Protein AF-A0AA35T089-F1 (afdb_monomer_lite)

Radius of gyration: 71.59 Å; chains: 1; bounding box: 149×141×215 Å

Secondary structure (DSSP, 8-state):
--HHHHHHHHHHHS--PPPHHHHHHHHHHHHHHHHHHHHHHHHHHHHHHHHHHHHHHHHHHHHHHHHHHHHHHHHHHHHHHHHHHHHHHHHHTTTHHHHHHHHHHHHHHHHHHHHTTS--------------HHHHHHHHHHHHHHHHHHHHHHHHHHHHHHHHHHHHHHHHHHHHHHHHHHHHHHHHHHHHHGGGS-------------SSSTTTTTTTTTS----------S-HHHHHHHHHHHHHHHHHHHHHHHHHHHHHHHHHHHHHHHHHHHHHHHHHHHHHHHHHHHHHTSTT-PPPSTHHHHHHHHHHHHHHHH-HHHHHHHHHHHHHHHHS-HHHHHHHHHHHHHHH-HHHHHHHHHHHHHHHHHHHHHHHHHHHHHHHHHHHHHHHHHHHHHHHHHH-GGGHHHHHHHHHHHHHH-

InterPro domains:
  IPR012955 CASP, C-terminal [PF08172] (164-383)

Structure (mmCIF, N/CA/C/O backbone):
data_AF-A0AA35T089-F1
#
_entry.id   AF-A0AA35T089-F1
#
loop_
_atom_site.group_PDB
_atom_site.id
_atom_site.type_symbol
_atom_site.label_atom_id
_atom_site.label_alt_id
_atom_site.label_comp_id
_atom_site.label_asym_id
_atom_site.label_entity_id
_atom_site.label_seq_id
_atom_site.pdbx_PDB_ins_code
_atom_site.Cartn_x
_atom_site.Cartn_y
_atom_site.Cartn_z
_atom_site.occupancy
_atom_site.B_iso_or_equiv
_atom_site.auth_seq_id
_atom_site.auth_comp_id
_atom_site.auth_asym_id
_atom_site.auth_atom_id
_atom_site.pdbx_PDB_model_num
ATOM 1 N N . MET A 1 1 ? 84.053 -20.543 -136.559 1.00 56.81 1 MET A N 1
ATOM 2 C CA . MET A 1 1 ? 82.830 -19.784 -136.902 1.00 56.81 1 MET A CA 1
ATOM 3 C C . MET A 1 1 ? 81.623 -20.040 -135.985 1.00 56.81 1 MET A C 1
ATOM 5 O O . MET A 1 1 ? 80.761 -19.175 -135.949 1.00 56.81 1 MET A O 1
ATOM 9 N N . ALA A 1 2 ? 81.528 -21.154 -135.235 1.00 55.28 2 ALA A N 1
ATOM 10 C CA . ALA A 1 2 ? 80.517 -21.312 -134.167 1.00 55.28 2 ALA A CA 1
ATOM 11 C C . ALA A 1 2 ? 81.053 -20.902 -132.776 1.00 55.28 2 ALA A C 1
ATOM 13 O O . ALA A 1 2 ? 80.361 -20.226 -132.026 1.00 55.28 2 ALA A O 1
ATOM 14 N N . ALA A 1 3 ? 82.325 -21.201 -132.484 1.00 56.97 3 ALA A N 1
ATOM 15 C CA . ALA A 1 3 ? 82.957 -20.870 -131.203 1.00 56.97 3 ALA A CA 1
ATOM 16 C C . ALA A 1 3 ? 83.169 -19.358 -130.962 1.00 56.97 3 ALA A C 1
ATOM 18 O O . ALA A 1 3 ? 83.114 -18.916 -129.823 1.00 56.97 3 ALA A O 1
ATOM 19 N N . GLU A 1 4 ? 83.355 -18.544 -132.009 1.00 58.47 4 GLU A N 1
ATOM 20 C CA . GLU A 1 4 ? 83.490 -17.081 -131.859 1.00 58.47 4 GLU A CA 1
ATOM 21 C C . GLU A 1 4 ? 82.156 -16.392 -131.552 1.00 58.47 4 GLU A C 1
ATOM 23 O O . GLU A 1 4 ? 82.132 -15.432 -130.789 1.00 58.47 4 GLU A O 1
ATOM 28 N N . ARG A 1 5 ? 81.033 -16.920 -132.060 1.00 63.47 5 ARG A N 1
ATOM 29 C CA . ARG A 1 5 ? 79.702 -16.373 -131.758 1.00 63.47 5 ARG A CA 1
ATOM 30 C C . ARG A 1 5 ? 79.254 -16.694 -130.334 1.00 63.47 5 ARG A C 1
ATOM 32 O O . ARG A 1 5 ? 78.591 -15.866 -129.720 1.00 63.47 5 ARG A O 1
ATOM 39 N N . GLU A 1 6 ? 79.654 -17.839 -129.780 1.00 60.78 6 GLU A N 1
ATOM 40 C CA . GLU A 1 6 ? 79.392 -18.135 -128.366 1.00 60.78 6 GLU A CA 1
ATOM 41 C C . GLU A 1 6 ? 80.294 -17.337 -127.419 1.00 60.78 6 GLU A C 1
ATOM 43 O O . GLU A 1 6 ? 79.825 -16.885 -126.380 1.00 60.78 6 GLU A O 1
ATOM 48 N N . LEU A 1 7 ? 81.550 -17.064 -127.787 1.00 56.94 7 LEU A N 1
ATOM 49 C CA . LEU A 1 7 ? 82.441 -16.215 -126.984 1.00 56.94 7 LEU A CA 1
ATOM 50 C C . LEU A 1 7 ? 81.982 -14.747 -126.958 1.00 56.94 7 LEU A C 1
ATOM 52 O O . LEU A 1 7 ? 82.115 -14.074 -125.935 1.00 56.94 7 LEU A O 1
ATOM 56 N N . GLU A 1 8 ? 81.391 -14.258 -128.049 1.00 62.38 8 GLU A N 1
ATOM 57 C CA . GLU A 1 8 ? 80.826 -12.907 -128.128 1.00 62.38 8 GLU A CA 1
ATOM 58 C C . GLU A 1 8 ? 79.472 -12.799 -127.402 1.00 62.38 8 GLU A C 1
ATOM 60 O O . GLU A 1 8 ? 79.227 -11.812 -126.704 1.00 62.38 8 GLU A O 1
ATOM 65 N N . HIS A 1 9 ? 78.647 -13.853 -127.444 1.00 62.22 9 HIS A N 1
ATOM 66 C CA . HIS A 1 9 ? 77.416 -13.940 -126.653 1.00 62.22 9 HIS A CA 1
ATOM 67 C C . HIS A 1 9 ? 77.716 -14.032 -125.149 1.00 62.22 9 HIS A C 1
ATOM 69 O O . HIS A 1 9 ? 77.117 -13.304 -124.362 1.00 62.22 9 HIS A O 1
ATOM 75 N N . VAL A 1 10 ? 78.714 -14.830 -124.743 1.00 60.62 10 VAL A N 1
ATOM 76 C CA . VAL A 1 10 ? 79.170 -14.915 -123.343 1.00 60.62 10 VAL A CA 1
ATOM 77 C C . VAL A 1 10 ? 79.760 -13.583 -122.869 1.00 60.62 10 VAL A C 1
ATOM 79 O O . VAL A 1 10 ? 79.526 -13.189 -121.728 1.00 60.62 10 VAL A O 1
ATOM 82 N N . ARG A 1 11 ? 80.451 -12.829 -123.734 1.00 58.12 11 ARG A N 1
ATOM 83 C CA . ARG A 1 11 ? 80.975 -11.493 -123.403 1.00 58.12 11 ARG A CA 1
ATOM 84 C C . ARG A 1 11 ? 79.876 -10.428 -123.281 1.00 58.12 11 ARG A C 1
ATOM 86 O O . ARG A 1 11 ? 80.009 -9.539 -122.444 1.00 58.12 11 ARG A O 1
ATOM 93 N N . GLN A 1 12 ? 78.788 -10.525 -124.049 1.00 58.09 12 GLN A N 1
ATOM 94 C CA . GLN A 1 12 ? 77.616 -9.652 -123.889 1.00 58.09 12 GLN A CA 1
ATOM 95 C C . GLN A 1 12 ? 76.789 -10.008 -122.647 1.00 58.09 12 GLN A C 1
ATOM 97 O O . GLN A 1 12 ? 76.328 -9.104 -121.955 1.00 58.09 12 GLN A O 1
ATOM 102 N N . THR A 1 13 ? 76.669 -11.292 -122.293 1.00 57.38 13 THR A N 1
ATOM 103 C CA . THR A 1 13 ? 75.947 -11.717 -121.080 1.00 57.38 13 THR A CA 1
ATOM 104 C C . THR A 1 13 ? 76.762 -11.562 -119.792 1.00 57.38 13 THR A C 1
ATOM 106 O O . THR A 1 13 ? 76.180 -11.413 -118.724 1.00 57.38 13 THR A O 1
ATOM 109 N N . ALA A 1 14 ? 78.099 -11.555 -119.864 1.00 51.66 14 ALA A N 1
ATOM 110 C CA . ALA A 1 14 ? 78.984 -11.326 -118.713 1.00 51.66 14 ALA A CA 1
ATOM 111 C C . ALA A 1 14 ? 79.354 -9.841 -118.496 1.00 51.66 14 ALA A C 1
ATOM 113 O O . ALA A 1 14 ? 80.003 -9.509 -117.506 1.00 51.66 14 ALA A O 1
ATOM 114 N N . GLY A 1 15 ? 78.949 -8.944 -119.405 1.00 48.38 15 GLY A N 1
ATOM 115 C CA . GLY A 1 15 ? 79.235 -7.505 -119.353 1.00 48.38 15 GLY A CA 1
ATOM 116 C C . GLY A 1 15 ? 78.260 -6.666 -118.519 1.00 48.38 15 GLY A C 1
ATOM 117 O O . GLY A 1 15 ? 78.546 -5.500 -118.258 1.00 48.38 15 GLY A O 1
ATOM 118 N N . SER A 1 16 ? 77.138 -7.225 -118.055 1.00 51.88 16 SER A N 1
ATOM 119 C CA . SER A 1 16 ? 76.242 -6.544 -117.114 1.00 51.88 16 SER A CA 1
ATOM 120 C C . SER A 1 16 ? 76.646 -6.855 -115.671 1.00 51.88 16 SER A C 1
ATOM 122 O O . SER A 1 16 ? 75.922 -7.525 -114.931 1.00 51.88 16 SER A O 1
ATOM 124 N N . LEU A 1 17 ? 77.824 -6.374 -115.261 1.00 53.91 17 LEU A N 1
ATOM 125 C CA . LEU A 1 17 ? 78.058 -6.145 -113.838 1.00 53.91 17 LEU A CA 1
ATOM 126 C C . LEU A 1 17 ? 77.002 -5.133 -113.364 1.00 53.91 17 LEU A C 1
ATOM 128 O O . LEU A 1 17 ? 76.791 -4.132 -114.057 1.00 53.91 17 LEU A O 1
ATOM 132 N N . PRO A 1 18 ? 76.333 -5.352 -112.218 1.00 54.50 18 PRO A N 1
ATOM 133 C CA . PRO A 1 18 ? 75.466 -4.331 -111.656 1.00 54.50 18 PRO A CA 1
ATOM 134 C C . PRO A 1 18 ? 76.318 -3.080 -111.440 1.00 54.50 18 PRO A C 1
ATOM 136 O O . PRO A 1 18 ? 77.343 -3.129 -110.757 1.00 54.50 18 PRO A O 1
ATOM 139 N N . THR A 1 19 ? 75.915 -1.988 -112.083 1.00 59.62 19 THR A N 1
ATOM 140 C CA . THR A 1 19 ? 76.523 -0.666 -111.938 1.00 59.62 19 THR A CA 1
ATOM 141 C C . THR A 1 19 ? 76.569 -0.291 -110.454 1.00 59.62 19 THR A C 1
ATOM 143 O O . THR A 1 19 ? 75.675 -0.681 -109.695 1.00 59.62 19 THR A O 1
ATOM 146 N N . ASP A 1 20 ? 77.591 0.455 -110.016 1.00 61.19 20 ASP A N 1
ATOM 147 C CA . ASP A 1 20 ? 77.739 0.878 -108.608 1.00 61.19 20 ASP A CA 1
ATOM 148 C C . ASP A 1 20 ? 76.445 1.492 -108.047 1.00 61.19 20 ASP A C 1
ATOM 150 O O . ASP A 1 20 ? 76.063 1.213 -106.917 1.00 61.19 20 ASP A O 1
ATOM 154 N N . THR A 1 21 ? 75.667 2.183 -108.884 1.00 65.25 21 THR A N 1
ATOM 155 C CA . THR A 1 21 ? 74.366 2.766 -108.528 1.00 65.25 21 THR A CA 1
ATOM 156 C C . THR A 1 21 ? 73.296 1.733 -108.135 1.00 65.25 21 THR A C 1
ATOM 158 O O . THR A 1 21 ? 72.453 2.009 -107.285 1.00 65.25 21 THR A O 1
ATOM 161 N N . SER A 1 22 ? 73.287 0.534 -108.730 1.00 72.62 22 SER A N 1
ATOM 162 C CA . SER A 1 22 ? 72.369 -0.552 -108.341 1.00 72.62 22 SER A CA 1
ATOM 163 C C . SER A 1 22 ? 72.814 -1.241 -107.051 1.00 72.62 22 SER A C 1
ATOM 165 O O . SER A 1 22 ? 71.967 -1.675 -106.270 1.00 72.62 22 SER A O 1
ATOM 167 N N . ARG A 1 23 ? 74.129 -1.321 -106.802 1.00 74.94 23 ARG A N 1
ATOM 168 C CA . ARG A 1 23 ? 74.679 -1.850 -105.544 1.00 74.94 23 ARG A CA 1
ATOM 169 C C . ARG A 1 23 ? 74.438 -0.879 -104.391 1.00 74.94 23 ARG A C 1
ATOM 171 O O . ARG A 1 23 ? 74.028 -1.331 -103.330 1.00 74.94 23 ARG A O 1
ATOM 178 N N . GLU A 1 24 ? 74.599 0.423 -104.615 1.00 77.75 24 GLU A N 1
ATOM 179 C CA . GLU A 1 24 ? 74.296 1.478 -103.640 1.00 77.75 24 GLU A CA 1
ATOM 180 C C . GLU A 1 24 ? 72.804 1.532 -103.289 1.00 77.75 24 GLU A C 1
ATOM 182 O O . GLU A 1 24 ? 72.460 1.592 -102.111 1.00 77.75 24 GLU A O 1
ATOM 187 N N . LYS A 1 25 ? 71.896 1.427 -104.273 1.00 82.00 25 LYS A N 1
ATOM 188 C CA . LYS A 1 25 ? 70.446 1.345 -104.004 1.00 82.00 25 LYS A CA 1
ATOM 189 C C . LYS A 1 25 ? 70.080 0.114 -103.174 1.00 82.00 25 LYS A C 1
ATOM 191 O O . LYS A 1 25 ? 69.406 0.246 -102.159 1.00 82.00 25 LYS A O 1
ATOM 196 N N . ALA A 1 26 ? 70.594 -1.061 -103.545 1.00 82.31 26 ALA A N 1
ATOM 197 C CA . ALA A 1 26 ? 70.375 -2.288 -102.782 1.00 82.31 26 ALA A CA 1
ATOM 198 C C . ALA A 1 26 ? 71.000 -2.233 -101.373 1.00 82.31 26 ALA A C 1
ATOM 200 O O . ALA A 1 26 ? 70.490 -2.860 -100.448 1.00 82.31 26 ALA A O 1
ATOM 201 N N . GLN A 1 27 ? 72.102 -1.499 -101.189 1.00 85.19 27 GLN A N 1
ATOM 202 C CA . GLN A 1 27 ? 72.693 -1.243 -99.873 1.00 85.19 27 GLN A CA 1
ATOM 203 C C . GLN A 1 27 ? 71.838 -0.277 -99.042 1.00 85.19 27 GLN A C 1
ATOM 205 O O . GLN A 1 27 ? 71.623 -0.545 -97.865 1.00 85.19 27 GLN A O 1
ATOM 210 N N . SER A 1 28 ? 71.297 0.789 -99.637 1.00 85.19 28 SER A N 1
ATOM 211 C CA . SER A 1 28 ? 70.398 1.731 -98.956 1.00 85.19 28 SER A CA 1
ATOM 212 C C . SER A 1 28 ? 69.104 1.057 -98.492 1.00 85.19 28 SER A C 1
ATOM 214 O O . SER A 1 28 ? 68.712 1.226 -97.342 1.00 85.19 28 SER A O 1
ATOM 216 N N . GLU A 1 29 ? 68.474 0.248 -99.348 1.00 88.81 29 GLU A N 1
ATOM 217 C CA . GLU A 1 29 ? 67.269 -0.525 -99.002 1.00 88.81 29 GLU A CA 1
ATOM 218 C C . GLU A 1 29 ? 67.550 -1.556 -97.899 1.00 88.81 29 GLU A C 1
ATOM 220 O O . GLU A 1 29 ? 66.729 -1.761 -97.009 1.00 88.81 29 GLU A O 1
ATOM 225 N N . ARG A 1 30 ? 68.736 -2.182 -97.908 1.00 89.75 30 ARG A N 1
ATOM 226 C CA . ARG A 1 30 ? 69.170 -3.077 -96.824 1.00 89.75 30 ARG A CA 1
ATOM 227 C C . ARG A 1 30 ? 69.319 -2.342 -95.498 1.00 89.75 30 ARG A C 1
ATOM 229 O O . ARG A 1 30 ? 68.851 -2.857 -94.491 1.00 89.75 30 ARG A O 1
ATOM 236 N N . VAL A 1 31 ? 69.926 -1.156 -95.496 1.00 91.31 31 VAL A N 1
ATOM 237 C CA . VAL A 1 31 ? 70.070 -0.338 -94.281 1.00 91.31 31 VAL A CA 1
ATOM 238 C C . VAL A 1 31 ? 68.702 0.111 -93.757 1.00 91.31 31 VAL A C 1
ATOM 240 O O . VAL A 1 31 ? 68.473 0.074 -92.552 1.00 91.31 31 VAL A O 1
ATOM 243 N N . GLU A 1 32 ? 67.769 0.488 -94.635 1.00 91.88 32 GLU A N 1
ATOM 244 C CA . GLU A 1 32 ? 66.403 0.861 -94.244 1.00 91.88 32 GLU A CA 1
ATOM 245 C C . GLU A 1 32 ? 65.630 -0.326 -93.646 1.00 91.88 32 GLU A C 1
ATOM 247 O O . GLU A 1 32 ? 65.048 -0.198 -92.568 1.00 91.88 32 GLU A O 1
ATOM 252 N N . LEU A 1 33 ? 65.710 -1.505 -94.273 1.00 92.81 33 LEU A N 1
ATOM 253 C CA . LEU A 1 33 ? 65.130 -2.744 -93.745 1.00 92.81 33 LEU A CA 1
ATOM 254 C C . LEU A 1 33 ? 65.768 -3.172 -92.416 1.00 92.81 33 LEU A C 1
ATOM 256 O O . LEU A 1 33 ? 65.062 -3.649 -91.532 1.00 92.81 33 LEU A O 1
ATOM 260 N N . GLU A 1 34 ? 67.081 -3.003 -92.246 1.00 93.00 34 GLU A N 1
ATOM 261 C CA . GLU A 1 34 ? 67.775 -3.280 -90.982 1.00 93.00 34 GLU A CA 1
ATOM 262 C C . GLU A 1 34 ? 67.331 -2.321 -89.872 1.00 93.00 34 GLU A C 1
ATOM 264 O O . GLU A 1 34 ? 67.098 -2.754 -88.743 1.00 93.00 34 GLU A O 1
ATOM 269 N N . LEU A 1 35 ? 67.165 -1.032 -90.180 1.00 94.12 35 LEU A N 1
ATOM 270 C CA . LEU A 1 35 ? 66.642 -0.049 -89.231 1.00 94.12 35 LEU A CA 1
ATOM 271 C C . LEU A 1 35 ? 65.187 -0.343 -88.856 1.00 94.12 35 LEU A C 1
ATOM 273 O O . LEU A 1 35 ? 64.838 -0.252 -87.676 1.00 94.12 35 LEU A O 1
ATOM 277 N N . GLU A 1 36 ? 64.344 -0.724 -89.819 1.00 94.06 36 GLU A N 1
ATOM 278 C CA . GLU A 1 36 ? 62.964 -1.119 -89.539 1.00 94.06 36 GLU A CA 1
ATOM 279 C C . GLU A 1 36 ? 62.913 -2.410 -88.716 1.00 94.06 36 GLU A C 1
ATOM 281 O O . GLU A 1 36 ? 62.188 -2.468 -87.725 1.00 94.06 36 GLU A O 1
ATOM 286 N N . LEU A 1 37 ? 63.733 -3.414 -89.038 1.00 94.75 37 LEU A N 1
ATOM 287 C CA . LEU A 1 37 ? 63.843 -4.641 -88.253 1.00 94.75 37 LEU A CA 1
ATOM 288 C C . LEU A 1 37 ? 64.284 -4.339 -86.816 1.00 94.75 37 LEU A C 1
ATOM 290 O O . LEU A 1 37 ? 63.636 -4.796 -85.881 1.00 94.75 37 LEU A O 1
ATOM 294 N N . GLN A 1 38 ? 65.285 -3.478 -86.618 1.00 95.31 38 GLN A N 1
ATOM 295 C CA . GLN A 1 38 ? 65.688 -3.023 -85.283 1.00 95.31 38 GLN A CA 1
ATOM 296 C C . GLN A 1 38 ? 64.574 -2.252 -84.558 1.00 95.31 38 GLN A C 1
ATOM 298 O O . GLN A 1 38 ? 64.435 -2.364 -83.338 1.00 95.31 38 GLN A O 1
ATOM 303 N N . ALA A 1 39 ? 63.780 -1.448 -85.271 1.00 94.81 39 ALA A N 1
ATOM 304 C CA . ALA A 1 39 ? 62.636 -0.751 -84.690 1.00 94.81 39 ALA A CA 1
ATOM 305 C C . ALA A 1 39 ? 61.551 -1.744 -84.242 1.00 94.81 39 ALA A C 1
ATOM 307 O O . ALA A 1 39 ? 61.052 -1.634 -83.120 1.00 94.81 39 ALA A O 1
ATOM 308 N N . ARG A 1 40 ? 61.250 -2.754 -85.068 1.00 94.56 40 ARG A N 1
ATOM 309 C CA . ARG A 1 40 ? 60.306 -3.836 -84.753 1.00 94.56 40 ARG A CA 1
ATOM 310 C C . ARG A 1 40 ? 60.803 -4.743 -83.634 1.00 94.56 40 ARG A C 1
ATOM 312 O O . ARG A 1 40 ? 60.015 -5.145 -82.789 1.00 94.56 40 ARG A O 1
ATOM 319 N N . GLU A 1 41 ? 62.097 -5.033 -83.570 1.00 95.81 41 GLU A N 1
ATOM 320 C CA . GLU A 1 41 ? 62.704 -5.785 -82.468 1.00 95.81 41 GLU A CA 1
ATOM 321 C C . GLU A 1 41 ? 62.611 -5.017 -81.147 1.00 95.81 41 GLU A C 1
ATOM 323 O O . GLU A 1 41 ? 62.249 -5.597 -80.124 1.00 95.81 41 GLU A O 1
ATOM 328 N N . LYS A 1 42 ? 62.853 -3.699 -81.163 1.00 96.12 42 LYS A N 1
ATOM 329 C CA . LYS A 1 42 ? 62.649 -2.832 -79.990 1.00 96.12 42 LYS A CA 1
ATOM 330 C C . LYS A 1 42 ? 61.181 -2.770 -79.571 1.00 96.12 42 LYS A C 1
ATOM 332 O O . LYS A 1 42 ? 60.896 -2.780 -78.376 1.00 96.12 42 LYS A O 1
ATOM 337 N N . GLU A 1 43 ? 60.257 -2.700 -80.527 1.00 96.12 43 GLU A N 1
ATOM 338 C CA . GLU A 1 43 ? 58.814 -2.737 -80.265 1.00 96.12 43 GLU A CA 1
ATOM 339 C C . GLU A 1 43 ? 58.399 -4.080 -79.645 1.00 96.12 43 GLU A C 1
ATOM 341 O O . GLU A 1 43 ? 57.769 -4.094 -78.591 1.00 96.12 43 GLU A O 1
ATOM 346 N N . ASN A 1 44 ? 58.834 -5.204 -80.219 1.00 94.56 44 ASN A N 1
ATOM 347 C CA . ASN A 1 44 ? 58.592 -6.537 -79.667 1.00 94.56 44 ASN A CA 1
ATOM 348 C C . ASN A 1 44 ? 59.182 -6.692 -78.262 1.00 94.56 44 ASN A C 1
ATOM 350 O O . ASN A 1 44 ? 58.509 -7.217 -77.380 1.00 94.56 44 ASN A O 1
ATOM 354 N N . ALA A 1 45 ? 60.400 -6.199 -78.015 1.00 95.75 45 ALA A N 1
ATOM 355 C CA . ALA A 1 45 ? 61.002 -6.227 -76.684 1.00 95.75 45 ALA A CA 1
ATOM 356 C C . ALA A 1 45 ? 60.166 -5.440 -75.660 1.00 95.75 45 ALA A C 1
ATOM 358 O O . ALA A 1 45 ? 59.940 -5.929 -74.554 1.00 95.75 45 ALA A O 1
ATOM 359 N N . ARG A 1 46 ? 59.646 -4.263 -76.043 1.00 96.00 46 ARG A N 1
ATOM 360 C CA . ARG A 1 46 ? 58.731 -3.473 -75.201 1.00 96.00 46 ARG A CA 1
ATOM 361 C C . ARG A 1 46 ? 57.416 -4.202 -74.938 1.00 96.00 46 ARG A C 1
ATOM 363 O O . ARG A 1 46 ? 56.998 -4.277 -73.791 1.00 96.00 46 ARG A O 1
ATOM 370 N N . LEU A 1 47 ? 56.795 -4.785 -75.964 1.00 96.62 47 LEU A N 1
ATOM 371 C CA . LEU A 1 47 ? 55.550 -5.548 -75.811 1.00 96.62 47 LEU A CA 1
ATOM 372 C C . LEU A 1 47 ? 55.734 -6.785 -74.921 1.00 96.62 47 LEU A C 1
ATOM 374 O O . LEU A 1 47 ? 54.848 -7.107 -74.132 1.00 96.62 47 LEU A O 1
ATOM 378 N N . VAL A 1 48 ? 56.882 -7.461 -75.008 1.00 97.00 48 VAL A N 1
ATOM 379 C CA . VAL A 1 48 ? 57.223 -8.585 -74.124 1.00 97.00 48 VAL A CA 1
ATOM 380 C C . VAL A 1 48 ? 57.419 -8.107 -72.684 1.00 97.00 48 VAL A C 1
ATOM 382 O O . VAL A 1 48 ? 56.912 -8.743 -71.759 1.00 97.00 48 VAL A O 1
ATOM 385 N N . GLU A 1 49 ? 58.105 -6.981 -72.477 1.00 96.62 49 GLU A N 1
ATOM 386 C CA . GLU A 1 49 ? 58.281 -6.384 -71.149 1.00 96.62 49 GLU A CA 1
ATOM 387 C C . GLU A 1 49 ? 56.934 -5.975 -70.531 1.00 96.62 49 GLU A C 1
ATOM 389 O O . GLU A 1 49 ? 56.657 -6.290 -69.371 1.00 96.62 49 GLU A O 1
ATOM 394 N N . ASP A 1 50 ? 56.064 -5.332 -71.309 1.00 96.75 50 ASP A N 1
ATOM 395 C CA . ASP A 1 50 ? 54.725 -4.935 -70.874 1.00 96.75 50 ASP A CA 1
ATOM 396 C C . ASP A 1 50 ? 53.831 -6.155 -70.621 1.00 96.75 50 ASP A C 1
ATOM 398 O O . ASP A 1 50 ? 53.106 -6.190 -69.625 1.00 96.75 50 ASP A O 1
ATOM 402 N N . GLY A 1 51 ? 53.940 -7.201 -71.445 1.00 96.88 51 GLY A N 1
ATOM 403 C CA . GLY A 1 51 ? 53.287 -8.490 -71.223 1.00 96.88 51 GLY A CA 1
ATOM 404 C C . GLY A 1 51 ? 53.716 -9.141 -69.905 1.00 96.88 51 GLY A C 1
ATOM 405 O O . GLY A 1 51 ? 52.867 -9.592 -69.135 1.00 96.88 51 GLY A O 1
ATOM 406 N N . ALA A 1 52 ? 55.013 -9.115 -69.586 1.00 96.38 52 ALA A N 1
ATOM 407 C CA . ALA A 1 52 ? 55.536 -9.618 -68.316 1.00 96.38 52 ALA A CA 1
ATOM 408 C C . ALA A 1 52 ? 55.066 -8.771 -67.114 1.00 96.38 52 ALA A C 1
ATOM 410 O O . ALA A 1 52 ? 54.675 -9.315 -66.075 1.00 96.38 52 ALA A O 1
ATOM 411 N N . LYS A 1 53 ? 55.027 -7.437 -67.241 1.00 96.69 53 LYS A N 1
ATOM 412 C CA . LYS A 1 53 ? 54.466 -6.533 -66.214 1.00 96.69 53 LYS A CA 1
ATOM 413 C C . LYS A 1 53 ? 52.968 -6.774 -65.997 1.00 96.69 53 LYS A C 1
ATOM 415 O O . LYS A 1 53 ? 52.499 -6.837 -64.861 1.00 96.69 53 LYS A O 1
ATOM 420 N N . LEU A 1 54 ? 52.199 -6.963 -67.065 1.00 96.88 54 LEU A N 1
ATOM 421 C CA . LEU A 1 54 ? 50.775 -7.299 -66.981 1.00 96.88 54 LEU A CA 1
ATOM 422 C C . LEU A 1 54 ? 50.562 -8.673 -66.337 1.00 96.88 54 LEU A C 1
ATOM 424 O O . LEU A 1 54 ? 49.707 -8.823 -65.468 1.00 96.88 54 LEU A O 1
ATOM 428 N N . GLN A 1 55 ? 51.377 -9.668 -66.686 1.00 97.44 55 GLN A N 1
ATOM 429 C CA . GLN A 1 55 ? 51.302 -10.996 -66.082 1.00 97.44 55 GLN A CA 1
ATOM 430 C C . GLN A 1 55 ? 51.597 -10.966 -64.575 1.00 97.44 55 GLN A C 1
ATOM 432 O O . GLN A 1 55 ? 50.873 -11.595 -63.804 1.00 97.44 55 GLN A O 1
ATOM 437 N N . THR A 1 56 ? 52.611 -10.210 -64.145 1.00 96.88 56 THR A N 1
ATOM 438 C CA . THR A 1 56 ? 52.971 -10.071 -62.720 1.00 96.88 56 THR A CA 1
ATOM 439 C C . THR A 1 56 ? 51.942 -9.267 -61.925 1.00 96.88 56 THR A C 1
ATOM 441 O O . THR A 1 56 ? 51.633 -9.601 -60.782 1.00 96.88 56 THR A O 1
ATOM 444 N N . THR A 1 57 ? 51.358 -8.222 -62.512 1.00 96.62 57 THR A N 1
ATOM 445 C CA . THR A 1 57 ? 50.266 -7.474 -61.867 1.00 96.62 57 THR A CA 1
ATOM 446 C C . THR A 1 57 ? 48.991 -8.308 -61.760 1.00 96.62 57 THR A C 1
ATOM 448 O O . THR A 1 57 ? 48.347 -8.287 -60.712 1.00 96.62 57 THR A O 1
ATOM 451 N N . LEU A 1 58 ? 48.660 -9.106 -62.781 1.00 97.25 58 LEU A N 1
ATOM 452 C CA . LEU A 1 58 ? 47.545 -10.054 -62.732 1.00 97.25 58 LEU A CA 1
ATOM 453 C C . LEU A 1 58 ? 47.768 -11.164 -61.704 1.00 97.25 58 LEU A C 1
ATOM 455 O O . LEU A 1 58 ? 46.829 -11.496 -60.982 1.00 97.25 58 LEU A O 1
ATOM 459 N N . SER A 1 59 ? 48.974 -11.736 -61.604 1.00 96.50 59 SER A N 1
ATOM 460 C CA . SER A 1 59 ? 49.269 -12.745 -60.579 1.00 96.50 59 SER A CA 1
ATOM 461 C C . SER A 1 59 ? 49.168 -12.146 -59.179 1.00 96.50 59 SER A C 1
ATOM 463 O O . SER A 1 59 ? 48.484 -12.711 -58.332 1.00 96.50 59 SER A O 1
ATOM 465 N N . ARG A 1 60 ? 49.717 -10.944 -58.965 1.00 96.94 60 ARG A N 1
ATOM 466 C CA . ARG A 1 60 ? 49.608 -10.221 -57.692 1.00 96.94 60 ARG A CA 1
ATOM 467 C C . ARG A 1 60 ? 48.161 -9.892 -57.327 1.00 96.94 60 ARG A C 1
ATOM 469 O O . ARG A 1 60 ? 47.785 -10.029 -56.167 1.00 96.94 60 ARG A O 1
ATOM 476 N N . LEU A 1 61 ? 47.344 -9.462 -58.290 1.00 96.94 61 LEU A N 1
ATOM 477 C CA . LEU A 1 61 ? 45.927 -9.181 -58.052 1.00 96.94 61 LEU A CA 1
ATOM 478 C C . LEU A 1 61 ? 45.148 -10.466 -57.741 1.00 96.94 61 LEU A C 1
ATOM 480 O O . LEU A 1 61 ? 44.304 -10.459 -56.848 1.00 96.94 61 LEU A O 1
ATOM 484 N N . ARG A 1 62 ? 45.453 -11.575 -58.429 1.00 97.31 62 ARG A N 1
ATOM 485 C CA . ARG A 1 62 ? 44.884 -12.895 -58.120 1.00 97.31 62 ARG A CA 1
ATOM 486 C C . ARG A 1 62 ? 45.257 -13.336 -56.709 1.00 97.31 62 ARG A C 1
ATOM 488 O O . ARG A 1 62 ? 44.364 -13.676 -55.946 1.00 97.31 62 ARG A O 1
ATOM 495 N N . GLU A 1 63 ? 46.530 -13.261 -56.334 1.00 97.31 63 GLU A N 1
ATOM 496 C CA . GLU A 1 63 ? 46.999 -13.593 -54.984 1.00 97.31 63 GLU A CA 1
ATOM 497 C C . GLU A 1 63 ? 46.323 -12.711 -53.919 1.00 97.31 63 GLU A C 1
ATOM 499 O O . GLU A 1 63 ? 45.771 -13.223 -52.942 1.00 97.31 63 GLU A O 1
ATOM 504 N N . ALA A 1 64 ? 46.251 -11.394 -54.139 1.00 96.94 64 ALA A N 1
ATOM 505 C CA . ALA A 1 64 ? 45.552 -10.470 -53.244 1.00 96.94 64 ALA A CA 1
ATOM 506 C C . ALA A 1 64 ? 44.054 -10.807 -53.113 1.00 96.94 64 ALA A C 1
ATOM 508 O O . ALA A 1 64 ? 43.516 -10.837 -52.010 1.00 96.94 64 ALA A O 1
ATOM 509 N N . SER A 1 65 ? 43.385 -11.135 -54.220 1.00 96.75 65 SER A N 1
ATOM 510 C CA . SER A 1 65 ? 41.983 -11.555 -54.195 1.00 96.75 65 SER A CA 1
ATOM 511 C C . SER A 1 65 ? 41.797 -12.884 -53.464 1.00 96.75 65 SER A C 1
ATOM 513 O O . SER A 1 65 ? 40.857 -13.009 -52.690 1.00 96.75 65 SER A O 1
ATOM 515 N N . THR A 1 66 ? 42.669 -13.874 -53.678 1.00 97.56 66 THR A N 1
ATOM 516 C CA . THR A 1 66 ? 42.572 -15.180 -52.999 1.00 97.56 66 THR A CA 1
ATOM 517 C C . THR A 1 66 ? 42.809 -15.062 -51.497 1.00 97.56 66 THR A C 1
ATOM 519 O O . THR A 1 66 ? 42.065 -15.641 -50.714 1.00 97.56 66 THR A O 1
ATOM 522 N N . THR A 1 67 ? 43.777 -14.247 -51.074 1.00 97.12 67 THR A N 1
ATOM 523 C CA . THR A 1 67 ? 44.025 -13.985 -49.648 1.00 97.12 67 THR A CA 1
ATOM 524 C C . THR A 1 67 ? 42.866 -13.227 -49.001 1.00 97.12 67 THR A C 1
ATOM 526 O O . THR A 1 67 ? 42.480 -13.546 -47.877 1.00 97.12 67 THR A O 1
ATOM 529 N N . GLN A 1 68 ? 42.250 -12.279 -49.717 1.00 97.88 68 GLN A N 1
ATOM 530 C CA . GLN A 1 68 ? 41.044 -11.599 -49.247 1.00 97.88 68 GLN A CA 1
ATOM 531 C C . GLN A 1 68 ? 39.847 -12.552 -49.141 1.00 97.88 68 GLN A C 1
ATOM 533 O O . GLN A 1 68 ? 39.137 -12.508 -48.139 1.00 97.88 68 GLN A O 1
ATOM 538 N N . ILE A 1 69 ? 39.635 -13.424 -50.133 1.00 97.44 69 ILE A N 1
ATOM 539 C CA . ILE A 1 69 ? 38.574 -14.440 -50.103 1.00 97.44 69 ILE A CA 1
ATOM 540 C C . ILE A 1 69 ? 38.770 -15.360 -48.896 1.00 97.44 69 ILE A C 1
ATOM 542 O O . ILE A 1 69 ? 37.846 -15.493 -48.103 1.00 97.44 69 ILE A O 1
ATOM 546 N N . HIS A 1 70 ? 39.977 -15.884 -48.677 1.00 97.62 70 HIS A N 1
ATOM 547 C CA . HIS A 1 70 ? 40.258 -16.734 -47.518 1.00 97.62 70 HIS A CA 1
ATOM 548 C C . HIS A 1 70 ? 40.058 -16.019 -46.177 1.00 97.62 70 HIS A C 1
ATOM 550 O O . HIS A 1 70 ? 39.521 -16.607 -45.242 1.00 97.62 70 HIS A O 1
ATOM 556 N N . SER A 1 71 ? 40.432 -14.740 -46.073 1.00 97.38 71 SER A N 1
ATOM 557 C CA . SER A 1 71 ? 40.178 -13.940 -44.867 1.00 97.38 71 SER A CA 1
ATOM 558 C C . SER A 1 71 ? 38.678 -13.767 -44.597 1.00 97.38 71 SER A C 1
ATOM 560 O O . SER A 1 71 ? 38.225 -13.916 -43.462 1.00 97.38 71 SER A O 1
ATOM 562 N N . LEU A 1 72 ? 37.884 -13.505 -45.641 1.00 97.19 72 LEU A N 1
ATOM 563 C CA . LEU A 1 72 ? 36.429 -13.396 -45.526 1.00 97.19 72 LEU A CA 1
ATOM 564 C C . LEU A 1 72 ? 35.773 -14.744 -45.204 1.00 97.19 72 LEU A C 1
ATOM 566 O O . LEU A 1 72 ? 34.873 -14.788 -44.370 1.00 97.19 72 LEU A O 1
ATOM 570 N N . GLU A 1 73 ? 36.235 -15.839 -45.809 1.00 97.44 73 GLU A N 1
ATOM 571 C CA . GLU A 1 73 ? 35.783 -17.203 -45.505 1.00 97.44 73 GLU A CA 1
ATOM 572 C C . GLU A 1 73 ? 36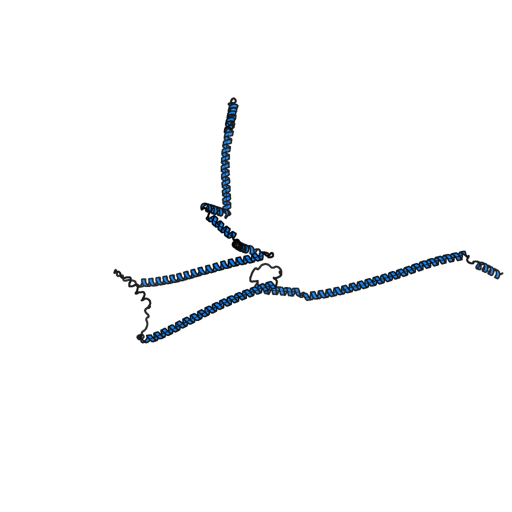.063 -17.571 -44.044 1.00 97.44 73 GLU A C 1
ATOM 574 O O . GLU A 1 73 ? 35.177 -18.091 -43.363 1.00 97.44 73 GLU A O 1
ATOM 579 N N . GLN A 1 74 ? 37.254 -17.242 -43.532 1.00 97.44 74 GLN A N 1
ATOM 580 C CA . GLN A 1 74 ? 37.606 -17.459 -42.130 1.00 97.44 74 GLN A CA 1
ATOM 581 C C . GLN A 1 74 ? 36.691 -16.656 -41.196 1.00 97.44 74 GLN A C 1
ATOM 583 O O . GLN A 1 74 ? 36.132 -17.220 -40.257 1.00 97.44 74 GLN A O 1
ATOM 588 N N . GLN A 1 75 ? 36.481 -15.363 -41.467 1.00 97.62 75 GLN A N 1
ATOM 589 C CA . GLN A 1 75 ? 35.578 -14.536 -40.659 1.00 97.62 75 GLN A CA 1
ATOM 590 C C . GLN A 1 75 ? 34.138 -15.055 -40.697 1.00 97.62 75 GLN A C 1
ATOM 592 O O . GLN A 1 75 ? 33.448 -15.040 -39.678 1.00 97.62 75 GLN A O 1
ATOM 597 N N . LEU A 1 76 ? 33.676 -15.530 -41.854 1.00 96.94 76 LEU A N 1
ATOM 598 C CA . LEU A 1 76 ? 32.344 -16.106 -41.998 1.00 96.94 76 LEU A CA 1
ATOM 599 C C . LEU A 1 76 ? 32.217 -17.395 -41.176 1.00 96.94 76 LEU A C 1
ATOM 601 O O . LEU A 1 76 ? 31.222 -17.559 -40.469 1.00 96.94 76 LEU A O 1
ATOM 605 N N . ALA A 1 77 ? 33.230 -18.263 -41.190 1.00 97.38 77 ALA A N 1
ATOM 606 C CA . ALA A 1 77 ? 33.264 -19.471 -40.367 1.00 97.38 77 ALA A CA 1
ATOM 607 C C . ALA A 1 77 ? 33.265 -19.147 -38.861 1.00 97.38 77 ALA A C 1
ATOM 609 O O . ALA A 1 77 ? 32.461 -19.704 -38.114 1.00 97.38 77 ALA A O 1
ATOM 610 N N . GLU A 1 78 ? 34.092 -18.193 -38.420 1.00 97.62 78 GLU A N 1
ATOM 611 C CA . GLU A 1 78 ? 34.144 -17.739 -37.022 1.00 97.62 78 GLU A CA 1
ATOM 612 C C . GLU A 1 78 ? 32.800 -17.156 -36.556 1.00 97.62 78 GLU A C 1
ATOM 614 O O . GLU A 1 78 ? 32.307 -17.489 -35.476 1.00 97.62 78 GLU A O 1
ATOM 619 N N . LYS A 1 79 ? 32.163 -16.312 -37.380 1.00 96.56 79 LYS A N 1
ATOM 620 C CA . LYS A 1 79 ? 30.842 -15.741 -37.074 1.00 96.56 79 LYS A CA 1
ATOM 621 C C . LYS A 1 79 ? 29.745 -16.800 -37.048 1.00 96.56 79 LYS A C 1
ATOM 623 O O . LYS A 1 79 ? 28.865 -16.717 -36.196 1.00 96.56 79 LYS A O 1
ATOM 628 N N . THR A 1 80 ? 29.806 -17.785 -37.940 1.00 97.62 80 THR A N 1
ATOM 629 C CA . THR A 1 80 ? 28.843 -18.895 -37.981 1.00 97.62 80 THR A CA 1
ATOM 630 C C . THR A 1 80 ? 28.947 -19.756 -36.724 1.00 97.62 80 THR A C 1
ATOM 632 O O . THR A 1 80 ? 27.927 -20.101 -36.134 1.00 97.62 80 THR A O 1
ATOM 635 N N . GLU A 1 81 ? 30.162 -20.040 -36.252 1.00 97.44 81 GLU A N 1
ATOM 636 C CA . GLU A 1 81 ? 30.358 -20.796 -35.013 1.00 97.44 81 GLU A CA 1
ATOM 637 C C . GLU A 1 81 ? 29.901 -20.006 -33.776 1.00 97.44 81 GLU A C 1
ATOM 639 O O . GLU A 1 81 ? 29.248 -20.568 -32.899 1.00 97.44 81 GLU A O 1
ATOM 644 N N . LEU A 1 82 ? 30.154 -18.692 -33.721 1.00 97.19 82 LEU A N 1
ATOM 645 C CA . LEU A 1 82 ? 29.635 -17.845 -32.642 1.00 97.19 82 LEU A CA 1
ATOM 646 C C . LEU A 1 82 ? 28.099 -17.802 -32.638 1.00 97.19 82 LEU A C 1
ATOM 648 O O . LEU A 1 82 ? 27.492 -17.904 -31.573 1.00 97.19 82 LEU A O 1
ATOM 652 N N . LEU A 1 83 ? 27.468 -17.673 -33.810 1.00 96.75 83 LEU A N 1
ATOM 653 C CA . LEU A 1 83 ? 26.010 -17.733 -33.932 1.00 96.75 83 LEU A CA 1
ATOM 654 C C . LEU A 1 83 ? 25.477 -19.065 -33.410 1.00 96.75 83 LEU A C 1
ATOM 656 O O . LEU A 1 83 ? 24.588 -19.062 -32.567 1.00 96.75 83 LEU A O 1
ATOM 660 N N . ARG A 1 84 ? 26.089 -20.186 -33.805 1.00 96.81 84 ARG A N 1
ATOM 661 C CA . ARG A 1 84 ? 25.723 -21.519 -33.314 1.00 96.81 84 ARG A CA 1
ATOM 662 C C . ARG A 1 84 ? 25.845 -21.633 -31.789 1.00 96.81 84 ARG A C 1
ATOM 664 O O . ARG A 1 84 ? 25.002 -22.256 -31.147 1.00 96.81 84 ARG A O 1
ATOM 671 N N . GLN A 1 85 ? 26.879 -21.038 -31.191 1.00 97.00 85 GLN A N 1
ATOM 672 C CA . GLN A 1 85 ? 27.058 -21.017 -29.734 1.00 97.00 85 GLN A CA 1
ATOM 673 C C . GLN A 1 85 ? 25.977 -20.192 -29.030 1.00 97.00 85 GLN A C 1
ATOM 675 O O . GLN A 1 85 ? 25.424 -20.646 -28.030 1.00 97.00 85 GLN A O 1
ATOM 680 N N . VAL A 1 86 ? 25.650 -19.010 -29.556 1.00 95.19 86 VAL A N 1
ATOM 681 C CA . VAL A 1 86 ? 24.586 -18.154 -29.008 1.00 95.19 86 VAL A CA 1
ATOM 682 C C . VAL A 1 86 ? 23.217 -18.811 -29.173 1.00 95.19 86 VAL A C 1
ATOM 684 O O . VAL A 1 86 ? 22.425 -18.804 -28.237 1.00 95.19 86 VAL A O 1
ATOM 687 N N . GLU A 1 87 ? 22.945 -19.439 -30.316 1.00 95.06 87 GLU A N 1
ATOM 688 C CA . GLU A 1 87 ? 21.720 -20.210 -30.547 1.00 95.06 87 GLU A CA 1
ATOM 689 C C . GLU A 1 87 ? 21.599 -21.385 -29.570 1.00 95.06 87 GLU A C 1
ATOM 691 O O . GLU A 1 87 ? 20.528 -21.605 -29.010 1.00 95.06 87 GLU A O 1
ATOM 696 N N . ALA A 1 88 ? 22.694 -22.102 -29.293 1.00 94.12 88 ALA A N 1
ATOM 697 C CA . ALA A 1 88 ? 22.708 -23.168 -28.294 1.00 94.12 88 ALA A CA 1
ATOM 698 C C . ALA A 1 88 ? 22.465 -22.638 -26.869 1.00 94.12 88 ALA A C 1
ATOM 700 O O . ALA A 1 88 ? 21.713 -23.251 -26.110 1.00 94.12 88 ALA A O 1
ATOM 701 N N . GLN A 1 89 ? 23.053 -21.491 -26.507 1.00 93.88 89 GLN A N 1
ATOM 702 C CA . GLN A 1 89 ? 22.787 -20.831 -25.224 1.00 93.88 89 GLN A CA 1
ATOM 703 C C . GLN A 1 89 ? 21.325 -20.388 -25.113 1.00 93.88 89 GLN A C 1
ATOM 705 O O . GLN A 1 89 ? 20.688 -20.641 -24.093 1.00 93.88 89 GLN A O 1
ATOM 710 N N . LEU A 1 90 ? 20.764 -19.798 -26.167 1.00 92.81 90 LEU A N 1
ATOM 711 C CA . LEU A 1 90 ? 19.365 -19.380 -26.194 1.00 92.81 90 LEU A CA 1
ATOM 712 C C . LEU A 1 90 ? 18.418 -20.583 -26.093 1.00 92.81 90 LEU A C 1
ATOM 714 O O . LEU A 1 90 ? 17.453 -20.543 -25.336 1.00 92.81 90 LEU A O 1
ATOM 718 N N . ALA A 1 91 ? 18.722 -21.680 -26.792 1.00 92.00 91 ALA A N 1
ATOM 719 C CA . ALA A 1 91 ? 17.968 -22.926 -26.688 1.00 92.00 91 ALA A CA 1
ATOM 720 C C . ALA A 1 91 ? 18.037 -23.518 -25.271 1.00 92.00 91 ALA A C 1
ATOM 722 O O . ALA A 1 91 ? 17.020 -23.976 -24.752 1.00 92.00 91 ALA A O 1
ATOM 723 N N . SER A 1 92 ? 19.201 -23.453 -24.613 1.00 89.00 92 SER A N 1
ATOM 724 C CA . SER A 1 92 ? 19.351 -23.887 -23.216 1.00 89.00 92 SER A CA 1
ATOM 725 C C . SER A 1 92 ? 18.577 -23.028 -22.210 1.00 89.00 92 SER A C 1
ATOM 727 O O . SER A 1 92 ? 18.346 -23.483 -21.101 1.00 89.00 92 SER A O 1
ATOM 729 N N . GLN A 1 93 ? 18.175 -21.813 -22.597 1.00 89.00 93 GLN A N 1
ATOM 730 C CA . GLN A 1 93 ? 17.380 -20.880 -21.789 1.00 89.00 93 GLN A CA 1
ATOM 731 C C . GLN A 1 93 ? 15.903 -20.839 -22.213 1.00 89.00 93 GLN A C 1
ATOM 733 O O . GLN A 1 93 ? 15.161 -19.944 -21.808 1.00 89.00 93 GLN A O 1
ATOM 738 N N . SER A 1 94 ? 15.465 -21.769 -23.065 1.00 88.44 94 SER A N 1
ATOM 739 C CA . SER A 1 94 ? 14.095 -21.782 -23.597 1.00 88.44 94 SER A CA 1
ATOM 740 C C . SER A 1 94 ? 13.022 -22.014 -22.525 1.00 88.44 94 SER A C 1
ATOM 742 O O . SER A 1 94 ? 11.880 -21.589 -22.698 1.00 88.44 94 SER A O 1
ATOM 744 N N . ASP A 1 95 ? 13.398 -22.620 -21.400 1.00 89.88 95 ASP A N 1
ATOM 745 C CA . ASP A 1 95 ? 12.572 -22.889 -20.222 1.00 89.88 95 ASP A CA 1
ATOM 746 C C . ASP A 1 95 ? 12.432 -21.684 -19.272 1.00 89.88 95 ASP A C 1
ATOM 748 O O . ASP A 1 95 ? 11.600 -21.706 -18.366 1.00 89.88 95 ASP A O 1
ATOM 752 N N . TYR A 1 96 ? 13.181 -20.597 -19.487 1.00 89.25 96 TYR A N 1
ATOM 753 C CA . TYR A 1 96 ? 13.159 -19.419 -18.614 1.00 89.25 96 TYR A CA 1
ATOM 754 C C . TYR A 1 96 ? 11.750 -18.835 -18.428 1.00 89.25 96 TYR A C 1
ATOM 756 O O . TYR A 1 96 ? 11.367 -18.472 -17.316 1.00 89.25 96 TYR A O 1
ATOM 764 N N . GLU A 1 97 ? 10.953 -18.762 -19.498 1.00 84.75 97 GLU A N 1
ATOM 765 C CA . GLU A 1 97 ? 9.578 -18.252 -19.426 1.00 84.75 97 GLU A CA 1
ATOM 766 C C . GLU A 1 97 ? 8.626 -19.218 -18.709 1.00 84.75 97 GLU A C 1
ATOM 768 O O . GLU A 1 97 ? 7.664 -18.772 -18.087 1.00 84.75 97 GLU A O 1
ATOM 773 N N . GLU A 1 98 ? 8.880 -20.527 -18.757 1.00 88.06 98 GLU A N 1
ATOM 774 C CA . GLU A 1 98 ? 8.104 -21.515 -18.005 1.00 88.06 98 GLU A CA 1
ATOM 775 C C . GLU A 1 98 ? 8.436 -21.433 -16.514 1.00 88.06 98 GLU A C 1
ATOM 777 O O . GLU A 1 98 ? 7.531 -21.222 -15.710 1.00 88.06 98 GLU A O 1
ATOM 782 N N . ILE A 1 99 ? 9.725 -21.427 -16.156 1.00 89.44 99 ILE A N 1
ATOM 783 C CA . ILE A 1 99 ? 10.194 -21.237 -14.774 1.00 89.44 99 ILE A CA 1
ATOM 784 C C . ILE A 1 99 ? 9.677 -19.913 -14.200 1.00 89.44 99 ILE A C 1
ATOM 786 O O . ILE A 1 99 ? 9.247 -19.852 -13.050 1.00 89.44 99 ILE A O 1
ATOM 790 N N . LYS A 1 100 ? 9.678 -18.838 -14.993 1.00 88.19 100 LYS A N 1
ATOM 791 C CA . LYS A 1 100 ? 9.141 -17.537 -14.583 1.00 88.19 100 LYS A CA 1
ATOM 792 C C . LYS A 1 100 ? 7.636 -17.594 -14.327 1.00 88.19 100 LYS A C 1
ATOM 794 O O . LYS A 1 100 ? 7.187 -17.063 -13.315 1.00 88.19 100 LYS A O 1
ATOM 799 N N . ARG A 1 101 ? 6.861 -18.262 -15.190 1.00 86.62 101 ARG A N 1
ATOM 800 C CA . ARG A 1 101 ? 5.421 -18.473 -14.964 1.00 86.62 101 ARG A CA 1
ATOM 801 C C . ARG A 1 101 ? 5.165 -19.322 -13.728 1.00 86.62 101 ARG A C 1
ATOM 803 O O . ARG A 1 101 ? 4.306 -18.956 -12.936 1.00 86.62 101 ARG A O 1
ATOM 810 N N . GLU A 1 102 ? 5.889 -20.423 -13.546 1.00 87.38 102 GLU A N 1
ATOM 811 C CA . GLU A 1 102 ? 5.769 -21.272 -12.358 1.00 87.38 102 GLU A CA 1
ATOM 812 C C . GLU A 1 102 ? 6.098 -20.488 -11.085 1.00 87.38 102 GLU A C 1
ATOM 814 O O . GLU A 1 102 ? 5.338 -20.531 -10.118 1.00 87.38 102 GLU A O 1
ATOM 819 N N . LEU A 1 103 ? 7.175 -19.701 -11.103 1.00 85.38 103 LEU A N 1
ATOM 820 C CA . LEU A 1 103 ? 7.557 -18.833 -9.995 1.00 85.38 103 LEU A CA 1
ATOM 821 C C . LEU A 1 103 ? 6.490 -17.769 -9.717 1.00 85.38 103 LEU A C 1
ATOM 823 O O . LEU A 1 103 ? 6.162 -17.530 -8.556 1.00 85.38 103 LEU A O 1
ATOM 827 N N . ASP A 1 104 ? 5.921 -17.155 -10.754 1.00 80.25 104 ASP A N 1
ATOM 828 C CA . ASP A 1 104 ? 4.833 -16.186 -10.619 1.00 80.25 104 ASP A CA 1
ATOM 829 C C . ASP A 1 104 ? 3.560 -16.842 -10.065 1.00 80.25 104 ASP A C 1
ATOM 831 O O . ASP A 1 104 ? 2.907 -16.258 -9.202 1.00 80.25 104 ASP A O 1
ATOM 835 N N . VAL A 1 105 ? 3.232 -18.071 -10.478 1.00 81.94 105 VAL A N 1
ATOM 836 C CA . VAL A 1 105 ? 2.108 -18.850 -9.934 1.00 81.94 105 VAL A CA 1
ATOM 837 C C . VAL A 1 105 ? 2.346 -19.201 -8.468 1.00 81.94 105 VAL A C 1
ATOM 839 O O . VAL A 1 105 ? 1.454 -18.991 -7.650 1.00 81.94 105 VAL A O 1
ATOM 842 N N . ILE A 1 106 ? 3.539 -19.675 -8.099 1.00 81.44 106 ILE A N 1
ATOM 843 C CA . ILE A 1 106 ? 3.901 -19.962 -6.701 1.00 81.44 106 ILE A CA 1
ATOM 844 C C . ILE A 1 106 ? 3.822 -18.681 -5.870 1.00 81.44 106 ILE A C 1
ATOM 846 O O . ILE A 1 106 ? 3.216 -18.675 -4.800 1.00 81.44 106 ILE A O 1
ATOM 850 N N . LYS A 1 107 ? 4.344 -17.568 -6.390 1.00 78.19 107 LYS A N 1
ATOM 851 C CA . LYS A 1 107 ? 4.257 -16.252 -5.754 1.00 78.19 107 LYS A CA 1
ATOM 852 C C . LYS A 1 107 ? 2.800 -15.810 -5.593 1.00 78.19 107 LYS A C 1
ATOM 854 O O . LYS A 1 107 ? 2.423 -15.311 -4.535 1.00 78.19 107 LYS A O 1
ATOM 859 N N . MET A 1 108 ? 1.951 -16.020 -6.596 1.00 73.00 108 MET A N 1
ATOM 860 C CA . MET A 1 108 ? 0.521 -15.753 -6.476 1.00 73.00 108 MET A CA 1
ATOM 861 C C . MET A 1 108 ? -0.104 -16.645 -5.411 1.00 73.00 108 MET A C 1
ATOM 863 O O . MET A 1 108 ? -0.730 -16.116 -4.510 1.00 73.00 108 MET A O 1
ATOM 867 N N . ILE A 1 109 ? 0.080 -17.961 -5.428 1.00 75.56 109 ILE A N 1
ATOM 868 C CA . ILE A 1 109 ? -0.549 -18.867 -4.454 1.00 75.56 109 ILE A CA 1
ATOM 869 C C . ILE A 1 109 ? -0.075 -18.559 -3.028 1.00 75.56 109 ILE A C 1
ATOM 871 O O . ILE A 1 109 ? -0.891 -18.403 -2.121 1.00 75.56 109 ILE A O 1
ATOM 875 N N . GLU A 1 110 ? 1.230 -18.418 -2.814 1.00 70.94 110 GLU A N 1
ATOM 876 C CA . GLU A 1 110 ? 1.801 -18.255 -1.479 1.00 70.94 110 GLU A CA 1
ATOM 877 C C . GLU A 1 110 ? 1.458 -16.897 -0.852 1.00 70.94 110 GLU A C 1
ATOM 879 O O . GLU A 1 110 ? 1.232 -16.816 0.364 1.00 70.94 110 GLU A O 1
ATOM 884 N N . PHE A 1 111 ? 1.380 -15.834 -1.659 1.00 63.91 111 PHE A N 1
ATOM 885 C CA . PHE A 1 111 ? 1.134 -14.480 -1.164 1.00 63.91 111 PHE A CA 1
ATOM 886 C C . PHE A 1 111 ? -0.312 -13.993 -1.348 1.00 63.91 111 PHE A C 1
ATOM 888 O O . PHE A 1 111 ? -0.770 -13.212 -0.516 1.00 63.91 111 PHE A O 1
ATOM 895 N N . SER A 1 112 ? -1.074 -14.497 -2.327 1.00 61.88 112 SER A N 1
ATOM 896 C CA . SER A 1 112 ? -2.511 -14.190 -2.461 1.00 61.88 112 SER A CA 1
ATOM 897 C C . SER A 1 112 ? -3.376 -14.940 -1.449 1.00 61.88 112 SER A C 1
ATOM 899 O O . SER A 1 112 ? -4.324 -14.361 -0.925 1.00 61.88 112 SER A O 1
ATOM 901 N N . ALA A 1 113 ? -3.009 -16.173 -1.069 1.00 56.44 113 ALA A N 1
ATOM 902 C CA . ALA A 1 113 ? -3.779 -16.971 -0.108 1.00 56.44 113 ALA A CA 1
ATOM 903 C C . ALA A 1 113 ? -3.851 -16.355 1.306 1.00 56.44 113 ALA A C 1
ATOM 905 O O . ALA A 1 113 ? -4.654 -16.794 2.125 1.00 56.44 113 ALA A O 1
ATOM 906 N N . LYS A 1 114 ? -3.023 -15.342 1.610 1.00 52.12 114 LYS A N 1
ATOM 907 C CA . LYS A 1 114 ? -3.120 -14.544 2.848 1.00 52.12 114 LYS A CA 1
ATOM 908 C C . LYS A 1 114 ? -3.483 -13.072 2.621 1.00 52.12 114 LYS A C 1
ATOM 910 O O . LYS A 1 114 ? -3.805 -12.408 3.598 1.00 52.12 114 LYS A O 1
ATOM 915 N N . SER A 1 115 ? -3.455 -12.558 1.386 1.00 46.78 115 SER A N 1
ATOM 916 C CA . SER A 1 115 ? -3.947 -11.204 1.083 1.00 46.78 115 SER A CA 1
ATOM 917 C C . SER A 1 115 ? -5.443 -11.175 0.756 1.00 46.78 115 SER A C 1
ATOM 919 O O . SER A 1 115 ? -6.044 -10.109 0.776 1.00 46.78 115 SER A O 1
ATOM 921 N N . SER A 1 116 ? -6.075 -12.326 0.503 1.00 44.22 116 SER A N 1
ATOM 922 C CA . SER A 1 116 ? -7.510 -12.427 0.206 1.00 44.22 116 SER A CA 1
ATOM 923 C C . SER A 1 116 ? -8.439 -12.206 1.412 1.00 44.22 116 SER A C 1
ATOM 925 O O . SER A 1 116 ? -9.637 -12.457 1.304 1.00 44.22 116 SER A O 1
ATOM 927 N N . SER A 1 117 ? -7.924 -11.748 2.557 1.00 48.81 117 SER A N 1
ATOM 928 C CA . SER A 1 117 ? -8.743 -11.280 3.684 1.00 48.81 117 SER A CA 1
ATOM 929 C C . SER A 1 117 ? -8.923 -9.759 3.728 1.00 48.81 117 SER A C 1
ATOM 931 O O . SER A 1 117 ? -9.628 -9.278 4.611 1.00 48.81 117 SER A O 1
ATOM 933 N N . SER A 1 118 ? -8.352 -8.998 2.785 1.00 48.12 118 SER A N 1
ATOM 934 C CA . SER A 1 118 ? -8.632 -7.564 2.666 1.00 48.12 118 SER A CA 1
ATOM 935 C C . SER A 1 118 ? -8.668 -7.118 1.204 1.00 48.12 118 SER A C 1
ATOM 937 O O . SER A 1 118 ? -7.659 -7.126 0.507 1.00 48.12 118 SER A O 1
ATOM 939 N N . ASP A 1 119 ? -9.862 -6.687 0.810 1.00 36.56 119 ASP A N 1
ATOM 940 C CA . ASP A 1 119 ? -10.204 -5.802 -0.302 1.00 36.56 119 ASP A CA 1
ATOM 941 C C . ASP A 1 119 ? -10.247 -6.295 -1.759 1.00 36.56 119 ASP A C 1
ATOM 943 O O . ASP A 1 119 ? -9.258 -6.531 -2.446 1.00 36.56 119 ASP A O 1
ATOM 947 N N . SER A 1 120 ? -11.483 -6.183 -2.260 1.00 39.09 120 SER A N 1
ATOM 948 C CA . SER A 1 120 ? -11.905 -5.785 -3.608 1.00 39.09 120 SER A CA 1
ATOM 949 C C . SER A 1 120 ? -11.768 -6.790 -4.754 1.00 39.09 120 SER A C 1
ATOM 951 O O . SER A 1 120 ? -10.757 -6.924 -5.435 1.00 39.09 120 SER A O 1
ATOM 953 N N . ALA A 1 121 ? -12.913 -7.406 -5.044 1.00 42.56 121 ALA A N 1
ATOM 954 C CA . ALA A 1 121 ? -13.264 -7.917 -6.354 1.00 42.56 121 ALA A CA 1
ATOM 955 C C . ALA A 1 121 ? -13.572 -6.751 -7.310 1.00 42.56 121 ALA A C 1
ATOM 957 O O . ALA A 1 121 ? -14.681 -6.230 -7.281 1.00 42.56 121 ALA A O 1
ATOM 958 N N . THR A 1 122 ? -12.635 -6.385 -8.185 1.00 37.62 122 THR A N 1
ATOM 959 C CA . THR A 1 122 ? -12.924 -5.771 -9.492 1.00 37.62 122 THR A CA 1
ATOM 960 C C . THR A 1 122 ? -11.738 -5.944 -10.441 1.00 37.62 122 THR A C 1
ATOM 962 O O . THR A 1 122 ? -10.601 -5.649 -10.099 1.00 37.62 122 THR A O 1
ATOM 965 N N . GLY A 1 123 ? -12.037 -6.349 -11.678 1.00 33.25 123 GLY A N 1
ATOM 966 C CA . GLY A 1 123 ? -11.235 -5.981 -12.846 1.00 33.25 123 GLY A CA 1
ATOM 967 C C . GLY A 1 123 ? -10.103 -6.929 -13.225 1.00 33.25 123 GLY A C 1
ATOM 968 O O . GLY A 1 123 ? -8.995 -6.852 -12.711 1.00 33.25 123 GLY A O 1
ATOM 969 N N . ALA A 1 124 ? -10.382 -7.767 -14.219 1.00 44.47 124 ALA A N 1
ATOM 970 C CA . ALA A 1 124 ? -9.382 -8.447 -15.019 1.00 44.47 124 ALA A CA 1
ATOM 971 C C . ALA A 1 124 ? -8.550 -7.431 -15.823 1.00 44.47 124 ALA A C 1
ATOM 973 O O . ALA A 1 124 ? -9.090 -6.849 -16.753 1.00 44.47 124 ALA A O 1
ATOM 974 N N . GLU A 1 125 ? -7.262 -7.270 -15.511 1.00 33.59 125 GLU A N 1
ATOM 975 C CA . GLU A 1 125 ? -6.210 -6.889 -16.466 1.00 33.59 125 GLU A CA 1
ATOM 976 C C . GLU A 1 125 ? -4.839 -7.431 -16.005 1.00 33.59 125 GLU A C 1
ATOM 978 O O . GLU A 1 125 ? -4.564 -7.545 -14.816 1.00 33.59 125 GLU A O 1
ATOM 983 N N . ALA A 1 126 ? -4.049 -7.820 -17.009 1.00 39.00 126 ALA A N 1
ATOM 984 C CA . ALA A 1 126 ? -2.633 -8.203 -17.116 1.00 39.00 126 ALA A CA 1
ATOM 985 C C . ALA A 1 126 ? -1.676 -8.201 -15.884 1.00 39.00 126 ALA A C 1
ATOM 987 O O . ALA A 1 126 ? -1.778 -7.384 -14.973 1.00 39.00 126 ALA A O 1
ATOM 988 N N . PRO A 1 127 ? -0.639 -9.073 -15.903 1.00 45.09 127 PRO A N 1
ATOM 989 C CA . PRO A 1 127 ? 0.249 -9.341 -14.772 1.00 45.09 127 PRO A CA 1
ATOM 990 C C . PRO A 1 127 ? 1.151 -8.140 -14.467 1.00 45.09 127 PRO A C 1
ATOM 992 O O . PRO A 1 127 ? 2.202 -7.938 -15.076 1.00 45.09 127 PRO A O 1
ATOM 995 N N . HIS A 1 128 ? 0.746 -7.328 -13.496 1.00 43.75 128 HIS A N 1
ATOM 996 C CA . HIS A 1 128 ? 1.626 -6.338 -12.893 1.00 43.75 128 HIS A CA 1
ATOM 997 C C . HIS A 1 128 ? 2.812 -7.039 -12.212 1.00 43.75 128 HIS A C 1
ATOM 999 O O . HIS A 1 128 ? 2.625 -8.129 -11.662 1.00 43.75 1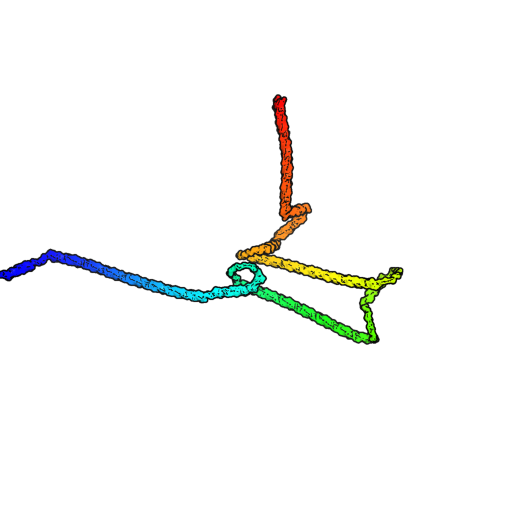28 HIS A O 1
ATOM 1005 N N . PRO A 1 129 ? 4.019 -6.435 -12.206 1.00 49.41 129 PRO A N 1
ATOM 1006 C CA . PRO A 1 129 ? 5.157 -6.983 -11.485 1.00 49.41 129 PRO A CA 1
ATOM 1007 C C . PRO A 1 129 ? 4.772 -7.010 -10.010 1.00 49.41 129 PRO A C 1
ATOM 1009 O O . PRO A 1 129 ? 4.735 -5.984 -9.329 1.00 49.41 129 PRO A O 1
ATOM 1012 N N . SER A 1 130 ? 4.389 -8.195 -9.544 1.00 60.31 130 SER A N 1
ATOM 1013 C CA . SER A 1 130 ? 4.016 -8.437 -8.161 1.00 60.31 130 SER A CA 1
ATOM 1014 C C . SER A 1 130 ? 5.133 -7.891 -7.282 1.00 60.31 130 SER A C 1
ATOM 1016 O O . SER A 1 130 ? 6.314 -8.045 -7.616 1.00 60.31 130 SER A O 1
ATOM 1018 N N . LYS A 1 131 ? 4.748 -7.229 -6.183 1.00 67.50 131 LYS A N 1
ATOM 1019 C CA . LYS A 1 131 ? 5.647 -6.650 -5.173 1.00 67.50 131 LYS A CA 1
ATOM 1020 C C . LYS A 1 131 ? 6.932 -7.492 -5.029 1.00 67.50 131 LYS A C 1
ATOM 1022 O O . LYS A 1 131 ? 6.842 -8.729 -5.060 1.00 67.50 131 LYS A O 1
ATOM 1027 N N . PRO A 1 132 ? 8.119 -6.868 -4.916 1.00 74.19 132 PRO A N 1
ATOM 1028 C CA . PRO A 1 132 ? 9.374 -7.608 -4.825 1.00 74.19 132 PRO A CA 1
ATOM 1029 C C . PRO A 1 132 ? 9.283 -8.645 -3.702 1.00 74.19 132 PRO A C 1
ATOM 1031 O O . PRO A 1 132 ? 8.675 -8.382 -2.663 1.00 74.19 132 PRO A O 1
ATOM 1034 N N . LEU A 1 133 ? 9.841 -9.836 -3.939 1.00 68.06 133 LEU A N 1
ATOM 1035 C CA . LEU A 1 133 ? 9.720 -10.995 -3.044 1.00 68.06 133 LEU A CA 1
ATOM 1036 C C . LEU A 1 133 ? 10.097 -10.642 -1.600 1.00 68.06 133 LEU A C 1
ATOM 1038 O O . LEU A 1 133 ? 9.440 -11.078 -0.665 1.00 68.06 133 LEU A O 1
ATOM 1042 N N . GLU A 1 134 ? 11.099 -9.784 -1.435 1.00 74.31 134 GLU A N 1
ATOM 1043 C CA . GLU A 1 134 ? 11.529 -9.255 -0.145 1.00 74.31 134 GLU A CA 1
ATOM 1044 C C . GLU A 1 134 ? 10.400 -8.538 0.612 1.00 74.31 134 GLU A C 1
ATOM 1046 O O . GLU A 1 134 ? 10.189 -8.804 1.790 1.00 74.31 134 GLU A O 1
ATOM 1051 N N . VAL A 1 135 ? 9.603 -7.702 -0.058 1.00 77.44 135 VAL A N 1
ATOM 1052 C CA . VAL A 1 135 ? 8.470 -6.996 0.566 1.00 77.44 135 VAL A CA 1
ATOM 1053 C C . VAL A 1 135 ? 7.366 -7.973 0.956 1.00 77.44 135 VAL A C 1
ATOM 1055 O O . VAL A 1 135 ? 6.820 -7.872 2.050 1.00 77.44 135 VAL A O 1
ATOM 1058 N N . LEU A 1 136 ? 7.064 -8.949 0.101 1.00 75.56 136 LEU A N 1
ATOM 1059 C CA . LEU A 1 136 ? 6.054 -9.968 0.390 1.00 75.56 136 LEU A CA 1
ATOM 1060 C C . LEU A 1 136 ? 6.476 -10.895 1.543 1.00 75.56 136 LEU A C 1
ATOM 1062 O O . LEU A 1 136 ? 5.662 -11.235 2.404 1.00 75.56 136 LEU A O 1
ATOM 1066 N N . LEU A 1 137 ? 7.759 -11.257 1.607 1.00 78.44 137 LEU A N 1
ATOM 1067 C CA . LEU A 1 137 ? 8.342 -12.008 2.717 1.00 78.44 137 LEU A CA 1
ATOM 1068 C C . LEU A 1 137 ? 8.333 -11.196 4.012 1.00 78.44 137 LEU A C 1
ATOM 1070 O O . LEU A 1 137 ? 8.009 -11.746 5.062 1.00 78.44 137 LEU A O 1
ATOM 1074 N N . LEU A 1 138 ? 8.635 -9.897 3.956 1.00 81.25 138 LEU A N 1
ATOM 1075 C CA . LEU A 1 138 ? 8.549 -9.006 5.113 1.00 81.25 138 LEU A CA 1
ATOM 1076 C C . LEU A 1 138 ? 7.103 -8.856 5.606 1.00 81.25 138 LEU A C 1
ATOM 1078 O O . LEU A 1 138 ? 6.865 -8.933 6.811 1.00 81.25 138 LEU A O 1
ATOM 1082 N N . GLU A 1 139 ? 6.130 -8.709 4.700 1.00 82.81 139 GLU A N 1
ATOM 1083 C CA . GLU A 1 139 ? 4.698 -8.686 5.030 1.00 82.81 139 GLU A CA 1
ATOM 1084 C C . GLU A 1 139 ? 4.267 -10.005 5.702 1.00 82.81 139 GLU A C 1
ATOM 1086 O O . GLU A 1 139 ? 3.648 -9.974 6.768 1.00 82.81 139 GLU A O 1
ATOM 1091 N N . LYS A 1 140 ? 4.666 -11.166 5.159 1.00 83.31 140 LYS A N 1
ATOM 1092 C CA . LYS A 1 140 ? 4.433 -12.489 5.774 1.00 83.31 140 LYS A CA 1
ATOM 1093 C C . LYS A 1 140 ? 5.105 -12.633 7.133 1.00 83.31 140 LYS A C 1
ATOM 1095 O O . LYS A 1 140 ? 4.473 -13.128 8.062 1.00 83.31 140 LYS A O 1
ATOM 1100 N N . ASN A 1 141 ? 6.362 -12.218 7.265 1.00 86.81 141 ASN A N 1
ATOM 1101 C CA . ASN A 1 141 ? 7.102 -12.309 8.518 1.00 86.81 141 ASN A CA 1
ATOM 1102 C C . ASN A 1 141 ? 6.420 -11.464 9.597 1.00 86.81 141 ASN A C 1
ATOM 1104 O O . ASN A 1 141 ? 6.166 -11.954 10.692 1.00 86.81 141 ASN A O 1
ATOM 1108 N N . ARG A 1 142 ? 6.008 -10.242 9.248 1.00 90.31 142 ARG A N 1
ATOM 1109 C CA . ARG A 1 142 ? 5.255 -9.359 10.137 1.00 90.31 142 ARG A CA 1
ATOM 1110 C C . ARG A 1 142 ? 3.882 -9.932 10.499 1.00 90.31 142 ARG A C 1
ATOM 1112 O O . ARG A 1 142 ? 3.495 -9.878 11.661 1.00 90.31 142 ARG A O 1
ATOM 1119 N N . ALA A 1 143 ? 3.164 -10.521 9.543 1.00 87.81 143 ALA A N 1
ATOM 1120 C CA . ALA A 1 143 ? 1.883 -11.179 9.803 1.00 87.81 143 ALA A CA 1
ATOM 1121 C C . ALA A 1 143 ? 2.037 -12.385 10.746 1.00 87.81 143 ALA A C 1
ATOM 1123 O O . ALA A 1 143 ? 1.296 -12.498 11.716 1.00 87.81 143 ALA A O 1
ATOM 1124 N N . LEU A 1 144 ? 3.038 -13.241 10.518 1.00 90.69 144 LEU A N 1
ATOM 1125 C CA . LEU A 1 144 ? 3.350 -14.380 11.389 1.00 90.69 144 LEU A CA 1
ATOM 1126 C C . LEU A 1 144 ? 3.823 -13.942 12.780 1.00 90.69 144 LEU A C 1
ATOM 1128 O O . LEU A 1 144 ? 3.534 -14.620 13.765 1.00 90.69 144 LEU A O 1
ATOM 1132 N N . GLN A 1 145 ? 4.545 -12.824 12.882 1.00 93.56 145 GLN A N 1
ATOM 1133 C CA . GLN A 1 145 ? 4.914 -12.224 14.165 1.00 93.56 145 GLN A CA 1
ATOM 1134 C C . GLN A 1 145 ? 3.681 -11.723 14.924 1.00 93.56 145 GLN A C 1
ATOM 1136 O O . GLN A 1 145 ? 3.575 -11.975 16.123 1.00 93.56 145 GLN A O 1
ATOM 1141 N N . ASN A 1 146 ? 2.738 -11.071 14.237 1.00 93.00 146 ASN A N 1
ATOM 1142 C CA . ASN A 1 146 ? 1.478 -10.621 14.830 1.00 93.00 146 ASN A CA 1
ATOM 1143 C C . ASN A 1 146 ? 0.613 -11.806 15.286 1.00 93.00 146 ASN A C 1
ATOM 1145 O O . ASN A 1 146 ? 0.119 -11.795 16.407 1.00 93.00 146 ASN A O 1
ATOM 1149 N N . GLU A 1 147 ? 0.484 -12.847 14.460 1.00 94.75 147 GLU A N 1
ATOM 1150 C CA . GLU A 1 147 ? -0.232 -14.085 14.799 1.00 94.75 147 GLU A CA 1
ATOM 1151 C C . GLU A 1 147 ? 0.406 -14.772 16.017 1.00 94.75 147 GLU A C 1
ATOM 1153 O O . GLU A 1 147 ? -0.284 -15.114 16.974 1.00 94.75 147 GLU A O 1
ATOM 1158 N N . ASN A 1 148 ? 1.740 -14.866 16.058 1.00 94.06 148 ASN A N 1
ATOM 1159 C CA . ASN A 1 148 ? 2.459 -15.356 17.236 1.00 94.06 148 ASN A CA 1
ATOM 1160 C C . ASN A 1 148 ? 2.219 -14.497 18.481 1.00 94.06 148 ASN A C 1
ATOM 1162 O O . ASN A 1 148 ? 2.161 -15.029 19.586 1.00 94.06 148 ASN A O 1
ATOM 1166 N N . MET A 1 149 ? 2.138 -13.174 18.335 1.00 95.44 149 MET A N 1
ATOM 1167 C CA . MET A 1 149 ? 1.866 -12.280 19.458 1.00 95.44 149 MET A CA 1
ATOM 1168 C C . MET A 1 149 ? 0.434 -12.464 19.971 1.00 95.44 149 MET A C 1
ATOM 1170 O O . MET A 1 149 ? 0.253 -12.563 21.180 1.00 95.44 149 MET A O 1
ATOM 1174 N N . SER A 1 150 ? -0.547 -12.596 19.071 1.00 96.12 150 SER A N 1
ATOM 1175 C CA . SER A 1 150 ? -1.945 -12.895 19.412 1.00 96.12 150 SER A CA 1
ATOM 1176 C C . SER A 1 150 ? -2.061 -14.220 20.158 1.00 96.12 150 SER A C 1
ATOM 1178 O O . SER A 1 150 ? -2.561 -14.252 21.276 1.00 96.12 150 SER A O 1
ATOM 1180 N N . LEU A 1 151 ? -1.485 -15.297 19.612 1.00 95.75 151 LEU A N 1
ATOM 1181 C CA . LEU A 1 151 ? -1.498 -16.615 20.253 1.00 95.75 151 LEU A CA 1
ATOM 1182 C C . LEU A 1 151 ? -0.794 -16.605 21.618 1.00 95.75 151 LEU A C 1
ATOM 1184 O O . LEU A 1 151 ? -1.218 -17.294 22.542 1.00 95.75 151 LEU A O 1
ATOM 1188 N N . LYS A 1 152 ? 0.274 -15.812 21.782 1.00 97.38 152 LYS A N 1
ATOM 1189 C CA . LYS A 1 152 ? 0.934 -15.632 23.086 1.00 97.38 152 LYS A CA 1
ATOM 1190 C C . LYS A 1 152 ? 0.049 -14.901 24.093 1.00 97.38 152 LYS A C 1
ATOM 1192 O O . LYS A 1 152 ? 0.089 -15.254 25.271 1.00 97.38 152 LYS A O 1
ATOM 1197 N N . LEU A 1 153 ? -0.716 -13.901 23.654 1.00 97.19 153 LEU A N 1
ATOM 1198 C CA . LEU A 1 153 ? -1.683 -13.203 24.500 1.00 97.19 153 LEU A CA 1
ATOM 1199 C C . LEU A 1 153 ? -2.817 -14.145 24.906 1.00 97.19 153 LEU A C 1
ATOM 1201 O O . LEU A 1 153 ? -3.039 -14.308 26.100 1.00 97.19 153 LEU A O 1
ATOM 1205 N N . GLU A 1 154 ? -3.423 -14.860 23.956 1.00 97.44 154 GLU A N 1
ATOM 1206 C CA . GLU A 1 154 ? -4.467 -15.862 24.223 1.00 97.44 154 GLU A CA 1
ATOM 1207 C C . GLU A 1 154 ? -3.980 -16.951 25.191 1.00 97.44 154 GLU A C 1
ATOM 1209 O O . GLU A 1 154 ? -4.676 -17.314 26.138 1.00 97.44 154 GLU A O 1
ATOM 1214 N N . LEU A 1 155 ? -2.747 -17.440 25.020 1.00 97.00 155 LEU A N 1
ATOM 1215 C CA . LEU A 1 155 ? -2.150 -18.414 25.936 1.00 97.00 155 LEU A CA 1
ATOM 1216 C C . LEU A 1 155 ? -1.940 -17.822 27.336 1.00 97.00 155 LEU A C 1
ATOM 1218 O O . LEU A 1 155 ? -2.162 -18.509 28.335 1.00 97.00 155 LEU A O 1
ATOM 1222 N N . SER A 1 156 ? -1.527 -16.556 27.431 1.00 96.94 156 SER A N 1
ATOM 1223 C CA . SER A 1 156 ? -1.378 -15.851 28.708 1.00 96.94 156 SER A CA 1
ATOM 1224 C C . SER A 1 156 ? -2.726 -15.630 29.400 1.00 96.94 156 SER A C 1
ATOM 1226 O O . SER A 1 156 ? -2.826 -15.831 30.611 1.00 96.94 156 SER A O 1
ATOM 1228 N N . GLU A 1 157 ? -3.762 -15.255 28.653 1.00 97.25 157 GLU A N 1
ATOM 1229 C CA . GLU A 1 157 ? -5.129 -15.085 29.152 1.00 97.25 157 GLU A CA 1
ATOM 1230 C C . GLU A 1 157 ? -5.700 -16.413 29.643 1.00 97.25 157 GLU A C 1
ATOM 1232 O O . GLU A 1 157 ? -6.156 -16.507 30.783 1.00 97.25 157 GLU A O 1
ATOM 1237 N N . LEU A 1 158 ? -5.588 -17.473 28.839 1.00 97.06 158 LEU A N 1
ATOM 1238 C CA . LEU A 1 158 ? -6.054 -18.806 29.207 1.00 97.06 158 LEU A CA 1
ATOM 1239 C C . LEU A 1 158 ? -5.308 -19.346 30.434 1.00 97.06 158 LEU A C 1
ATOM 1241 O O . LEU A 1 158 ? -5.917 -19.946 31.320 1.00 97.06 158 LEU A O 1
ATOM 1245 N N . ARG A 1 159 ? -4.001 -19.077 30.542 1.00 97.88 159 ARG A N 1
ATOM 1246 C CA . ARG A 1 159 ? -3.214 -19.387 31.742 1.00 97.88 159 ARG A CA 1
ATOM 1247 C C . ARG A 1 159 ? -3.693 -18.591 32.960 1.00 97.88 159 ARG A C 1
ATOM 1249 O O . ARG A 1 159 ? -3.744 -19.148 34.056 1.00 97.88 159 ARG A O 1
ATOM 1256 N N . GLY A 1 160 ? -4.063 -17.324 32.780 1.00 96.69 160 GLY A N 1
ATOM 1257 C CA . GLY A 1 160 ? -4.675 -16.495 33.820 1.00 96.69 160 GLY A CA 1
ATOM 1258 C C . GLY A 1 160 ? -6.014 -17.061 34.296 1.00 96.69 160 GLY A C 1
ATOM 1259 O O . GLY A 1 160 ? -6.216 -17.231 35.499 1.00 96.69 160 GLY A O 1
ATOM 1260 N N . HIS A 1 161 ? -6.891 -17.445 33.365 1.00 97.38 161 HIS A N 1
ATOM 1261 C CA . HIS A 1 161 ? -8.158 -18.112 33.669 1.00 97.38 161 HIS A CA 1
ATOM 1262 C C . HIS A 1 161 ? -7.951 -19.434 34.407 1.00 97.38 161 HIS A C 1
ATOM 1264 O O . HIS A 1 161 ? -8.613 -19.673 35.413 1.00 97.38 161 HIS A O 1
ATOM 1270 N N . PHE A 1 162 ? -7.005 -20.263 33.960 1.00 97.31 162 PHE A N 1
ATOM 1271 C CA . PHE A 1 162 ? -6.673 -21.515 34.635 1.00 97.31 162 PHE A CA 1
ATOM 1272 C C . PHE A 1 162 ? -6.187 -21.269 36.066 1.00 97.31 162 PHE A C 1
ATOM 1274 O O . PHE A 1 162 ? -6.654 -21.927 36.991 1.00 97.31 162 PHE A O 1
ATOM 1281 N N . SER A 1 163 ? -5.311 -20.281 36.270 1.00 97.44 163 SER A N 1
ATOM 1282 C CA . SER A 1 163 ? -4.839 -19.910 37.606 1.00 97.44 163 SER A CA 1
ATOM 1283 C C . SER A 1 163 ? -5.978 -19.420 38.500 1.00 97.44 163 SER A C 1
ATOM 1285 O O . SER A 1 163 ? -6.043 -19.814 39.658 1.00 97.44 163 SER A O 1
ATOM 1287 N N . SER A 1 164 ? -6.887 -18.588 37.984 1.00 96.19 164 SER A N 1
ATOM 1288 C CA . SER A 1 164 ? -8.041 -18.106 38.752 1.00 96.19 164 SER A CA 1
ATOM 1289 C C . SER A 1 164 ? -9.004 -19.238 39.105 1.00 96.19 164 SER A C 1
ATOM 1291 O O . SER A 1 164 ? -9.461 -19.312 40.245 1.00 96.19 164 SER A O 1
ATOM 1293 N N . LEU A 1 165 ? -9.278 -20.137 38.157 1.00 97.00 165 LEU A N 1
ATOM 1294 C CA . LEU A 1 165 ? -10.126 -21.303 38.378 1.00 97.00 165 LEU A CA 1
ATOM 1295 C C . LEU A 1 165 ? -9.493 -22.262 39.395 1.00 97.00 165 LEU A C 1
ATOM 1297 O O . LEU A 1 165 ? -10.193 -22.809 40.243 1.00 97.00 165 LEU A O 1
ATOM 1301 N N . GLN A 1 166 ? -8.168 -22.418 39.361 1.00 97.94 166 GLN A N 1
ATOM 1302 C CA . GLN A 1 166 ? -7.416 -23.188 40.348 1.00 97.94 166 GLN A CA 1
ATOM 1303 C C . GLN A 1 166 ? -7.518 -22.575 41.753 1.00 97.94 166 GLN A C 1
ATOM 1305 O O . GLN A 1 166 ? -7.731 -23.314 42.714 1.00 97.94 166 GLN A O 1
ATOM 1310 N N . THR A 1 167 ? -7.429 -21.246 41.886 1.00 96.69 167 THR A N 1
ATOM 1311 C CA . THR A 1 167 ? -7.643 -20.560 43.172 1.00 96.69 167 THR A CA 1
ATOM 1312 C C . THR A 1 167 ? -9.073 -20.749 43.672 1.00 96.69 167 THR A C 1
ATOM 1314 O O . THR A 1 167 ? -9.261 -21.176 44.804 1.00 96.69 167 THR A O 1
ATOM 1317 N N . GLN A 1 168 ? -10.084 -20.549 42.819 1.00 97.12 168 GLN A N 1
ATOM 1318 C CA . GLN A 1 168 ? -11.485 -20.784 43.194 1.00 97.12 168 GLN A CA 1
ATOM 1319 C C . GLN A 1 168 ? -11.726 -22.233 43.629 1.00 97.12 168 GLN A C 1
ATOM 1321 O O . GLN A 1 168 ? -12.439 -22.481 44.597 1.00 97.12 168 GLN A O 1
ATOM 1326 N N . HIS A 1 169 ? -11.115 -23.200 42.941 1.00 97.00 169 HIS A N 1
ATOM 1327 C CA . HIS A 1 169 ? -11.198 -24.603 43.328 1.00 97.00 169 HIS A CA 1
ATOM 1328 C C . HIS A 1 169 ? -10.572 -24.850 44.708 1.00 97.00 169 HIS A C 1
ATOM 1330 O O . HIS A 1 169 ? -11.170 -25.539 45.531 1.00 97.00 169 HIS A O 1
ATOM 1336 N N . SER A 1 170 ? -9.410 -24.251 44.985 1.00 97.44 170 SER A N 1
ATOM 1337 C CA . SER A 1 170 ? -8.768 -24.290 46.305 1.00 97.44 170 SER A CA 1
ATOM 1338 C C . SER A 1 170 ? -9.653 -23.679 47.397 1.00 97.44 170 SER A C 1
ATOM 1340 O O . SER A 1 170 ? -9.814 -24.282 48.455 1.00 97.44 170 SER A O 1
ATOM 1342 N N . ASP A 1 171 ? -10.268 -22.524 47.142 1.00 96.94 171 ASP A N 1
ATOM 1343 C CA . ASP A 1 171 ? -11.140 -21.839 48.106 1.00 96.94 171 ASP A CA 1
ATOM 1344 C C . ASP A 1 171 ? -12.407 -22.658 48.402 1.00 96.94 171 ASP A C 1
ATOM 1346 O O . ASP A 1 171 ? -12.822 -22.808 49.554 1.00 96.94 171 ASP A O 1
ATOM 1350 N N . VAL A 1 172 ? -13.006 -23.263 47.371 1.00 97.12 172 VAL A N 1
ATOM 1351 C CA . VAL A 1 172 ? -14.147 -24.177 47.534 1.00 97.12 172 VAL A CA 1
ATOM 1352 C C . VAL A 1 172 ? -13.744 -25.424 48.323 1.00 97.12 172 VAL A C 1
ATOM 1354 O O . VAL A 1 172 ? -14.495 -25.867 49.187 1.00 97.12 172 VAL A O 1
ATOM 1357 N N . LEU A 1 173 ? -12.554 -25.984 48.087 1.00 97.62 173 LEU A N 1
ATOM 1358 C CA . LEU A 1 173 ? -12.052 -27.102 48.889 1.00 97.62 173 LEU A CA 1
ATOM 1359 C C . LEU A 1 173 ? -11.816 -26.704 50.353 1.00 97.62 173 LEU A C 1
ATOM 1361 O O . LEU A 1 173 ? -12.142 -27.489 51.241 1.00 97.62 173 LEU A O 1
ATOM 1365 N N . HIS A 1 174 ? -11.302 -25.498 50.613 1.00 97.56 174 HIS A N 1
ATOM 1366 C CA . HIS A 1 174 ? -11.107 -24.991 51.972 1.00 97.56 174 HIS A CA 1
ATOM 1367 C C . HIS A 1 174 ? -12.440 -24.813 52.702 1.00 97.56 174 HIS A C 1
ATOM 1369 O O . HIS A 1 174 ? -12.616 -25.342 53.793 1.00 97.56 174 HIS A O 1
ATOM 1375 N N . THR A 1 175 ? -13.416 -24.152 52.075 1.00 96.50 175 THR A N 1
ATOM 1376 C CA . THR A 1 175 ? -14.756 -23.967 52.664 1.00 96.50 175 THR A CA 1
ATOM 1377 C C . THR A 1 175 ? -15.492 -25.291 52.869 1.00 96.50 175 THR A C 1
ATOM 1379 O O . THR A 1 175 ? -16.175 -25.466 53.876 1.00 96.50 175 THR A O 1
ATOM 1382 N N . LEU A 1 176 ? -15.321 -26.266 51.969 1.00 96.81 176 LEU A N 1
ATOM 1383 C CA . LEU A 1 176 ? -15.830 -27.625 52.163 1.00 96.81 176 LEU A CA 1
ATOM 1384 C C . LEU A 1 176 ? -15.185 -28.291 53.386 1.00 96.81 176 LEU A C 1
ATOM 1386 O O . LEU A 1 176 ? -15.872 -28.972 54.146 1.00 96.81 176 LEU A O 1
ATOM 1390 N N . GLN A 1 177 ? -13.874 -28.121 53.569 1.00 96.94 177 GLN A N 1
ATOM 1391 C CA . GLN A 1 177 ? -13.157 -28.670 54.715 1.00 96.94 177 GLN 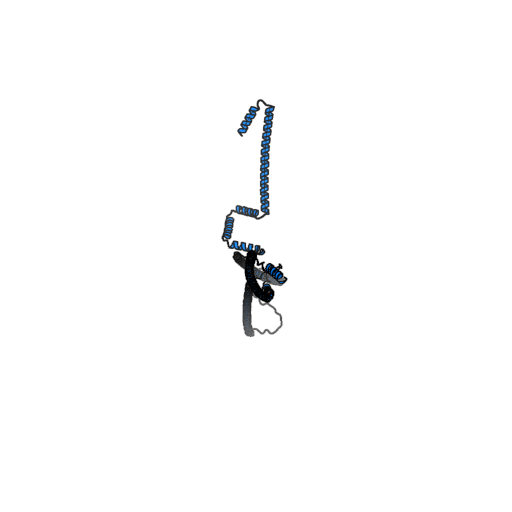A CA 1
ATOM 1392 C C . GLN A 1 177 ? -13.617 -28.015 56.022 1.00 96.94 177 GLN A C 1
ATOM 1394 O O . GLN A 1 177 ? -13.968 -28.730 56.954 1.00 96.94 177 GLN A O 1
ATOM 1399 N N . GLU A 1 178 ? -13.729 -26.686 56.060 1.00 97.00 178 GLU A N 1
ATOM 1400 C CA . GLU A 1 178 ? -14.279 -25.948 57.204 1.00 97.00 178 GLU A CA 1
ATOM 1401 C C . GLU A 1 178 ? -15.700 -26.407 57.549 1.00 97.00 178 GLU A C 1
ATOM 1403 O O . GLU A 1 178 ? -16.020 -26.619 58.718 1.00 97.00 178 GLU A O 1
ATOM 1408 N N . GLN A 1 179 ? -16.558 -26.607 56.541 1.00 95.88 179 GLN A N 1
ATOM 1409 C CA . GLN A 1 179 ? -17.907 -27.134 56.746 1.00 95.88 179 GLN A CA 1
ATOM 1410 C C . GLN A 1 179 ? -17.886 -28.553 57.314 1.00 95.88 179 GLN A C 1
ATOM 1412 O O . GLN A 1 179 ? -18.648 -28.839 58.233 1.00 95.88 179 GLN A O 1
ATOM 1417 N N . LYS A 1 180 ? -17.023 -29.441 56.805 1.00 97.06 180 LYS A N 1
ATOM 1418 C CA . LYS A 1 180 ? -16.868 -30.801 57.346 1.00 97.06 180 LYS A CA 1
ATOM 1419 C C . LYS A 1 180 ? -16.392 -30.785 58.794 1.00 97.06 180 LYS A C 1
ATOM 1421 O O . LYS A 1 180 ? -16.936 -31.526 59.608 1.00 97.06 180 LYS A O 1
ATOM 1426 N N . ASP A 1 181 ? -15.427 -29.931 59.117 1.00 96.06 181 ASP A N 1
ATOM 1427 C CA . ASP A 1 181 ? -14.896 -29.803 60.472 1.00 96.06 181 ASP A CA 1
ATOM 1428 C C . ASP A 1 181 ? -15.962 -29.245 61.428 1.00 96.06 181 ASP A C 1
ATOM 1430 O O . ASP A 1 181 ? -16.133 -29.765 62.531 1.00 96.06 181 ASP A O 1
ATOM 1434 N N . LEU A 1 182 ? -16.741 -28.246 60.993 1.00 96.38 182 LEU A N 1
ATOM 1435 C CA . LEU A 1 182 ? -17.858 -27.695 61.764 1.00 96.38 182 LEU A CA 1
ATOM 1436 C C . LEU A 1 182 ? -18.977 -28.724 61.967 1.00 96.38 182 LEU A C 1
ATOM 1438 O O . LEU A 1 182 ? -19.501 -28.839 63.072 1.00 96.38 182 LEU A O 1
ATOM 1442 N N . ILE A 1 183 ? -19.334 -29.491 60.932 1.00 94.38 183 ILE A N 1
ATOM 1443 C CA . ILE A 1 183 ? -20.310 -30.584 61.046 1.00 94.38 183 ILE A CA 1
ATOM 1444 C C . ILE A 1 183 ? -19.809 -31.626 62.048 1.00 94.38 183 ILE A C 1
ATOM 1446 O O . ILE A 1 183 ? -20.564 -32.002 62.936 1.00 94.38 183 ILE A O 1
ATOM 1450 N N . GLY A 1 184 ? -18.537 -32.029 61.984 1.00 94.31 184 GLY A N 1
ATOM 1451 C CA . GLY A 1 184 ? -17.957 -32.968 62.949 1.00 94.31 184 GLY A CA 1
ATOM 1452 C C . GLY A 1 184 ? -17.972 -32.441 64.389 1.00 94.31 184 GLY A C 1
ATOM 1453 O O . GLY A 1 184 ? -18.253 -33.193 65.324 1.00 94.31 184 GLY A O 1
ATOM 1454 N N . GLN A 1 185 ? -17.732 -31.140 64.586 1.00 95.19 185 GLN A N 1
ATOM 1455 C CA . GLN A 1 185 ? -17.876 -30.495 65.896 1.00 95.19 185 GLN A CA 1
ATOM 1456 C C . GLN A 1 185 ? -19.330 -30.517 66.377 1.00 95.19 185 GLN A C 1
ATOM 1458 O O . GLN A 1 185 ? -19.584 -30.923 67.508 1.00 95.19 185 GLN A O 1
ATOM 1463 N N . LEU A 1 186 ? -20.286 -30.161 65.513 1.00 92.62 186 LEU A N 1
ATOM 1464 C CA . LEU A 1 186 ? -21.716 -30.202 65.827 1.00 92.62 186 LEU A CA 1
ATOM 1465 C C . LEU A 1 186 ? -22.195 -31.622 66.144 1.00 92.62 186 LEU A C 1
ATOM 1467 O O . LEU A 1 186 ? -22.969 -31.805 67.078 1.00 92.62 186 LEU A O 1
ATOM 1471 N N . GLU A 1 187 ? -21.732 -32.630 65.409 1.00 94.12 187 GLU A N 1
ATOM 1472 C CA . GLU A 1 187 ? -22.026 -34.039 65.679 1.00 94.12 187 GLU A CA 1
ATOM 1473 C C . GLU A 1 187 ? -21.464 -34.474 67.039 1.00 94.12 187 GLU A C 1
ATOM 1475 O O . GLU A 1 187 ? -22.174 -35.096 67.830 1.00 94.12 187 GLU A O 1
ATOM 1480 N N . SER A 1 188 ? -20.221 -34.096 67.357 1.00 92.81 188 SER A N 1
ATOM 1481 C CA . SER A 1 188 ? -19.610 -34.348 68.668 1.00 92.81 188 SER A CA 1
ATOM 1482 C C . SER A 1 188 ? -20.374 -33.653 69.802 1.00 92.81 188 SER A C 1
ATOM 1484 O O . SER A 1 188 ? -20.631 -34.260 70.844 1.00 92.81 188 SER A O 1
ATOM 1486 N N . ASP A 1 189 ? -20.769 -32.396 69.610 1.00 91.75 189 ASP A N 1
ATOM 1487 C CA . ASP A 1 189 ? -21.524 -31.623 70.596 1.00 91.75 189 ASP A CA 1
ATOM 1488 C C . ASP A 1 189 ? -22.945 -32.169 70.780 1.00 91.75 189 ASP A C 1
ATOM 1490 O O . ASP A 1 189 ? -23.420 -32.268 71.913 1.00 91.75 189 ASP A O 1
ATOM 1494 N N . LEU A 1 190 ? -23.602 -32.613 69.704 1.00 87.12 190 LEU A N 1
ATOM 1495 C CA . LEU A 1 190 ? -24.890 -33.307 69.764 1.00 87.12 190 LEU A CA 1
ATOM 1496 C C . LEU A 1 190 ? -24.781 -34.631 70.519 1.00 87.12 190 LEU A C 1
ATOM 1498 O O . LEU A 1 190 ? -25.603 -34.881 71.399 1.00 87.12 190 LEU A O 1
ATOM 1502 N N . LEU A 1 191 ? -23.753 -35.444 70.254 1.00 85.44 191 LEU A N 1
ATOM 1503 C CA . LEU A 1 191 ? -23.482 -36.669 71.018 1.00 85.44 191 LEU A CA 1
ATOM 1504 C C . LEU A 1 191 ? -23.255 -36.367 72.506 1.00 85.44 191 LEU A C 1
ATOM 1506 O O . LEU A 1 191 ? -23.684 -37.128 73.373 1.00 85.44 191 LEU A O 1
ATOM 1510 N N . ARG A 1 192 ? -22.617 -35.235 72.820 1.00 85.19 192 ARG A N 1
ATOM 1511 C CA . ARG A 1 192 ? -22.376 -34.782 74.197 1.00 85.19 192 ARG A CA 1
ATOM 1512 C C . ARG A 1 192 ? -23.628 -34.219 74.874 1.00 85.19 192 ARG A C 1
ATOM 1514 O O . ARG A 1 192 ? -23.745 -34.322 76.094 1.00 85.19 192 ARG A O 1
ATOM 1521 N N . ALA A 1 193 ? -24.558 -33.656 74.104 1.00 75.62 193 ALA A N 1
ATOM 1522 C CA . ALA A 1 193 ? -25.860 -33.169 74.557 1.00 75.62 193 ALA A CA 1
ATOM 1523 C C . ALA A 1 193 ? -26.926 -34.281 74.633 1.00 75.62 193 ALA A C 1
ATOM 1525 O O . ALA A 1 193 ? -27.895 -34.155 75.380 1.00 75.62 193 ALA A O 1
ATOM 1526 N N . GLN A 1 194 ? -26.734 -35.397 73.924 1.00 64.88 194 GLN A N 1
ATOM 1527 C CA . GLN A 1 194 ? -27.640 -36.548 73.891 1.00 64.88 194 GLN A CA 1
ATOM 1528 C C . GLN A 1 194 ? -27.977 -37.174 75.265 1.00 64.88 194 GLN A C 1
ATOM 1530 O O . GLN A 1 194 ? -29.113 -37.621 75.418 1.00 64.88 194 GLN A O 1
ATOM 1535 N N . PRO A 1 195 ? -27.110 -37.163 76.303 1.00 61.88 195 PRO A N 1
ATOM 1536 C CA . PRO A 1 195 ? -27.484 -37.605 77.651 1.00 61.88 195 PRO A CA 1
ATOM 1537 C C . PRO A 1 195 ? -28.468 -36.662 78.367 1.00 61.88 195 PRO A C 1
ATOM 1539 O O . PRO A 1 195 ? -29.049 -37.049 79.377 1.00 61.88 195 PRO A O 1
ATOM 1542 N N . TYR A 1 196 ? -28.642 -35.429 77.875 1.00 59.41 196 TYR A N 1
ATOM 1543 C CA . TYR A 1 196 ? -29.497 -34.394 78.472 1.00 59.41 196 TYR A CA 1
ATOM 1544 C C . TYR A 1 196 ? -30.833 -34.207 77.736 1.00 59.41 196 TYR A C 1
ATOM 1546 O O . TYR A 1 196 ? -31.686 -33.448 78.197 1.00 59.41 196 TYR A O 1
ATOM 1554 N N . ILE A 1 197 ? -31.046 -34.912 76.620 1.00 56.75 197 ILE A N 1
ATOM 1555 C CA . ILE A 1 197 ? -32.338 -34.972 75.930 1.00 56.75 197 ILE A CA 1
ATOM 1556 C C . ILE A 1 197 ? -33.170 -36.074 76.608 1.00 56.75 197 ILE A C 1
ATOM 1558 O O . ILE A 1 197 ? -32.767 -37.239 76.571 1.00 56.75 197 ILE A O 1
ATOM 1562 N N . PRO A 1 198 ? -34.329 -35.767 77.226 1.00 46.66 198 PRO A N 1
ATOM 1563 C CA . PRO A 1 198 ? -35.201 -36.802 77.766 1.00 46.66 198 PRO A CA 1
ATOM 1564 C C . PRO A 1 198 ? -35.635 -37.712 76.614 1.00 46.66 198 PRO A C 1
ATOM 1566 O O . PRO A 1 198 ? -36.098 -37.212 75.588 1.00 46.66 198 PRO A O 1
ATOM 1569 N N . GLN A 1 199 ? -35.515 -39.032 76.777 1.00 44.97 199 GLN A N 1
ATOM 1570 C CA . GLN A 1 199 ? -36.126 -40.010 75.875 1.00 44.97 199 GLN A CA 1
ATOM 1571 C C . GLN A 1 199 ? -37.630 -39.726 75.767 1.00 44.97 199 GLN A C 1
ATOM 1573 O O . GLN A 1 199 ? -38.424 -40.170 76.595 1.00 44.97 199 GLN A O 1
ATOM 1578 N N . ARG A 1 200 ? -38.042 -38.983 74.738 1.00 44.19 200 ARG A N 1
ATOM 1579 C CA . ARG A 1 200 ? -39.427 -38.979 74.287 1.00 44.19 200 ARG A CA 1
ATOM 1580 C C . ARG A 1 200 ? -39.538 -40.122 73.295 1.00 44.19 200 ARG A C 1
ATOM 1582 O O . ARG A 1 200 ? -39.121 -40.014 72.147 1.00 44.19 200 ARG A O 1
ATOM 1589 N N . THR A 1 201 ? -40.003 -41.245 73.820 1.00 39.09 201 THR A N 1
ATOM 1590 C CA . THR A 1 201 ? -40.311 -42.453 73.073 1.00 39.09 201 THR A CA 1
ATOM 1591 C C . THR A 1 201 ? -41.233 -42.152 71.897 1.00 39.09 201 THR A C 1
ATOM 1593 O O . THR A 1 201 ? -42.108 -41.286 71.953 1.00 39.09 201 THR A O 1
ATOM 1596 N N . GLU A 1 202 ? -40.976 -42.894 70.830 1.00 40.84 202 GLU A N 1
ATOM 1597 C CA . GLU A 1 202 ? -41.729 -42.992 69.591 1.00 40.84 202 GLU A CA 1
ATOM 1598 C C . GLU A 1 202 ? -43.245 -42.842 69.796 1.00 40.84 202 GLU A C 1
ATOM 1600 O O . GLU A 1 202 ? -43.901 -43.679 70.420 1.00 40.84 202 GLU A O 1
ATOM 1605 N N . ARG A 1 203 ? -43.823 -41.785 69.219 1.00 37.25 203 ARG A N 1
ATOM 1606 C CA . ARG A 1 203 ? -45.203 -41.827 68.737 1.00 37.25 203 ARG A CA 1
ATOM 1607 C C . ARG A 1 203 ? -45.385 -40.839 67.590 1.00 37.25 203 ARG A C 1
ATOM 1609 O O . ARG A 1 203 ? -45.004 -39.677 67.684 1.00 37.25 203 ARG A O 1
ATOM 1616 N N . GLU A 1 204 ? -45.901 -41.388 66.503 1.00 39.88 204 GLU A N 1
ATOM 1617 C CA . GLU A 1 204 ? -46.104 -40.827 65.171 1.00 39.88 204 GLU A CA 1
ATOM 1618 C C . GLU A 1 204 ? -46.552 -39.355 65.106 1.00 39.88 204 GLU A C 1
ATOM 1620 O O . GLU A 1 204 ? -47.503 -38.941 65.761 1.00 39.88 204 GLU A O 1
ATOM 1625 N N . GLY A 1 205 ? -45.870 -38.612 64.226 1.00 43.84 205 GLY A N 1
ATOM 1626 C CA . GLY A 1 205 ? -46.462 -37.775 63.176 1.00 43.84 205 GLY A CA 1
ATOM 1627 C C . GLY A 1 205 ? -47.496 -36.714 63.557 1.00 43.84 205 GLY A C 1
ATOM 1628 O O . GLY A 1 205 ? -48.677 -37.012 63.614 1.00 43.84 205 GLY A O 1
ATOM 1629 N N . GLN A 1 206 ? -47.064 -35.450 63.644 1.00 36.50 206 GLN A N 1
ATOM 1630 C CA . GLN A 1 206 ? -47.593 -34.337 62.833 1.00 36.50 206 GLN A CA 1
ATOM 1631 C C . GLN A 1 206 ? -46.740 -33.089 63.127 1.00 36.50 206 GLN A C 1
ATOM 1633 O O . GLN A 1 206 ? -46.725 -32.575 64.243 1.00 36.50 206 GLN A O 1
ATOM 1638 N N . ALA A 1 207 ? -45.995 -32.609 62.132 1.00 36.06 207 ALA A N 1
ATOM 1639 C CA . ALA A 1 207 ? -45.169 -31.415 62.256 1.00 36.06 207 ALA A CA 1
ATOM 1640 C C . ALA A 1 207 ? -46.042 -30.152 62.369 1.00 36.06 207 ALA A C 1
ATOM 1642 O O . ALA A 1 207 ? -46.724 -29.771 61.418 1.00 36.06 207 ALA A O 1
ATOM 1643 N N . THR A 1 208 ? -45.974 -29.474 63.514 1.00 39.19 208 THR A N 1
ATOM 1644 C CA . THR A 1 208 ? -46.373 -28.071 63.665 1.00 39.19 208 THR A CA 1
ATOM 1645 C C . THR A 1 208 ? -45.155 -27.243 64.048 1.00 39.19 208 THR A C 1
ATOM 1647 O O . THR A 1 208 ? -44.485 -27.566 65.026 1.00 39.19 208 THR A O 1
ATOM 1650 N N . GLY A 1 209 ? -44.945 -26.127 63.350 1.00 35.47 209 GLY A N 1
ATOM 1651 C CA . GLY A 1 209 ? -44.421 -24.923 63.996 1.00 35.47 209 GLY A CA 1
ATOM 1652 C C . GLY A 1 209 ? -42.965 -24.562 63.720 1.00 35.47 209 GLY A C 1
ATOM 1653 O O . GLY A 1 209 ? -42.077 -24.823 64.519 1.00 35.47 209 GLY A O 1
ATOM 1654 N N . SER A 1 210 ? -42.780 -23.852 62.608 1.00 45.66 210 SER A N 1
ATOM 1655 C CA . SER A 1 210 ? -41.833 -22.748 62.409 1.00 45.66 210 SER A CA 1
ATOM 1656 C C . SER A 1 210 ? -41.350 -22.075 63.712 1.00 45.66 210 SER A C 1
ATOM 1658 O O . SER A 1 210 ? -42.125 -21.411 64.399 1.00 45.66 210 SER A O 1
ATOM 1660 N N . SER A 1 211 ? -40.054 -22.202 64.022 1.00 47.03 211 SER A N 1
ATOM 1661 C CA . SER A 1 211 ? -39.393 -21.598 65.193 1.00 47.03 211 SER A CA 1
ATOM 1662 C C . SER A 1 211 ? -38.534 -20.379 64.817 1.00 47.03 211 SER A C 1
ATOM 1664 O O . SER A 1 211 ? -37.369 -20.281 65.199 1.00 47.03 211 SER A O 1
ATOM 1666 N N . SER A 1 212 ? -39.093 -19.430 64.062 1.00 43.69 212 SER A N 1
ATOM 1667 C CA . SER A 1 212 ? -38.468 -18.106 63.862 1.00 43.69 212 SER A CA 1
ATOM 1668 C C . SER A 1 212 ? -39.441 -16.922 63.935 1.00 43.69 212 SER A C 1
ATOM 1670 O O . SER A 1 212 ? -39.005 -15.774 63.940 1.00 43.69 212 SER A O 1
ATOM 1672 N N . ALA A 1 213 ? -40.749 -17.170 64.078 1.00 48.34 213 ALA A N 1
ATOM 1673 C CA . ALA A 1 213 ? -41.761 -16.114 64.176 1.00 48.34 213 ALA A CA 1
ATOM 1674 C C . ALA A 1 213 ? -42.020 -15.611 65.615 1.00 48.34 213 ALA A C 1
ATOM 1676 O O . ALA A 1 213 ? -42.613 -14.551 65.792 1.00 48.34 213 ALA A O 1
ATOM 1677 N N . SER A 1 214 ? -41.556 -16.322 66.654 1.00 49.50 214 SER A N 1
ATOM 1678 C CA . SER A 1 214 ? -41.896 -15.981 68.048 1.00 49.50 214 SER A CA 1
ATOM 1679 C C . SER A 1 214 ? -41.116 -14.792 68.619 1.00 49.50 214 SER A C 1
ATOM 1681 O O . SER A 1 214 ? -41.586 -14.168 69.561 1.00 49.50 214 SER A O 1
ATOM 1683 N N . ILE A 1 215 ? -39.950 -14.442 68.067 1.00 49.41 215 ILE A N 1
ATOM 1684 C CA . ILE A 1 215 ? -39.082 -13.411 68.673 1.00 49.41 215 ILE A CA 1
ATOM 1685 C C . ILE A 1 215 ? -39.414 -11.999 68.156 1.00 49.41 215 ILE A C 1
ATOM 1687 O O . ILE A 1 215 ? -39.221 -11.019 68.867 1.00 49.41 215 ILE A O 1
ATOM 1691 N N . MET A 1 216 ? -40.009 -11.868 66.964 1.00 45.69 216 MET A N 1
ATOM 1692 C CA . MET A 1 216 ? -40.456 -10.562 66.447 1.00 45.69 216 MET A CA 1
ATOM 1693 C C . MET A 1 216 ? -41.865 -10.159 66.912 1.00 45.69 216 MET A C 1
ATOM 1695 O O . MET A 1 216 ? -42.219 -8.987 66.817 1.00 45.69 216 MET A O 1
ATOM 1699 N N . SER A 1 217 ? -42.652 -11.091 67.462 1.00 47.59 217 SER A N 1
ATOM 1700 C CA . SER A 1 217 ? -43.988 -10.792 68.000 1.00 47.59 217 SER A CA 1
ATOM 1701 C C . SER A 1 217 ? -43.971 -10.268 69.445 1.00 47.59 217 SER A C 1
ATOM 1703 O O . SER A 1 217 ? -44.976 -9.712 69.890 1.00 47.59 217 SER A O 1
ATOM 1705 N N . GLU A 1 218 ? -42.863 -10.425 70.174 1.00 42.12 218 GLU A N 1
ATOM 1706 C CA . GLU A 1 218 ? -42.731 -9.979 71.571 1.00 42.12 218 GLU A CA 1
ATOM 1707 C C . GLU A 1 218 ? -42.455 -8.463 71.651 1.00 42.12 218 GLU A C 1
ATOM 1709 O O . GLU A 1 218 ? -43.030 -7.760 72.475 1.00 42.12 218 GLU A O 1
ATOM 1714 N N . VAL A 1 219 ? -41.652 -7.920 70.726 1.00 44.50 219 VAL A N 1
ATOM 1715 C CA . VAL A 1 219 ? -41.227 -6.502 70.742 1.00 44.50 219 VAL A CA 1
ATOM 1716 C C . VAL A 1 219 ? -42.316 -5.540 70.244 1.00 44.50 219 VAL A C 1
ATOM 1718 O O . VAL A 1 219 ? -42.292 -4.358 70.577 1.00 44.50 219 VAL A O 1
ATOM 1721 N N . LEU A 1 220 ? -43.320 -6.021 69.502 1.00 45.09 220 LEU A N 1
ATOM 1722 C CA . LEU A 1 220 ? -44.438 -5.178 69.054 1.00 45.09 220 LEU A CA 1
ATOM 1723 C C . LEU A 1 220 ? -45.595 -5.110 70.071 1.00 45.09 220 LEU A C 1
ATOM 1725 O O . LEU A 1 220 ? -46.473 -4.258 69.941 1.00 45.09 220 LEU A O 1
ATOM 1729 N N . ARG A 1 221 ? -45.598 -5.961 71.108 1.00 47.25 221 ARG A N 1
ATOM 1730 C CA . ARG A 1 221 ? -46.656 -5.973 72.136 1.00 47.25 221 ARG A CA 1
ATOM 1731 C C . ARG A 1 221 ? -46.478 -4.922 73.234 1.00 47.25 221 ARG A C 1
ATOM 1733 O O . ARG A 1 221 ? -47.448 -4.654 73.934 1.00 47.25 221 ARG A O 1
ATOM 1740 N N . ASP A 1 222 ? -45.313 -4.280 73.335 1.00 40.06 222 ASP A N 1
ATOM 1741 C CA . ASP A 1 222 ? -45.010 -3.334 74.425 1.00 40.06 222 ASP A CA 1
ATOM 1742 C C . ASP A 1 222 ? -45.110 -1.843 74.028 1.00 40.06 222 ASP A C 1
ATOM 1744 O O . ASP A 1 222 ? -44.833 -0.954 74.825 1.00 40.06 222 ASP A O 1
ATOM 1748 N N . VAL A 1 223 ? -45.561 -1.538 72.801 1.00 46.91 223 VAL A N 1
ATOM 1749 C CA . VAL A 1 223 ? -45.769 -0.148 72.320 1.00 46.91 223 VAL A CA 1
ATOM 1750 C C . VAL A 1 223 ? -47.261 0.231 72.215 1.00 46.91 223 VAL A C 1
ATOM 1752 O O . VAL A 1 223 ? -47.603 1.384 71.967 1.00 46.91 223 VAL A O 1
ATOM 1755 N N . GLY A 1 224 ? -48.183 -0.705 72.461 1.00 39.84 224 GLY A N 1
ATOM 1756 C CA . GLY A 1 224 ? -49.625 -0.526 72.228 1.00 39.84 224 GLY A CA 1
ATOM 1757 C C . GLY A 1 224 ? -50.507 -0.517 73.480 1.00 39.84 224 GLY A C 1
ATOM 1758 O O . GLY A 1 224 ? -51.629 -1.012 73.428 1.00 39.84 224 GLY A O 1
ATOM 1759 N N . GLY A 1 225 ? -50.023 -0.026 74.622 1.00 35.88 225 GLY A N 1
ATOM 1760 C CA . GLY A 1 225 ? -50.799 0.038 75.866 1.00 35.88 225 GLY A CA 1
ATOM 1761 C C . GLY A 1 225 ? -51.502 1.382 76.058 1.00 35.88 225 GLY A C 1
ATOM 1762 O O . GLY A 1 225 ? -50.936 2.276 76.679 1.00 35.88 225 GLY A O 1
ATOM 1763 N N . GLY A 1 226 ? -52.736 1.537 75.563 1.00 35.81 226 GLY A N 1
ATOM 1764 C CA . GLY A 1 226 ? -53.472 2.794 75.739 1.00 35.81 226 GLY A CA 1
ATOM 1765 C C . GLY A 1 226 ? -54.929 2.818 75.277 1.00 35.81 226 GLY A C 1
ATOM 1766 O O . GLY A 1 226 ? -55.266 3.613 74.413 1.00 35.81 226 GLY A O 1
ATOM 1767 N N . GLY A 1 227 ? -55.790 2.023 75.922 1.00 36.28 227 GLY A N 1
ATOM 1768 C CA . GLY A 1 227 ? -57.203 2.365 76.145 1.00 36.28 227 GLY A CA 1
ATOM 1769 C C . GLY A 1 227 ? -58.222 2.050 75.039 1.00 36.28 227 GLY A C 1
ATOM 1770 O O . GLY A 1 227 ? -58.057 2.413 73.884 1.00 36.28 227 GLY A O 1
ATOM 1771 N N . GLY A 1 228 ? -59.359 1.478 75.454 1.00 34.56 228 GLY A N 1
ATOM 1772 C CA . GLY A 1 228 ? -60.617 1.571 74.703 1.00 34.56 228 GLY A CA 1
ATOM 1773 C C . GLY A 1 228 ? -61.150 0.252 74.157 1.00 34.56 228 GLY A C 1
ATOM 1774 O O . GLY A 1 228 ? -60.847 -0.160 73.049 1.00 34.56 228 GLY A O 1
ATOM 1775 N N . ARG A 1 229 ? -62.002 -0.376 74.961 1.00 43.94 229 ARG A N 1
ATOM 1776 C CA . ARG A 1 229 ? -62.832 -1.545 74.670 1.00 43.94 229 ARG A CA 1
ATOM 1777 C C . ARG A 1 229 ? -63.784 -1.305 73.490 1.00 43.94 229 ARG A C 1
ATOM 1779 O O . ARG A 1 229 ? -64.662 -0.464 73.623 1.00 43.94 229 ARG A O 1
ATOM 1786 N N . GLU A 1 230 ? -63.734 -2.154 72.465 1.00 34.59 230 GLU A N 1
ATOM 1787 C CA . GLU A 1 230 ? -64.941 -2.597 71.759 1.00 34.59 230 GLU A CA 1
ATOM 1788 C C . GLU A 1 230 ? -64.744 -3.972 71.110 1.00 34.59 230 GLU A C 1
ATOM 1790 O O . GLU A 1 230 ? -63.747 -4.274 70.461 1.00 34.59 230 GLU A O 1
ATOM 1795 N N . THR A 1 231 ? -65.705 -4.841 71.387 1.00 46.41 231 THR A N 1
ATOM 1796 C CA . THR A 1 231 ? -65.826 -6.214 70.918 1.00 46.41 231 THR A CA 1
ATOM 1797 C C . THR A 1 231 ? -66.220 -6.244 69.446 1.00 46.41 231 THR A C 1
ATOM 1799 O O . THR A 1 231 ? -67.355 -5.897 69.125 1.00 46.41 231 THR A O 1
ATOM 1802 N N . VAL A 1 232 ? -65.347 -6.754 68.575 1.00 38.66 232 VAL A N 1
ATOM 1803 C CA . VAL A 1 232 ? -65.744 -7.289 67.266 1.00 38.66 232 VAL A CA 1
ATOM 1804 C C . VAL A 1 232 ? -65.097 -8.658 67.089 1.00 38.66 232 VAL A C 1
ATOM 1806 O O . VAL A 1 232 ? -63.893 -8.798 66.910 1.00 38.66 232 VAL A O 1
ATOM 1809 N N . VAL A 1 233 ? -65.937 -9.685 67.185 1.00 45.75 233 VAL A N 1
ATOM 1810 C CA . VAL A 1 233 ? -65.642 -11.049 66.755 1.00 45.75 233 VAL A CA 1
ATOM 1811 C C . VAL A 1 233 ? -65.866 -11.097 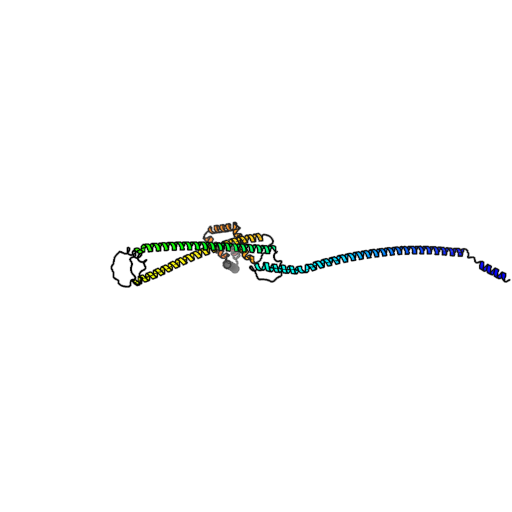65.246 1.00 45.75 233 VAL A C 1
ATOM 1813 O O . VAL A 1 233 ? -66.990 -10.890 64.794 1.00 45.75 233 VAL A O 1
ATOM 1816 N N . GLY A 1 234 ? -64.815 -11.391 64.477 1.00 42.22 234 GLY A N 1
ATOM 1817 C CA . GLY A 1 234 ? -64.944 -11.789 63.075 1.00 42.22 234 GLY A CA 1
ATOM 1818 C C . GLY A 1 234 ? -63.730 -11.462 62.202 1.00 42.22 234 GLY A C 1
ATOM 1819 O O . GLY A 1 234 ? -63.511 -10.308 61.867 1.00 42.22 234 GLY A O 1
ATOM 1820 N N . SER A 1 235 ? -63.037 -12.508 61.730 1.00 44.06 235 SER A N 1
ATOM 1821 C CA . SER A 1 235 ? -62.161 -12.500 60.539 1.00 44.06 235 SER A CA 1
ATOM 1822 C C . SER A 1 235 ? -60.705 -11.992 60.662 1.00 44.06 235 SER A C 1
ATOM 1824 O O . SER A 1 235 ? -60.199 -11.362 59.735 1.00 44.06 235 SER A O 1
ATOM 1826 N N . ASP A 1 236 ? -59.976 -12.351 61.722 1.00 50.06 236 ASP A N 1
ATOM 1827 C CA . ASP A 1 236 ? -58.563 -11.937 61.892 1.00 50.06 236 ASP A CA 1
ATOM 1828 C C . ASP A 1 236 ? -57.547 -12.747 61.043 1.00 50.06 236 ASP A C 1
ATOM 1830 O O . ASP A 1 236 ? -56.492 -12.253 60.659 1.00 50.06 236 ASP A O 1
ATOM 1834 N N . GLY A 1 237 ? -57.878 -13.981 60.634 1.00 54.97 237 GLY A N 1
ATOM 1835 C CA . GLY A 1 237 ? -56.952 -14.839 59.866 1.00 54.97 237 GLY A CA 1
ATOM 1836 C C . GLY A 1 237 ? -56.769 -14.463 58.384 1.00 54.97 237 GLY A C 1
ATOM 1837 O O . GLY A 1 237 ? -55.771 -14.830 57.766 1.00 54.97 237 GLY A O 1
ATOM 1838 N N . GLY A 1 238 ? -57.722 -13.732 57.794 1.00 57.19 238 GLY A N 1
ATOM 1839 C CA . GLY A 1 238 ? -57.653 -13.294 56.393 1.00 57.19 238 GLY A CA 1
ATOM 1840 C C . GLY A 1 238 ? -56.797 -12.041 56.194 1.00 57.19 238 GLY A C 1
ATOM 1841 O O . GLY A 1 238 ? -56.103 -11.923 55.183 1.00 57.19 238 GLY A O 1
ATOM 1842 N N . ALA A 1 239 ? -56.806 -11.132 57.172 1.00 64.19 239 ALA A N 1
ATOM 1843 C CA . ALA A 1 239 ? -56.018 -9.903 57.144 1.00 64.19 239 ALA A CA 1
ATOM 1844 C C . ALA A 1 239 ? -54.517 -10.191 57.320 1.00 64.19 239 ALA A C 1
ATOM 1846 O O . ALA A 1 239 ? -53.709 -9.683 56.543 1.00 64.19 239 ALA A O 1
ATOM 1847 N N . ASP A 1 240 ? -54.153 -11.089 58.242 1.00 69.19 240 ASP A N 1
ATOM 1848 C CA . ASP A 1 240 ? -52.764 -11.527 58.433 1.00 69.19 240 ASP A CA 1
ATOM 1849 C C . ASP A 1 240 ? -52.214 -12.295 57.221 1.00 69.19 240 ASP A C 1
ATOM 1851 O O . ASP A 1 240 ? -51.067 -12.094 56.814 1.00 69.19 240 ASP A O 1
ATOM 1855 N N . SER A 1 241 ? -53.041 -13.121 56.569 1.00 74.38 241 SER A N 1
ATOM 1856 C CA . SER A 1 241 ? -52.662 -13.814 55.330 1.00 74.38 241 SER A CA 1
ATOM 1857 C C . SER A 1 241 ? -52.439 -12.837 54.167 1.00 74.38 241 SER A C 1
ATOM 1859 O O . SER A 1 241 ? -51.450 -12.951 53.437 1.00 74.38 241 SER A O 1
ATOM 1861 N N . LEU A 1 242 ? -53.299 -11.822 54.025 1.00 79.69 242 LEU A N 1
ATOM 1862 C CA . LEU A 1 242 ? -53.125 -10.760 53.031 1.00 79.69 242 LEU A CA 1
ATOM 1863 C C . LEU A 1 242 ? -51.868 -9.924 53.300 1.00 79.69 242 LEU A C 1
ATOM 1865 O O . LEU A 1 242 ? -51.131 -9.623 52.361 1.00 79.69 242 LEU A O 1
ATOM 1869 N N . LEU A 1 243 ? -51.566 -9.604 54.560 1.00 84.56 243 LEU A N 1
ATOM 1870 C CA . LEU A 1 243 ? -50.339 -8.895 54.933 1.00 84.56 243 LEU A CA 1
ATOM 1871 C C . LEU A 1 243 ? -49.078 -9.726 54.644 1.00 84.56 243 LEU A C 1
ATOM 1873 O O . LEU A 1 243 ? -48.083 -9.178 54.155 1.00 84.56 243 LEU A O 1
ATOM 1877 N N . LEU A 1 244 ? -49.111 -11.046 54.852 1.00 83.12 244 LEU A N 1
ATOM 1878 C CA . LEU A 1 244 ? -48.013 -11.945 54.472 1.00 83.12 244 LEU A CA 1
ATOM 1879 C C . LEU A 1 244 ? -47.800 -12.000 52.949 1.00 83.12 244 LEU A C 1
ATOM 1881 O O . LEU A 1 244 ? -46.669 -11.976 52.464 1.00 83.12 244 LEU A O 1
ATOM 1885 N N . ILE A 1 245 ? -48.883 -12.037 52.171 1.00 84.94 245 ILE A N 1
ATOM 1886 C CA . ILE A 1 245 ? -48.801 -12.055 50.704 1.00 84.94 245 ILE A CA 1
ATOM 1887 C C . ILE A 1 245 ? -48.273 -10.715 50.181 1.00 84.94 245 ILE A C 1
ATOM 1889 O O . ILE A 1 245 ? -47.393 -10.702 49.318 1.00 84.94 245 ILE A O 1
ATOM 1893 N N . VAL A 1 246 ? -48.763 -9.594 50.715 1.00 88.12 246 VAL A N 1
ATOM 1894 C CA . VAL A 1 246 ? -48.337 -8.245 50.314 1.00 88.12 246 VAL A CA 1
ATOM 1895 C C . VAL A 1 246 ? -46.891 -7.980 50.723 1.00 88.12 246 VAL A C 1
ATOM 1897 O O . VAL A 1 246 ? -46.131 -7.431 49.927 1.00 88.12 246 VAL A O 1
ATOM 1900 N N . SER A 1 247 ? -46.463 -8.408 51.913 1.00 82.69 247 SER A N 1
ATOM 1901 C CA . SER A 1 247 ? -45.054 -8.310 52.318 1.00 82.69 247 SER A CA 1
ATOM 1902 C C . SER A 1 247 ? -44.146 -9.159 51.425 1.00 82.69 247 SER A C 1
ATOM 1904 O O . SER A 1 247 ? -43.123 -8.654 50.966 1.00 82.69 247 SER A O 1
ATOM 1906 N N . GLY A 1 248 ? -44.555 -10.380 51.065 1.00 91.31 248 GLY A N 1
ATOM 1907 C CA . GLY A 1 248 ? -43.819 -11.222 50.118 1.00 91.31 248 GLY A CA 1
ATOM 1908 C C . GLY A 1 248 ? -43.785 -10.658 48.692 1.00 91.31 248 GLY A C 1
ATOM 1909 O O . GLY A 1 248 ? -42.770 -10.760 48.005 1.00 91.31 248 GLY A O 1
ATOM 1910 N N . GLN A 1 249 ? -44.866 -10.023 48.230 1.00 88.94 249 GLN A N 1
ATOM 1911 C CA . GLN A 1 249 ? -44.878 -9.294 46.957 1.00 88.94 249 GLN A CA 1
ATOM 1912 C C . GLN A 1 249 ? -43.949 -8.078 47.009 1.00 88.94 249 GLN A C 1
ATOM 1914 O O . GLN A 1 249 ? -43.149 -7.895 46.095 1.00 88.94 249 GLN A O 1
ATOM 1919 N N . ARG A 1 250 ? -44.005 -7.286 48.086 1.00 93.19 250 ARG A N 1
ATOM 1920 C CA . ARG A 1 250 ? -43.126 -6.131 48.305 1.00 93.19 250 ARG A CA 1
ATOM 1921 C C . ARG A 1 250 ? -41.660 -6.546 48.313 1.00 93.19 250 ARG A C 1
ATOM 1923 O O . ARG A 1 250 ? -40.847 -5.850 47.717 1.00 93.19 250 ARG A O 1
ATOM 1930 N N . GLU A 1 251 ? -41.337 -7.679 48.929 1.00 92.38 251 GLU A N 1
ATOM 1931 C CA . GLU A 1 251 ? -39.969 -8.193 48.971 1.00 92.38 251 GLU A CA 1
ATOM 1932 C C . GLU A 1 251 ? -39.484 -8.633 47.586 1.00 92.38 251 GLU A C 1
ATOM 1934 O O . GLU A 1 251 ? -38.409 -8.224 47.155 1.00 92.38 251 GLU A O 1
ATOM 1939 N N . ARG A 1 252 ? -40.318 -9.342 46.812 1.00 94.31 252 ARG A N 1
ATOM 1940 C CA . ARG A 1 252 ? -39.997 -9.688 45.415 1.00 94.31 252 ARG A CA 1
ATOM 1941 C C . ARG A 1 252 ? -39.806 -8.454 44.532 1.00 94.31 252 ARG A C 1
ATOM 1943 O O . ARG A 1 252 ? -38.891 -8.421 43.712 1.00 94.31 252 ARG A O 1
ATOM 1950 N N . PHE A 1 253 ? -40.646 -7.430 44.696 1.00 95.00 253 PHE A N 1
ATOM 1951 C CA . PHE A 1 253 ? -40.480 -6.165 43.978 1.00 95.00 253 PHE A CA 1
ATOM 1952 C C . PHE A 1 253 ? -39.211 -5.431 44.405 1.00 95.00 253 PHE A C 1
ATOM 1954 O O . PHE A 1 253 ? -38.522 -4.889 43.547 1.00 95.00 253 PHE A O 1
ATOM 1961 N N . ARG A 1 254 ? -38.877 -5.441 45.700 1.00 96.88 254 ARG A N 1
ATOM 1962 C CA . ARG A 1 254 ? -37.640 -4.853 46.221 1.00 96.88 254 ARG A CA 1
ATOM 1963 C C . ARG A 1 254 ? -36.416 -5.540 45.627 1.00 96.88 254 ARG A C 1
ATOM 1965 O O . ARG A 1 254 ? -35.539 -4.852 45.117 1.00 96.88 254 ARG A O 1
ATOM 1972 N N . GLN A 1 255 ? -36.393 -6.871 45.632 1.00 94.81 255 GLN A N 1
ATOM 1973 C CA . GLN A 1 255 ? -35.309 -7.661 45.058 1.00 94.81 255 GLN A CA 1
ATOM 1974 C C . GLN A 1 255 ? -35.138 -7.375 43.561 1.00 94.81 255 GLN A C 1
ATOM 1976 O O . GLN A 1 255 ? -34.045 -7.018 43.129 1.00 94.81 255 GLN A O 1
ATOM 1981 N N . ARG A 1 256 ? -36.232 -7.400 42.785 1.00 96.12 256 ARG A N 1
ATOM 1982 C CA . ARG A 1 256 ? -36.192 -7.067 41.353 1.00 96.12 256 ARG A CA 1
ATOM 1983 C C . ARG A 1 256 ? -35.741 -5.628 41.091 1.00 96.12 256 ARG A C 1
ATOM 1985 O O . ARG A 1 256 ? -35.080 -5.367 40.093 1.00 96.12 256 ARG A O 1
ATOM 1992 N N . ASN A 1 257 ? -36.102 -4.683 41.960 1.00 94.81 257 ASN A N 1
ATOM 1993 C CA . ASN A 1 257 ? -35.666 -3.294 41.836 1.00 94.81 257 ASN A CA 1
ATOM 1994 C C . ASN A 1 257 ? -34.151 -3.166 42.063 1.00 94.81 257 ASN A C 1
ATOM 1996 O O . ASN A 1 257 ? -33.474 -2.524 41.269 1.00 94.81 257 ASN A O 1
ATOM 2000 N N . VAL A 1 258 ? -33.606 -3.860 43.068 1.00 96.19 258 VAL A N 1
ATOM 2001 C CA . VAL A 1 258 ? -32.156 -3.917 43.323 1.00 96.19 258 VAL A CA 1
ATOM 2002 C C . VAL A 1 258 ? -31.401 -4.564 42.156 1.00 96.19 258 VAL A C 1
ATOM 2004 O O . VAL A 1 258 ? -30.363 -4.049 41.746 1.00 96.19 258 VAL A O 1
ATOM 2007 N N . GLU A 1 259 ? -31.926 -5.651 41.586 1.00 96.00 259 GLU A N 1
ATOM 2008 C CA . GLU A 1 259 ? -31.350 -6.302 40.400 1.00 96.00 259 GLU A CA 1
ATOM 2009 C C . GLU A 1 259 ? -31.341 -5.364 39.183 1.00 96.00 259 GLU A C 1
ATOM 2011 O O . GLU A 1 259 ? -30.299 -5.181 38.554 1.00 96.00 259 GLU A O 1
ATOM 2016 N N . LEU A 1 260 ? -32.462 -4.688 38.902 1.00 95.44 260 LEU A N 1
ATOM 2017 C CA . LEU A 1 260 ? -32.555 -3.704 37.816 1.00 95.44 260 LEU A CA 1
ATOM 2018 C C . LEU A 1 260 ? -31.630 -2.499 38.034 1.00 95.44 260 LEU A C 1
ATOM 2020 O O . LEU A 1 260 ? -31.050 -1.977 37.080 1.00 95.44 260 LEU A O 1
ATOM 2024 N N . GLU A 1 261 ? -31.464 -2.041 39.276 1.00 96.38 261 GLU A N 1
ATOM 2025 C CA . GLU A 1 261 ? -30.495 -0.996 39.602 1.00 96.38 261 GLU A CA 1
ATOM 2026 C C . GLU A 1 261 ? -29.054 -1.456 39.357 1.00 96.38 261 GLU A C 1
ATOM 2028 O O . GLU A 1 261 ? -28.245 -0.674 38.849 1.00 96.38 261 GLU A O 1
ATOM 2033 N N . ALA A 1 262 ? -28.725 -2.704 39.700 1.00 95.88 262 ALA A N 1
ATOM 2034 C CA . ALA A 1 262 ? -27.409 -3.285 39.460 1.00 95.88 262 ALA A CA 1
ATOM 2035 C C . ALA A 1 262 ? -27.122 -3.413 37.955 1.00 95.88 262 ALA A C 1
ATOM 2037 O O . ALA A 1 262 ? -26.069 -2.961 37.501 1.00 95.88 262 ALA A O 1
ATOM 2038 N N . GLU A 1 263 ? -28.082 -3.910 37.173 1.00 96.81 263 GLU A N 1
ATOM 2039 C CA . GLU A 1 263 ? -27.995 -3.999 35.711 1.00 96.81 263 GLU A CA 1
ATOM 2040 C C . GLU A 1 263 ? -27.855 -2.603 35.074 1.00 96.81 263 GLU A C 1
ATOM 2042 O O . GLU A 1 263 ? -26.981 -2.365 34.239 1.00 96.81 263 GLU A O 1
ATOM 2047 N N . CYS A 1 264 ? -28.609 -1.608 35.556 1.00 96.25 264 CYS A N 1
ATOM 2048 C CA . CYS A 1 264 ? -28.447 -0.218 35.124 1.00 96.25 264 CYS A CA 1
ATOM 2049 C C . CYS A 1 264 ? -27.052 0.346 35.441 1.00 96.25 264 CYS A C 1
ATOM 2051 O O . CYS A 1 264 ? -26.505 1.126 34.655 1.00 96.25 264 CYS A O 1
ATOM 2053 N N . ARG A 1 265 ? -26.466 0.009 36.598 1.00 96.69 265 ARG A N 1
ATOM 2054 C CA . ARG A 1 265 ? -25.092 0.417 36.942 1.00 96.69 265 ARG A CA 1
ATOM 2055 C C . ARG A 1 265 ? -24.080 -0.277 36.027 1.00 96.69 265 ARG A C 1
ATOM 2057 O O . ARG A 1 265 ? -23.180 0.397 35.534 1.00 96.69 265 ARG A O 1
ATOM 2064 N N . GLN A 1 266 ? -24.272 -1.560 35.730 1.00 97.44 266 GLN A N 1
ATOM 2065 C CA . GLN A 1 266 ? -23.428 -2.333 34.815 1.00 97.44 266 GLN A CA 1
ATOM 2066 C C . GLN A 1 266 ? -23.481 -1.808 33.372 1.00 97.44 266 GLN A C 1
ATOM 2068 O O . GLN A 1 266 ? -22.452 -1.677 32.706 1.00 97.44 266 GLN A O 1
ATOM 2073 N N . HIS A 1 267 ? -24.660 -1.441 32.871 1.00 96.81 267 HIS A N 1
ATOM 2074 C CA . HIS A 1 267 ? -24.764 -0.819 31.554 1.00 96.81 267 HIS A CA 1
ATOM 2075 C C . HIS A 1 267 ? -24.070 0.544 31.519 1.00 96.81 267 HIS A C 1
ATOM 2077 O O . HIS A 1 267 ? -23.345 0.834 30.569 1.00 96.81 267 HIS A O 1
ATOM 2083 N N . ARG A 1 268 ? -24.209 1.364 32.571 1.00 97.25 268 ARG A N 1
ATOM 2084 C CA . ARG A 1 268 ? -23.500 2.652 32.660 1.00 97.25 268 ARG A CA 1
ATOM 2085 C C . ARG A 1 268 ? -21.980 2.488 32.660 1.00 97.25 268 ARG A C 1
ATOM 2087 O O . ARG A 1 268 ? -21.300 3.264 31.988 1.00 97.25 268 ARG A O 1
ATOM 2094 N N . THR A 1 269 ? -21.435 1.498 33.370 1.00 96.50 269 THR A N 1
ATOM 2095 C CA . THR A 1 269 ? -19.986 1.237 33.345 1.00 96.50 269 THR A CA 1
ATOM 2096 C C . THR A 1 269 ? -19.532 0.760 31.969 1.00 96.50 269 THR A C 1
ATOM 2098 O O . THR A 1 269 ? -18.541 1.276 31.459 1.00 96.50 269 THR A O 1
ATOM 2101 N N . THR A 1 270 ? -20.293 -0.128 31.326 1.00 96.62 270 THR A N 1
ATOM 2102 C CA . THR A 1 270 ? -20.008 -0.625 29.967 1.00 96.62 270 THR A CA 1
ATOM 2103 C C . THR A 1 270 ? -19.989 0.513 28.946 1.00 96.62 270 THR A C 1
ATOM 2105 O O . THR A 1 270 ? -19.038 0.638 28.179 1.00 96.62 270 THR A O 1
ATOM 2108 N N . VAL A 1 271 ? -20.984 1.406 28.984 1.00 97.38 271 VAL A N 1
ATOM 2109 C CA . VAL A 1 271 ? -21.022 2.597 28.119 1.00 97.38 271 VAL A CA 1
ATOM 2110 C C . VAL A 1 271 ? -19.799 3.484 28.352 1.00 97.38 271 VAL A C 1
ATOM 2112 O O . VAL A 1 271 ? -19.203 3.955 27.389 1.00 97.38 271 VAL A O 1
ATOM 2115 N N . SER A 1 272 ? -19.380 3.682 29.607 1.00 96.75 272 SER A N 1
ATOM 2116 C CA . SER A 1 272 ? -18.181 4.474 29.904 1.00 96.75 272 SER A CA 1
ATOM 2117 C C . SER A 1 272 ? -16.899 3.830 29.364 1.00 96.75 272 SER A C 1
ATOM 2119 O O . SER A 1 272 ? -16.027 4.547 28.880 1.00 96.75 272 SER A O 1
ATOM 2121 N N . VAL A 1 273 ? -16.775 2.501 29.423 1.00 96.88 273 VAL A N 1
ATOM 2122 C CA . VAL A 1 273 ? -15.617 1.777 28.869 1.00 96.88 273 VAL A CA 1
ATOM 2123 C C . VAL A 1 273 ? -15.587 1.889 27.346 1.00 96.88 273 VAL A C 1
ATOM 2125 O O . VAL A 1 273 ? -14.570 2.308 26.801 1.00 96.88 273 VAL A O 1
ATOM 2128 N N . LEU A 1 274 ? -16.712 1.625 26.674 1.00 96.12 274 LEU A N 1
ATOM 2129 C CA . LEU A 1 274 ? -16.820 1.742 25.215 1.00 96.12 274 LEU A CA 1
ATOM 2130 C C . LEU A 1 274 ? -16.548 3.169 24.723 1.00 96.12 274 LEU A C 1
ATOM 2132 O O . LEU A 1 274 ? -15.935 3.359 23.678 1.00 96.12 274 LEU A O 1
ATOM 2136 N N . GLN A 1 275 ? -16.970 4.188 25.477 1.00 97.19 275 GLN A N 1
ATOM 2137 C CA . GLN A 1 275 ? -16.637 5.581 25.168 1.00 97.19 275 GLN A CA 1
ATOM 2138 C C . GLN A 1 275 ? -15.128 5.833 25.232 1.00 97.19 275 GLN A C 1
ATOM 2140 O O . GLN A 1 275 ? -14.576 6.407 24.297 1.00 97.19 275 GLN A O 1
ATOM 2145 N N . ARG A 1 276 ? -14.447 5.360 26.287 1.00 96.19 276 ARG A N 1
ATOM 2146 C CA . ARG A 1 276 ? -12.985 5.497 26.405 1.00 96.19 276 ARG A CA 1
ATOM 2147 C C . ARG A 1 276 ? -12.249 4.758 25.292 1.00 96.19 276 ARG A C 1
ATOM 2149 O O . ARG A 1 276 ? -11.265 5.279 24.783 1.00 96.19 276 ARG A O 1
ATOM 2156 N N . GLU A 1 277 ? -12.718 3.574 24.911 1.00 96.81 277 GLU A N 1
ATOM 2157 C CA . GLU A 1 277 ? -12.146 2.808 23.802 1.00 96.81 277 GLU A CA 1
ATOM 2158 C C . GLU A 1 277 ? -12.341 3.529 22.463 1.00 96.81 277 GLU A C 1
ATOM 2160 O O . GLU A 1 27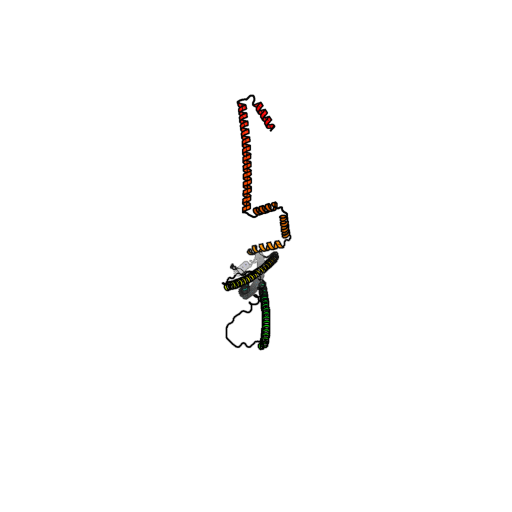7 ? -11.388 3.685 21.702 1.00 96.81 277 GLU A O 1
ATOM 2165 N N . ALA A 1 278 ? -13.538 4.062 22.204 1.00 94.12 278 ALA A N 1
ATOM 2166 C CA . ALA A 1 278 ? -13.801 4.865 21.014 1.00 94.12 278 ALA A CA 1
ATOM 2167 C C . ALA A 1 278 ? -12.906 6.113 20.955 1.00 94.12 278 ALA A C 1
ATOM 2169 O O . ALA A 1 278 ? -12.416 6.468 19.883 1.00 94.12 278 ALA A O 1
ATOM 2170 N N . ASP A 1 279 ? -12.664 6.770 22.089 1.00 93.94 279 ASP A N 1
ATOM 2171 C CA . ASP A 1 279 ? -11.775 7.931 22.165 1.00 93.94 279 ASP A CA 1
ATOM 2172 C C . ASP A 1 279 ? -10.297 7.547 21.993 1.00 93.94 279 ASP A C 1
ATOM 2174 O O . ASP A 1 279 ? -9.559 8.258 21.308 1.00 93.94 279 ASP A O 1
ATOM 2178 N N . ALA A 1 280 ? -9.871 6.397 22.524 1.00 94.81 280 ALA A N 1
ATOM 2179 C CA . ALA A 1 280 ? -8.530 5.857 22.302 1.00 94.81 280 ALA A CA 1
ATOM 2180 C C . ALA A 1 280 ? -8.297 5.515 20.821 1.00 94.81 280 ALA A C 1
ATOM 2182 O O . ALA A 1 280 ? -7.312 5.961 20.233 1.00 94.81 280 ALA A O 1
ATOM 2183 N N . LEU A 1 281 ? -9.246 4.818 20.184 1.00 93.12 281 LEU A N 1
ATOM 2184 C CA . LEU A 1 281 ? -9.197 4.506 18.754 1.00 93.12 281 LEU A CA 1
ATOM 2185 C C . LEU A 1 281 ? -9.200 5.773 17.896 1.00 93.12 281 LEU A C 1
ATOM 2187 O O . LEU A 1 281 ? -8.475 5.846 16.908 1.00 93.12 281 LEU A O 1
ATOM 2191 N N . ARG A 1 282 ? -9.981 6.800 18.258 1.00 89.19 282 ARG A N 1
ATOM 2192 C CA . ARG A 1 282 ? -9.929 8.106 17.578 1.00 89.19 282 ARG A CA 1
ATOM 2193 C C . ARG A 1 282 ? -8.545 8.736 17.687 1.00 89.19 282 ARG A C 1
ATOM 2195 O O . ARG A 1 282 ? -8.003 9.148 16.667 1.00 89.19 282 ARG A O 1
ATOM 2202 N N . ALA A 1 283 ? -7.956 8.769 18.882 1.00 88.56 283 ALA A N 1
ATOM 2203 C CA . ALA A 1 283 ? -6.622 9.329 19.088 1.00 88.56 283 ALA A CA 1
ATOM 2204 C C . ALA A 1 283 ? -5.546 8.582 18.282 1.00 88.56 283 ALA A C 1
ATOM 2206 O O . ALA A 1 283 ? -4.666 9.209 17.692 1.00 88.56 283 ALA A O 1
ATOM 2207 N N . ASP A 1 284 ? -5.623 7.255 18.213 1.00 91.12 284 ASP A N 1
ATOM 2208 C CA . ASP A 1 284 ? -4.667 6.455 17.449 1.00 91.12 284 ASP A CA 1
ATOM 2209 C C . ASP A 1 284 ? -4.875 6.573 15.935 1.00 91.12 284 ASP A C 1
ATOM 2211 O O . ASP A 1 284 ? -3.892 6.656 15.195 1.00 91.12 284 ASP A O 1
ATOM 2215 N N . ASN A 1 285 ? -6.122 6.688 15.470 1.00 88.69 285 ASN A N 1
ATOM 2216 C CA . ASN A 1 285 ? -6.428 6.999 14.072 1.00 88.69 285 ASN A CA 1
ATOM 2217 C C . ASN A 1 285 ? -5.861 8.364 13.658 1.00 88.69 285 ASN A C 1
ATOM 2219 O O . ASN A 1 285 ? -5.270 8.476 12.583 1.00 88.69 285 ASN A O 1
ATOM 2223 N N . VAL A 1 286 ? -5.962 9.380 14.523 1.00 86.44 286 VAL A N 1
ATOM 2224 C CA . VAL A 1 286 ? -5.334 10.688 14.283 1.00 86.44 286 VAL A CA 1
ATOM 2225 C C . VAL A 1 286 ? -3.815 10.539 14.186 1.00 86.44 286 VAL A C 1
ATOM 2227 O O . VAL A 1 286 ? -3.254 10.944 13.175 1.00 86.44 286 VAL A O 1
ATOM 2230 N N . LYS A 1 287 ? -3.146 9.865 15.136 1.00 86.00 287 LYS A N 1
ATOM 2231 C CA . LYS A 1 287 ? -1.688 9.600 15.070 1.00 86.00 287 LYS A CA 1
ATOM 2232 C C . LYS A 1 287 ? -1.270 8.855 13.800 1.00 86.00 287 LYS A C 1
ATOM 2234 O O . LYS A 1 287 ? -0.203 9.113 13.238 1.00 86.00 287 LYS A O 1
ATOM 2239 N N . LEU A 1 288 ? -2.072 7.886 13.359 1.00 84.25 288 LEU A N 1
ATOM 2240 C CA . LEU A 1 288 ? -1.816 7.146 12.126 1.00 84.25 288 LEU A CA 1
ATOM 2241 C C . LEU A 1 288 ? -1.922 8.071 10.911 1.00 84.25 288 LEU A C 1
ATOM 2243 O O . LEU A 1 288 ? -1.057 8.023 10.036 1.00 84.25 288 LEU A O 1
ATOM 2247 N N . TYR A 1 289 ? -2.917 8.958 10.899 1.00 83.19 289 TYR A N 1
ATOM 2248 C CA . TYR A 1 289 ? -3.037 10.004 9.893 1.00 83.19 289 TYR A CA 1
ATOM 2249 C C . TYR A 1 289 ? -1.809 10.930 9.873 1.00 83.19 289 TYR A C 1
ATOM 2251 O O . TYR A 1 289 ? -1.306 11.227 8.790 1.00 83.19 289 TYR A O 1
ATOM 2259 N N . GLU A 1 290 ? -1.246 11.320 11.025 1.00 82.88 290 GLU A N 1
ATOM 2260 C CA . GLU A 1 290 ? -0.002 12.116 11.074 1.00 82.88 290 GLU A CA 1
ATOM 2261 C C . GLU A 1 290 ? 1.154 11.394 10.379 1.00 82.88 290 GLU A C 1
ATOM 2263 O O . GLU A 1 290 ? 1.862 11.982 9.559 1.00 82.88 290 GLU A O 1
ATOM 2268 N N . LYS A 1 291 ? 1.319 10.095 10.659 1.00 81.69 291 LYS A N 1
ATOM 2269 C CA . LYS A 1 291 ? 2.356 9.254 10.041 1.00 81.69 291 LYS A CA 1
ATOM 2270 C C . LYS A 1 291 ? 2.147 9.117 8.536 1.00 81.69 291 LYS A C 1
ATOM 2272 O O . LYS A 1 291 ? 3.110 9.220 7.780 1.00 81.69 291 LYS A O 1
ATOM 2277 N N . ILE A 1 292 ? 0.906 8.918 8.093 1.00 77.44 292 ILE A N 1
ATOM 2278 C CA . ILE A 1 292 ? 0.561 8.858 6.668 1.00 77.44 292 ILE A CA 1
ATOM 2279 C C . ILE A 1 292 ? 0.862 10.201 6.001 1.00 77.44 292 ILE A C 1
ATOM 2281 O O . ILE A 1 292 ? 1.503 10.221 4.955 1.00 77.44 292 ILE A O 1
ATOM 2285 N N . LYS A 1 293 ? 0.471 11.326 6.607 1.00 75.06 293 LYS A N 1
ATOM 2286 C CA . LYS A 1 293 ? 0.755 12.674 6.093 1.00 75.06 293 LYS A CA 1
ATOM 2287 C C . LYS A 1 293 ? 2.261 12.940 6.020 1.00 75.06 293 LYS A C 1
ATOM 2289 O O . LYS A 1 293 ? 2.731 13.482 5.022 1.00 75.06 293 LYS A O 1
ATOM 2294 N N . PHE A 1 294 ? 3.027 12.498 7.018 1.00 76.12 294 PHE A N 1
ATOM 2295 C CA . PHE A 1 294 ? 4.488 12.575 7.014 1.00 76.12 294 PHE A CA 1
ATOM 2296 C C . PHE A 1 294 ? 5.098 11.753 5.869 1.00 76.12 294 PHE A C 1
ATOM 2298 O O . PHE A 1 294 ? 5.924 12.265 5.119 1.00 76.12 294 PHE A O 1
ATOM 2305 N N . LEU A 1 295 ? 4.644 10.518 5.652 1.00 72.75 295 LEU A N 1
ATOM 2306 C CA . LEU A 1 295 ? 5.104 9.683 4.535 1.00 72.75 295 LEU A CA 1
ATOM 2307 C C . LEU A 1 295 ? 4.651 10.219 3.164 1.00 72.75 295 LEU A C 1
ATOM 2309 O O . LEU A 1 295 ? 5.399 10.125 2.197 1.00 72.75 295 LEU A O 1
ATOM 2313 N N . GLN A 1 296 ? 3.465 10.827 3.072 1.00 68.62 296 GLN A N 1
ATOM 2314 C CA . GLN A 1 296 ? 2.971 11.494 1.859 1.00 68.62 296 GLN A CA 1
ATOM 2315 C C . GLN A 1 296 ? 3.735 12.784 1.530 1.00 68.62 296 GLN A C 1
ATOM 2317 O O . GLN A 1 296 ? 3.697 13.227 0.384 1.00 68.62 296 GLN A O 1
ATOM 2322 N N . SER A 1 297 ? 4.419 13.394 2.504 1.00 70.00 297 SER A N 1
ATOM 2323 C CA . SER A 1 297 ? 5.276 14.560 2.260 1.00 70.00 297 SER A CA 1
ATOM 2324 C C . SER A 1 297 ? 6.567 14.212 1.506 1.00 70.00 297 SER A C 1
ATOM 2326 O O . SER A 1 297 ? 7.208 15.107 0.956 1.00 70.00 297 SER A O 1
ATOM 2328 N N . TYR A 1 298 ? 6.916 12.921 1.401 1.00 61.59 298 TYR A N 1
ATOM 2329 C CA . TYR A 1 298 ? 7.960 12.459 0.491 1.00 61.59 298 TYR A CA 1
ATOM 2330 C C . TYR A 1 298 ? 7.424 12.413 -0.952 1.00 61.59 298 TYR A C 1
ATOM 2332 O O . TYR A 1 298 ? 6.374 11.815 -1.210 1.00 61.59 298 TYR A O 1
ATOM 2340 N N . PRO A 1 299 ? 8.126 13.021 -1.924 1.00 46.72 299 PRO A N 1
ATOM 2341 C CA . PRO A 1 299 ? 7.655 13.087 -3.300 1.00 46.72 299 PRO A CA 1
ATOM 2342 C C . PRO A 1 299 ? 7.748 11.697 -3.948 1.00 46.72 299 PRO A C 1
ATOM 2344 O O . PRO A 1 299 ? 8.833 11.233 -4.285 1.00 46.72 299 PRO A O 1
ATOM 2347 N N . GLY A 1 300 ? 6.608 11.017 -4.117 1.00 58.16 300 GLY A N 1
ATOM 2348 C CA . GLY A 1 300 ? 6.558 9.718 -4.806 1.00 58.16 300 GLY A CA 1
ATOM 2349 C C . GLY A 1 300 ? 5.246 8.933 -4.694 1.00 58.16 300 GLY A C 1
ATOM 2350 O O . GLY A 1 300 ? 4.971 8.087 -5.543 1.00 58.16 300 GLY A O 1
ATOM 2351 N N . THR A 1 301 ? 4.400 9.218 -3.703 1.00 59.59 301 THR A N 1
ATOM 2352 C CA . THR A 1 301 ? 3.209 8.393 -3.427 1.00 59.59 301 THR A CA 1
ATOM 2353 C C . THR A 1 301 ? 1.964 8.941 -4.139 1.00 59.59 301 THR A C 1
ATOM 2355 O O . THR A 1 301 ? 1.437 9.992 -3.777 1.00 59.59 301 THR A O 1
ATOM 2358 N N . ARG A 1 302 ? 1.479 8.242 -5.178 1.00 56.06 302 ARG A N 1
ATOM 2359 C CA . ARG A 1 302 ? 0.233 8.586 -5.898 1.00 56.06 302 ARG A CA 1
ATOM 2360 C C . ARG A 1 302 ? -0.990 8.320 -5.001 1.00 56.06 302 ARG A C 1
ATOM 2362 O O . ARG A 1 302 ? -1.084 7.249 -4.412 1.00 56.06 302 ARG A O 1
ATOM 2369 N N . LYS A 1 303 ? -1.918 9.283 -4.899 1.00 58.16 303 LYS A N 1
ATOM 2370 C CA . LYS A 1 303 ? -3.134 9.193 -4.061 1.00 58.16 303 LYS A CA 1
ATOM 2371 C C . LYS A 1 303 ? -4.257 8.403 -4.744 1.00 58.16 303 LYS A C 1
ATOM 2373 O O . LYS A 1 303 ? -4.623 8.728 -5.872 1.00 58.16 303 LYS A O 1
ATOM 2378 N N . SER A 1 304 ? -4.835 7.439 -4.022 1.00 53.59 304 SER A N 1
ATOM 2379 C CA . SER A 1 304 ? -6.133 6.829 -4.342 1.00 53.59 304 SER A CA 1
ATOM 2380 C C . SER A 1 304 ? -7.268 7.818 -4.042 1.00 53.59 304 SER A C 1
ATOM 2382 O O . SER A 1 304 ? -7.175 8.616 -3.108 1.00 53.59 304 SER A O 1
ATOM 2384 N N . VAL A 1 305 ? -8.316 7.813 -4.867 1.00 53.41 305 VAL A N 1
ATOM 2385 C CA . VAL A 1 305 ? -9.420 8.792 -4.837 1.00 53.41 305 VAL A CA 1
ATOM 2386 C C . VAL A 1 305 ? -10.430 8.499 -3.717 1.00 53.41 305 VAL A C 1
ATOM 2388 O O . VAL A 1 305 ? -11.050 9.437 -3.222 1.00 53.41 305 VAL A O 1
ATOM 2391 N N . ASP A 1 306 ? -10.534 7.245 -3.271 1.00 55.88 306 ASP A N 1
ATOM 2392 C CA . ASP A 1 306 ? -11.499 6.800 -2.247 1.00 55.88 306 ASP A CA 1
ATOM 2393 C C . ASP A 1 306 ? -11.062 7.159 -0.811 1.00 55.88 306 ASP A C 1
ATOM 2395 O O . ASP A 1 306 ? -11.870 7.401 0.080 1.00 55.88 306 ASP A O 1
ATOM 2399 N N . ASP A 1 307 ? -9.756 7.344 -0.612 1.00 62.25 307 ASP A N 1
ATOM 2400 C CA . ASP A 1 307 ? -9.151 7.767 0.657 1.00 62.25 307 ASP A CA 1
ATOM 2401 C C . ASP A 1 307 ? -9.427 9.238 1.002 1.00 62.25 307 ASP A C 1
ATOM 2403 O O . ASP A 1 307 ? -9.040 9.717 2.064 1.00 62.25 307 ASP A O 1
ATOM 2407 N N . ARG A 1 308 ? -10.039 10.009 0.096 1.00 63.34 308 ARG A N 1
ATOM 2408 C CA . ARG A 1 308 ? -10.093 11.472 0.194 1.00 63.34 308 ARG A CA 1
ATOM 2409 C C . ARG A 1 308 ? -11.045 11.959 1.284 1.00 63.34 308 ARG A C 1
ATOM 2411 O O . ARG A 1 308 ? -10.709 12.926 1.965 1.00 63.34 308 ARG A O 1
ATOM 2418 N N . ASP A 1 309 ? -12.181 11.300 1.487 1.00 68.19 309 ASP A N 1
ATOM 2419 C CA . ASP A 1 309 ? -13.184 11.723 2.475 1.00 68.19 309 ASP A CA 1
ATOM 2420 C C . ASP A 1 309 ? -12.764 11.370 3.909 1.00 68.19 309 ASP A C 1
ATOM 2422 O O . ASP A 1 309 ? -12.849 12.208 4.814 1.00 68.19 309 ASP A O 1
ATOM 2426 N N . THR A 1 310 ? -12.215 10.169 4.112 1.00 67.62 310 THR A N 1
ATOM 2427 C CA . THR A 1 310 ? -11.628 9.741 5.390 1.00 67.62 310 THR A CA 1
ATOM 2428 C C . THR A 1 310 ? -10.379 10.561 5.718 1.00 67.62 310 THR A C 1
ATOM 2430 O O . THR A 1 310 ? -10.280 11.069 6.840 1.00 67.62 310 THR A O 1
ATOM 2433 N N . LEU A 1 311 ? -9.488 10.815 4.741 1.00 70.19 311 LEU A N 1
ATOM 2434 C CA . LEU A 1 311 ? -8.368 11.750 4.918 1.00 70.19 311 LEU A CA 1
ATOM 2435 C C . LEU A 1 311 ? -8.868 13.135 5.320 1.00 70.19 311 LEU A C 1
ATOM 2437 O O . LEU A 1 311 ? -8.274 13.748 6.194 1.00 70.19 311 LEU A O 1
ATOM 2441 N N . THR A 1 312 ? -9.919 13.655 4.681 1.00 76.00 312 THR A N 1
ATOM 2442 C CA . THR A 1 312 ? -10.387 15.027 4.936 1.00 76.00 312 THR A CA 1
ATOM 2443 C C . THR A 1 312 ? -10.873 15.184 6.376 1.00 76.00 312 THR A C 1
ATOM 2445 O O . THR A 1 312 ? -10.545 16.178 7.027 1.00 76.00 312 THR A O 1
ATOM 2448 N N . ARG A 1 313 ? -11.579 14.179 6.913 1.00 74.06 313 ARG A N 1
ATOM 2449 C CA . ARG A 1 313 ? -12.041 14.182 8.307 1.00 74.06 313 ARG A CA 1
ATOM 2450 C C . ARG A 1 313 ? -10.873 14.182 9.296 1.00 74.06 313 ARG A C 1
ATOM 2452 O O . ARG A 1 313 ? -10.784 15.097 10.114 1.00 74.06 313 ARG A O 1
ATOM 2459 N N . TYR A 1 314 ? -9.947 13.232 9.174 1.00 78.50 314 TYR A N 1
ATOM 2460 C CA . TYR A 1 314 ? -8.787 13.156 10.070 1.00 78.50 314 TYR A CA 1
ATOM 2461 C C . TYR A 1 314 ? -7.783 14.300 9.846 1.00 78.50 314 TYR A C 1
ATOM 2463 O O . TYR A 1 314 ? -7.128 14.723 10.794 1.00 78.50 314 TYR A O 1
ATOM 2471 N N . SER A 1 315 ? -7.721 14.887 8.642 1.00 78.00 315 SER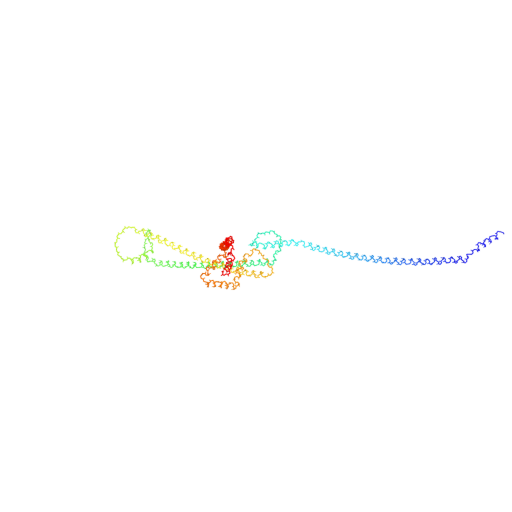 A N 1
ATOM 2472 C CA . SER A 1 315 ? -6.947 16.109 8.370 1.00 78.00 315 SER A CA 1
ATOM 2473 C C . SER A 1 315 ? -7.454 17.289 9.166 1.00 78.00 315 SER A C 1
ATOM 2475 O O . SER A 1 315 ? -6.650 18.039 9.712 1.00 78.00 315 SER A O 1
ATOM 2477 N N . SER A 1 316 ? -8.776 17.462 9.214 1.00 76.62 316 SER A N 1
ATOM 2478 C CA . SER A 1 316 ? -9.376 18.559 9.963 1.00 76.62 316 SER A CA 1
ATOM 2479 C C . SER A 1 316 ? -9.128 18.403 11.466 1.00 76.62 316 SER A C 1
ATOM 2481 O O . SER A 1 316 ? -8.714 19.363 12.108 1.00 76.62 316 SER A O 1
ATOM 2483 N N . GLU A 1 317 ? -9.270 17.185 12.005 1.00 76.56 317 GLU A N 1
ATOM 2484 C CA . GLU A 1 317 ? -8.978 16.874 13.412 1.00 76.56 317 GLU A CA 1
ATOM 2485 C C . GLU A 1 317 ? -7.488 17.101 13.739 1.00 76.56 317 GLU A C 1
ATOM 2487 O O . GLU A 1 317 ? -7.162 17.755 14.731 1.00 76.56 317 GLU A O 1
ATOM 2492 N N . TYR A 1 318 ? -6.582 16.680 12.853 1.00 76.69 318 TYR A N 1
ATOM 2493 C CA . TYR A 1 318 ? -5.144 16.938 12.964 1.00 76.69 318 TYR A CA 1
ATOM 2494 C C . TYR A 1 318 ? -4.800 18.435 12.957 1.00 76.69 318 TYR A C 1
ATOM 2496 O O . TYR A 1 318 ? -4.084 18.914 13.832 1.00 76.69 318 TYR A O 1
ATOM 2504 N N . GLU A 1 319 ? -5.315 19.206 11.995 1.00 75.31 319 GLU A N 1
ATOM 2505 C CA . GLU A 1 319 ? -5.014 20.641 11.872 1.00 75.31 319 GLU A CA 1
ATOM 2506 C C . GLU A 1 319 ? -5.532 21.442 13.068 1.00 75.31 319 GLU A C 1
ATOM 2508 O O . GLU A 1 319 ? -4.857 22.362 13.530 1.00 75.31 319 GLU A O 1
ATOM 2513 N N . THR A 1 320 ? -6.676 21.044 13.634 1.00 74.62 320 THR A N 1
ATOM 2514 C CA . THR A 1 320 ? -7.181 21.650 14.873 1.00 74.62 320 THR A CA 1
ATOM 2515 C C . THR A 1 320 ? -6.313 21.353 16.093 1.00 74.62 320 THR A C 1
ATOM 2517 O O . THR A 1 320 ? -6.277 22.162 17.018 1.00 74.62 320 THR A O 1
ATOM 2520 N N . GLN A 1 321 ? -5.611 20.217 16.110 1.00 74.81 321 GLN A N 1
ATOM 2521 C CA . GLN A 1 321 ? -4.735 19.837 17.217 1.00 74.81 321 GLN A CA 1
ATOM 2522 C C . GLN A 1 321 ? -3.326 20.436 17.076 1.00 74.81 321 GLN A C 1
ATOM 2524 O O . GLN A 1 321 ? -2.681 20.721 18.084 1.00 74.81 321 GLN A O 1
ATOM 2529 N N . LEU A 1 322 ? -2.864 20.663 15.841 1.00 69.00 322 LEU A N 1
ATOM 2530 C CA . LEU A 1 322 ? -1.522 21.171 15.556 1.00 69.00 322 LEU A CA 1
ATOM 2531 C C . LEU A 1 322 ? -1.399 22.698 15.636 1.00 69.00 322 LEU A C 1
ATOM 2533 O O . LEU A 1 322 ? -0.307 23.193 15.907 1.00 69.00 322 LEU A O 1
ATOM 2537 N N . ASP A 1 323 ? -2.476 23.447 15.374 1.00 72.44 323 ASP A N 1
ATOM 2538 C CA . ASP A 1 323 ? -2.430 24.910 15.356 1.00 72.44 323 ASP A CA 1
ATOM 2539 C C . ASP A 1 323 ? -2.916 25.518 16.691 1.00 72.44 323 ASP A C 1
ATOM 2541 O O . ASP A 1 323 ? -4.128 25.697 16.886 1.00 72.44 323 ASP A O 1
ATOM 2545 N N . PRO A 1 324 ? -2.005 25.903 17.611 1.00 71.50 324 PRO A N 1
ATOM 2546 C CA . PRO A 1 324 ? -2.367 26.536 18.879 1.00 71.50 324 PRO A CA 1
ATOM 2547 C C . PRO A 1 324 ? -3.115 27.867 18.689 1.00 71.50 324 PRO A C 1
ATOM 2549 O O . PRO A 1 324 ? -3.826 28.305 19.600 1.00 71.50 324 PRO A O 1
ATOM 2552 N N . PHE A 1 325 ? -3.028 28.496 17.510 1.00 68.44 325 PHE A N 1
ATOM 2553 C CA . PHE A 1 325 ? -3.768 29.716 17.202 1.00 68.44 325 PHE A CA 1
ATOM 2554 C C . PHE A 1 325 ? -5.231 29.460 16.825 1.00 68.44 325 PHE A C 1
ATOM 2556 O O . PHE A 1 325 ? -6.056 30.362 16.991 1.00 68.44 325 PHE A O 1
ATOM 2563 N N . THR A 1 326 ? -5.621 28.252 16.402 1.00 73.69 326 THR A N 1
ATOM 2564 C CA . THR A 1 326 ? -7.042 27.928 16.160 1.00 73.69 326 THR A CA 1
ATOM 2565 C C . THR A 1 326 ? -7.812 27.798 17.470 1.00 73.69 326 THR A C 1
ATOM 2567 O O . THR A 1 326 ? -8.872 28.407 17.625 1.00 73.69 326 THR A O 1
ATOM 2570 N N . ALA A 1 327 ? -7.244 27.096 18.453 1.00 75.00 327 ALA A N 1
ATOM 2571 C CA . ALA A 1 327 ? -7.789 27.011 19.803 1.00 75.00 327 ALA A CA 1
ATOM 2572 C C . ALA A 1 327 ? -7.838 28.397 20.465 1.00 75.00 327 ALA A C 1
ATOM 2574 O O . ALA A 1 327 ? -8.875 28.793 21.003 1.00 75.00 327 ALA A O 1
ATOM 2575 N N . PHE A 1 328 ? -6.756 29.176 20.352 1.00 79.44 328 PHE A N 1
ATOM 2576 C CA . PHE A 1 328 ? -6.702 30.538 20.878 1.00 79.44 328 PHE A CA 1
ATOM 2577 C C . PHE A 1 328 ? -7.723 31.465 20.204 1.00 79.44 328 PHE A C 1
ATOM 2579 O O . PHE A 1 328 ? -8.486 32.133 20.894 1.00 79.44 328 PHE A O 1
ATOM 2586 N N . SER A 1 329 ? -7.812 31.474 18.871 1.00 79.94 329 SER A N 1
ATOM 2587 C CA . SER A 1 329 ? -8.769 32.319 18.140 1.00 79.94 329 SER A CA 1
ATOM 2588 C C . SER A 1 329 ? -10.222 31.896 18.375 1.00 79.94 329 SER A C 1
ATOM 2590 O O . SER A 1 329 ? -11.105 32.754 18.459 1.00 79.94 329 SER A O 1
ATOM 2592 N N . ALA A 1 330 ? -10.493 30.599 18.550 1.00 78.94 330 ALA A N 1
ATOM 2593 C CA . ALA A 1 330 ? -11.803 30.099 18.952 1.00 78.94 330 ALA A CA 1
ATOM 2594 C C . ALA A 1 330 ? -12.176 30.584 20.361 1.00 78.94 330 ALA A C 1
ATOM 2596 O O . ALA A 1 330 ? -13.276 31.110 20.554 1.00 78.94 330 ALA A O 1
ATOM 2597 N N . GLN A 1 331 ? -11.244 30.485 21.311 1.00 82.12 331 GLN A N 1
ATOM 2598 C CA . GLN A 1 331 ? -11.429 30.940 22.686 1.00 82.12 331 GLN A CA 1
ATOM 2599 C C . GLN A 1 331 ? -11.539 32.471 22.777 1.00 82.12 331 GLN A C 1
ATOM 2601 O O . GLN A 1 331 ? -12.343 32.995 23.547 1.00 82.12 331 GLN A O 1
ATOM 2606 N N . GLU A 1 332 ? -10.793 33.214 21.961 1.00 81.31 332 GLU A N 1
ATOM 2607 C CA . GLU A 1 332 ? -10.870 34.673 21.889 1.00 81.31 332 GLU A CA 1
ATOM 2608 C C . GLU A 1 332 ? -12.188 35.134 21.252 1.00 81.31 332 GLU A C 1
ATOM 2610 O O . GLU A 1 332 ? -12.823 36.072 21.738 1.00 81.31 332 GLU A O 1
ATOM 2615 N N . ARG A 1 333 ? -12.667 34.436 20.215 1.00 80.31 333 ARG A N 1
ATOM 2616 C CA . ARG A 1 333 ? -13.988 34.670 19.617 1.00 80.31 333 ARG A CA 1
ATOM 2617 C C . ARG A 1 333 ? -15.115 34.380 20.607 1.00 80.31 333 ARG A C 1
ATOM 2619 O O . ARG A 1 333 ? -16.097 35.118 20.631 1.00 80.31 333 ARG A O 1
ATOM 2626 N N . GLU A 1 334 ? -14.972 33.354 21.443 1.00 79.25 334 GLU A N 1
ATOM 2627 C CA . GLU A 1 334 ? -15.921 33.062 22.518 1.00 79.25 334 GLU A CA 1
ATOM 2628 C C . GLU A 1 334 ? -15.883 34.132 23.618 1.00 79.25 334 GLU A C 1
ATOM 2630 O O . GLU A 1 334 ? -16.933 34.587 24.070 1.00 79.25 334 GLU A O 1
ATOM 2635 N N . ARG A 1 335 ? -14.694 34.611 24.004 1.00 81.88 335 ARG A N 1
ATOM 2636 C CA . ARG A 1 335 ? -14.548 35.736 24.943 1.00 81.88 335 ARG A CA 1
ATOM 2637 C C . ARG A 1 335 ? -15.213 37.002 24.408 1.00 81.88 335 ARG A C 1
ATOM 2639 O O . ARG A 1 335 ? -16.009 37.602 25.127 1.00 81.88 335 ARG A O 1
ATOM 2646 N N . LYS A 1 336 ? -14.972 37.357 23.142 1.00 78.19 336 LYS A N 1
ATOM 2647 C CA . LYS A 1 336 ? -15.641 38.484 22.469 1.00 78.19 336 LYS A CA 1
ATOM 2648 C C . LYS A 1 336 ? -17.160 38.283 22.433 1.00 78.19 336 LYS A C 1
ATOM 2650 O O . LYS A 1 336 ? -17.898 39.200 22.769 1.00 78.19 336 LYS A O 1
ATOM 2655 N N . TYR A 1 337 ? -17.637 37.068 22.141 1.00 76.81 337 TYR A N 1
ATOM 2656 C CA . TYR A 1 337 ? -19.065 36.724 22.189 1.00 76.81 337 TYR A CA 1
ATOM 2657 C C . TYR A 1 337 ? -19.678 36.857 23.591 1.00 76.81 337 TYR A C 1
ATOM 2659 O O . TYR A 1 337 ? -20.813 37.309 23.733 1.00 76.81 337 TYR A O 1
ATOM 2667 N N . ARG A 1 338 ? -18.939 36.503 24.647 1.00 77.38 338 ARG A N 1
ATOM 2668 C CA . ARG A 1 338 ? -19.395 36.681 26.033 1.00 77.38 338 ARG A CA 1
ATOM 2669 C C . ARG A 1 338 ? -19.438 38.155 26.443 1.00 77.38 338 ARG A C 1
ATOM 2671 O O . ARG A 1 338 ? -20.377 38.517 27.150 1.00 77.38 338 ARG A O 1
ATOM 2678 N N . GLN A 1 339 ? -18.495 38.969 25.959 1.00 80.69 339 GLN A N 1
ATOM 2679 C CA . GLN A 1 339 ? -18.392 40.413 26.219 1.00 80.69 339 GLN A CA 1
ATOM 2680 C C . GLN A 1 339 ? -19.421 41.272 25.465 1.00 80.69 339 GLN A C 1
ATOM 2682 O O . GLN A 1 339 ? -19.659 42.407 25.863 1.00 80.69 339 GLN A O 1
ATOM 2687 N N . LEU A 1 340 ? -20.041 40.751 24.401 1.00 75.38 340 LEU A N 1
ATOM 2688 C CA . LEU A 1 340 ? -21.092 41.457 23.661 1.00 75.38 340 LEU A CA 1
ATOM 2689 C C . LEU A 1 340 ? -22.329 41.708 24.539 1.00 75.38 340 LEU A C 1
ATOM 2691 O O . LEU A 1 340 ? -22.673 40.890 25.395 1.00 75.38 340 LEU A O 1
ATOM 2695 N N . SER A 1 341 ? -23.009 42.833 24.323 1.00 76.25 341 SER A N 1
ATOM 2696 C CA . SER A 1 341 ? -24.235 43.171 25.048 1.00 76.25 341 SER A CA 1
ATOM 2697 C C . SER A 1 341 ? -25.388 42.249 24.624 1.00 76.25 341 SER A C 1
ATOM 2699 O O . SER A 1 341 ? -25.394 41.715 23.516 1.00 76.25 341 SER A O 1
ATOM 2701 N N . GLY A 1 342 ? -26.379 42.028 25.493 1.00 76.00 342 GLY A N 1
ATOM 2702 C CA . GLY A 1 342 ? -27.564 41.200 25.201 1.00 76.00 342 GLY A CA 1
ATOM 2703 C C . GLY A 1 342 ? -28.237 41.469 23.837 1.00 76.00 342 GLY A C 1
ATOM 2704 O O . GLY A 1 342 ? -28.443 40.507 23.091 1.00 76.00 342 GLY A O 1
ATOM 2705 N N . PRO A 1 343 ? -28.532 42.732 23.457 1.00 77.88 343 PRO A N 1
ATOM 2706 C CA . PRO A 1 343 ? -29.070 43.054 22.131 1.00 77.88 343 PRO A CA 1
ATOM 2707 C C . PRO A 1 343 ? -28.100 42.726 20.986 1.00 77.88 343 PRO A C 1
ATOM 2709 O O . PRO A 1 343 ? -28.535 42.226 19.950 1.00 77.88 343 PRO A O 1
ATOM 2712 N N . ASP A 1 344 ? -26.793 42.904 21.181 1.00 78.94 344 ASP A N 1
ATOM 2713 C CA . ASP A 1 344 ? -25.785 42.578 20.164 1.00 78.94 344 ASP A CA 1
ATOM 2714 C C . ASP A 1 344 ? -25.665 41.063 19.942 1.00 78.94 344 ASP A C 1
ATOM 2716 O O . ASP A 1 344 ? -25.397 40.594 18.837 1.00 78.94 344 ASP A O 1
ATOM 2720 N N . LYS A 1 345 ? -25.919 40.252 20.976 1.00 83.31 345 LYS A N 1
ATOM 2721 C CA . LYS A 1 345 ? -26.010 38.791 20.821 1.00 83.31 345 LYS A CA 1
ATOM 2722 C C . LYS A 1 345 ? -27.229 38.404 19.993 1.00 83.31 345 LYS A C 1
ATOM 2724 O O . LYS A 1 345 ? -27.121 37.528 19.138 1.00 83.31 345 LYS A O 1
ATOM 2729 N N . ALA A 1 346 ? -28.367 39.062 20.209 1.00 79.38 346 ALA A N 1
ATOM 2730 C CA . ALA A 1 346 ? -29.582 38.796 19.447 1.00 79.38 346 ALA A CA 1
ATOM 2731 C C . ALA A 1 346 ? -29.410 39.149 17.959 1.00 79.38 346 ALA A C 1
ATOM 2733 O O . ALA A 1 346 ? -29.783 38.347 17.100 1.00 79.38 346 ALA A O 1
ATOM 2734 N N . THR A 1 347 ? -28.777 40.284 17.638 1.00 84.00 347 THR A N 1
ATOM 2735 C CA . THR A 1 347 ? -28.489 40.663 16.242 1.00 84.00 347 THR A CA 1
ATOM 2736 C C . THR A 1 347 ? -27.474 39.728 15.590 1.00 84.00 347 THR A C 1
ATOM 2738 O O . THR A 1 347 ? -27.650 39.361 14.431 1.00 84.00 347 THR A O 1
ATOM 2741 N N . LEU A 1 348 ? -26.459 39.257 16.323 1.00 78.88 348 LEU A N 1
ATOM 2742 C CA . LEU A 1 348 ? -25.499 38.271 15.814 1.00 78.88 348 LEU A CA 1
ATOM 2743 C C . LEU A 1 348 ? -26.120 36.892 15.582 1.00 78.88 348 LEU A C 1
ATOM 2745 O O . LEU A 1 348 ? -25.767 36.226 14.607 1.00 78.88 348 LEU A O 1
ATOM 2749 N N . VAL A 1 349 ? -27.037 36.452 16.446 1.00 80.81 349 VAL A N 1
ATOM 2750 C CA . VAL A 1 349 ? -27.786 35.202 16.250 1.00 80.81 349 VAL A CA 1
ATOM 2751 C C . VAL A 1 349 ? -28.718 35.330 15.047 1.00 80.81 349 VAL A C 1
ATOM 2753 O O . VAL A 1 349 ? -28.721 34.442 14.196 1.00 80.81 349 VAL A O 1
ATOM 2756 N N . LEU A 1 350 ? -29.432 36.452 14.915 1.00 80.81 350 LEU A N 1
ATOM 2757 C CA . LEU A 1 350 ? -30.290 36.725 13.761 1.00 80.81 350 LEU A CA 1
ATOM 2758 C C . LEU A 1 350 ? -29.476 36.809 12.461 1.00 80.81 350 LEU A C 1
ATOM 2760 O O . LEU A 1 350 ? -29.841 36.199 11.459 1.00 80.81 350 LEU A O 1
ATOM 2764 N N . GLY A 1 351 ? -28.326 37.483 12.491 1.00 81.50 351 GLY A N 1
ATOM 2765 C CA . GLY A 1 351 ? -27.401 37.573 11.363 1.00 81.50 351 GLY A CA 1
ATOM 2766 C C . GLY A 1 351 ? -26.843 36.208 10.968 1.00 81.50 351 GLY A C 1
ATOM 2767 O O . GLY A 1 351 ? -26.866 35.847 9.794 1.00 81.50 351 GLY A O 1
ATOM 2768 N N . ARG A 1 352 ? -26.418 35.392 11.939 1.00 81.88 352 ARG A N 1
ATOM 2769 C CA . ARG A 1 352 ? -25.981 34.013 11.677 1.00 81.88 352 ARG A CA 1
ATOM 2770 C C . ARG A 1 352 ? -27.094 33.147 11.111 1.00 81.88 352 ARG A C 1
ATOM 2772 O O . ARG A 1 352 ? -26.816 32.372 10.206 1.00 81.88 352 ARG A O 1
ATOM 2779 N N . PHE A 1 353 ? -28.318 33.277 11.611 1.00 80.56 353 PHE A N 1
ATOM 2780 C CA . PHE A 1 353 ? -29.474 32.538 11.108 1.00 80.56 353 PHE A CA 1
ATOM 2781 C C . PHE A 1 353 ? -29.797 32.904 9.652 1.00 80.56 353 PHE A C 1
ATOM 2783 O O . PHE A 1 353 ? -30.047 32.022 8.830 1.00 80.56 353 PHE A O 1
ATOM 2790 N N . ILE A 1 354 ? -29.716 34.194 9.307 1.00 85.88 354 ILE A N 1
ATOM 2791 C CA . ILE A 1 354 ? -29.897 34.655 7.927 1.00 85.88 354 ILE A CA 1
ATOM 2792 C C . ILE A 1 354 ? -28.761 34.144 7.033 1.00 85.88 354 ILE A C 1
ATOM 2794 O O . ILE A 1 354 ? -29.034 33.683 5.930 1.00 85.88 354 ILE A O 1
ATOM 2798 N N . LEU A 1 355 ? -27.502 34.179 7.487 1.00 78.94 355 LEU A N 1
ATOM 2799 C CA . LEU A 1 355 ? -26.347 33.763 6.680 1.00 78.94 355 LEU A CA 1
ATOM 2800 C C . LEU A 1 355 ? -26.205 32.239 6.542 1.00 78.94 355 LEU A C 1
ATOM 2802 O O . LEU A 1 355 ? -25.726 31.771 5.508 1.00 78.94 355 LEU A O 1
ATOM 2806 N N . SER A 1 356 ? -26.606 31.463 7.551 1.00 84.31 356 SER A N 1
ATOM 2807 C CA . SER A 1 356 ? -26.428 30.007 7.564 1.00 84.31 356 SER A CA 1
ATOM 2808 C C . SER A 1 356 ? -27.395 29.285 6.628 1.00 84.31 356 SER A C 1
ATOM 2810 O O . SER A 1 356 ? -27.040 28.253 6.060 1.00 84.31 356 SER A O 1
ATOM 2812 N N . ASN A 1 357 ? -28.597 29.829 6.416 1.00 87.56 357 ASN A N 1
ATOM 2813 C CA . ASN A 1 357 ? -29.633 29.172 5.628 1.00 87.56 357 ASN A CA 1
ATOM 2814 C C . ASN A 1 357 ? -29.787 29.805 4.234 1.00 87.56 357 ASN A C 1
ATOM 2816 O O . ASN A 1 357 ? -30.022 31.004 4.087 1.00 87.56 357 ASN A O 1
ATOM 2820 N N . LYS A 1 358 ? -29.705 28.983 3.177 1.00 87.94 358 LYS A N 1
ATOM 2821 C CA . LYS A 1 358 ? -29.908 29.417 1.782 1.00 87.94 358 LYS A CA 1
ATOM 2822 C C . LYS A 1 358 ? -31.292 30.043 1.570 1.00 87.94 358 LYS A C 1
ATOM 2824 O O . LYS A 1 358 ? -31.395 31.029 0.849 1.00 87.94 358 LYS A O 1
ATOM 2829 N N . VAL A 1 359 ? -32.333 29.517 2.221 1.00 85.94 359 VAL A N 1
ATOM 2830 C CA . VAL A 1 359 ? -33.702 30.053 2.117 1.00 85.94 359 VAL A CA 1
ATOM 2831 C C . VAL A 1 359 ? -33.807 31.416 2.802 1.00 85.94 359 VAL A C 1
ATOM 2833 O O . VAL A 1 359 ? -34.340 32.351 2.212 1.00 85.94 359 VAL A O 1
ATOM 2836 N N . ALA A 1 360 ? -33.234 31.563 4.001 1.00 86.88 360 ALA A N 1
ATOM 2837 C CA . ALA A 1 360 ? -33.249 32.828 4.737 1.00 86.88 360 ALA A CA 1
ATOM 2838 C C . ALA A 1 360 ? -32.520 33.948 3.974 1.00 86.88 360 ALA A C 1
ATOM 2840 O O . ALA A 1 360 ? -33.010 35.076 3.935 1.00 86.88 360 ALA A O 1
ATOM 2841 N N . ARG A 1 361 ? -31.413 33.627 3.287 1.00 86.06 361 ARG A N 1
ATOM 2842 C CA . ARG A 1 361 ? -30.728 34.571 2.386 1.00 86.06 361 ARG A CA 1
ATOM 2843 C C . ARG A 1 361 ? -31.617 35.042 1.237 1.00 86.06 361 ARG A C 1
ATOM 2845 O O . ARG A 1 361 ? -31.653 36.238 0.965 1.00 86.06 361 ARG A O 1
ATOM 2852 N N . MET A 1 362 ? -32.348 34.133 0.587 1.00 89.50 362 MET A N 1
ATOM 2853 C CA . MET A 1 362 ? -33.268 34.506 -0.496 1.00 89.50 362 MET A CA 1
ATOM 2854 C C . MET A 1 362 ? -34.411 35.387 0.017 1.00 89.50 362 MET A C 1
ATOM 2856 O O . MET A 1 362 ? -34.714 36.405 -0.596 1.00 89.50 362 MET A O 1
ATOM 2860 N N . VAL A 1 363 ? -35.005 35.045 1.165 1.00 90.06 363 VAL A N 1
ATOM 2861 C CA . VAL A 1 363 ? -36.075 35.846 1.784 1.00 90.06 363 VAL A CA 1
ATOM 2862 C C . VAL A 1 363 ? -35.577 37.245 2.150 1.00 90.06 363 VAL A C 1
ATOM 2864 O O . VAL A 1 363 ? -36.244 38.221 1.820 1.00 90.06 363 VAL A O 1
ATOM 2867 N N . ALA A 1 364 ? -34.397 37.364 2.767 1.00 88.25 364 ALA A N 1
ATOM 2868 C CA . ALA A 1 364 ? -33.808 38.659 3.103 1.00 88.25 364 ALA A CA 1
ATOM 2869 C C . ALA A 1 364 ? -33.524 39.507 1.851 1.00 88.25 364 ALA A C 1
ATOM 2871 O O . ALA A 1 364 ? -33.809 40.700 1.856 1.00 88.25 364 ALA A O 1
ATOM 2872 N N . PHE A 1 365 ? -33.028 38.896 0.769 1.00 90.19 365 PHE A N 1
ATOM 2873 C CA . PHE A 1 365 ? -32.805 39.581 -0.507 1.00 90.19 365 PHE A CA 1
ATOM 2874 C C . PHE A 1 365 ? -34.110 40.092 -1.133 1.00 90.19 365 PHE A C 1
ATOM 2876 O O . PHE A 1 365 ? -34.189 41.247 -1.542 1.00 90.19 365 PHE A O 1
ATOM 2883 N N . PHE A 1 366 ? -35.158 39.266 -1.183 1.00 92.94 366 PHE A N 1
ATOM 2884 C CA . PHE A 1 366 ? -36.455 39.711 -1.699 1.00 92.94 366 PHE A CA 1
ATOM 2885 C C . PHE A 1 366 ? -37.098 40.767 -0.800 1.00 92.94 366 PHE A C 1
ATOM 2887 O O . PHE A 1 366 ? -37.703 41.705 -1.310 1.00 92.94 366 PHE A O 1
ATOM 2894 N N . TYR A 1 367 ? -36.934 40.658 0.520 1.00 93.00 367 TYR A N 1
ATOM 2895 C CA . TYR A 1 367 ? -37.402 41.662 1.468 1.00 93.00 367 TYR A CA 1
ATOM 2896 C C . TYR A 1 367 ? -36.715 43.013 1.245 1.00 93.00 367 TYR A C 1
ATOM 2898 O O . TYR A 1 367 ? -37.402 44.027 1.132 1.00 93.00 367 TYR A O 1
ATOM 2906 N N . THR A 1 368 ? -35.381 43.050 1.119 1.00 91.69 368 THR A N 1
ATOM 2907 C CA . THR A 1 368 ? -34.667 44.304 0.838 1.00 91.69 368 THR A CA 1
ATOM 2908 C C . THR A 1 368 ? -35.030 44.853 -0.535 1.00 91.69 368 THR A C 1
ATOM 2910 O O . THR A 1 368 ? -35.269 46.053 -0.639 1.00 91.69 368 THR A O 1
ATOM 2913 N N . LEU A 1 369 ? -35.142 44.011 -1.566 1.00 93.75 369 LEU A N 1
ATOM 2914 C CA . LEU A 1 369 ? -35.564 44.427 -2.905 1.00 93.75 369 LEU A CA 1
ATOM 2915 C C . LEU A 1 369 ? -36.971 45.038 -2.893 1.00 93.75 369 LEU A C 1
ATOM 2917 O O . LEU A 1 369 ? -37.189 46.089 -3.488 1.00 93.75 369 LEU A O 1
ATOM 2921 N N . LEU A 1 370 ? -37.914 44.412 -2.187 1.00 94.31 370 LEU A N 1
ATOM 2922 C CA . LEU A 1 370 ? -39.286 44.895 -2.069 1.00 94.31 370 LEU A CA 1
ATOM 2923 C C . LEU A 1 370 ? -39.354 46.202 -1.274 1.00 94.31 370 LEU A C 1
ATOM 2925 O O . LEU A 1 370 ? -40.092 47.102 -1.661 1.00 94.31 370 LEU A O 1
ATOM 2929 N N . LEU A 1 371 ? -38.548 46.343 -0.218 1.00 94.44 371 LEU A N 1
ATOM 2930 C CA . LEU A 1 371 ? -38.426 47.593 0.534 1.00 94.44 371 LEU A CA 1
ATOM 2931 C C . LEU A 1 371 ? -37.867 48.710 -0.363 1.00 94.44 371 LEU A C 1
ATOM 2933 O O . LEU A 1 371 ? -38.428 49.800 -0.402 1.00 94.44 371 LEU A O 1
ATOM 2937 N N . HIS A 1 372 ? -36.822 48.437 -1.150 1.00 93.12 372 HIS A N 1
ATOM 2938 C CA . HIS A 1 372 ? -36.278 49.410 -2.104 1.00 93.12 372 HIS A CA 1
ATOM 2939 C C . HIS A 1 372 ? -37.291 49.767 -3.193 1.00 93.12 372 HIS A C 1
ATOM 2941 O O . HIS A 1 372 ? -37.427 50.942 -3.524 1.00 93.12 372 HIS A O 1
ATOM 2947 N N . LEU A 1 373 ? -38.040 48.789 -3.713 1.00 93.12 373 LEU A N 1
ATOM 2948 C CA . LEU A 1 373 ? -39.111 49.033 -4.676 1.00 93.12 373 LEU A CA 1
ATOM 2949 C C . LEU A 1 373 ? -40.211 49.901 -4.060 1.00 93.12 373 LEU A C 1
ATOM 2951 O O . LEU A 1 373 ? -40.684 50.831 -4.703 1.00 93.12 373 LEU A O 1
ATOM 2955 N N . LEU A 1 374 ? -40.590 49.641 -2.809 1.00 94.00 374 LEU A N 1
ATOM 2956 C CA . LEU A 1 374 ? -41.580 50.430 -2.086 1.00 94.00 374 LEU A CA 1
ATOM 2957 C C . LEU A 1 374 ? -41.092 51.863 -1.864 1.00 94.00 374 LEU A C 1
ATOM 2959 O O . LEU A 1 374 ? -41.827 52.800 -2.159 1.00 94.00 374 LEU A O 1
ATOM 2963 N N . VAL A 1 375 ? -39.850 52.048 -1.415 1.00 94.69 375 VAL A N 1
ATOM 2964 C CA . VAL A 1 375 ? -39.244 53.380 -1.268 1.00 94.69 375 VAL A CA 1
ATOM 2965 C C . VAL A 1 375 ? -39.195 54.091 -2.617 1.00 94.69 375 VAL A C 1
ATOM 2967 O O . VAL A 1 375 ? -39.583 55.252 -2.702 1.00 94.69 375 VAL A O 1
ATOM 2970 N N . PHE A 1 376 ? -38.802 53.401 -3.688 1.00 93.12 376 PHE A N 1
ATOM 2971 C CA . PHE A 1 376 ? -38.792 53.965 -5.034 1.00 93.12 376 PHE A CA 1
ATOM 2972 C C . PHE A 1 376 ? -40.197 54.346 -5.508 1.00 93.12 376 PHE A C 1
ATOM 2974 O O . PHE A 1 376 ? -40.367 55.417 -6.073 1.00 93.12 376 PHE A O 1
ATOM 2981 N N . LEU A 1 377 ? -41.219 53.530 -5.238 1.00 92.62 377 LEU A N 1
ATOM 2982 C CA . LEU A 1 377 ? -42.613 53.848 -5.554 1.00 92.62 377 LEU A CA 1
ATOM 2983 C C . LEU A 1 377 ? -43.116 55.057 -4.765 1.00 92.62 377 LEU A C 1
ATOM 2985 O O . LEU A 1 377 ? -43.797 55.907 -5.336 1.00 92.62 377 LEU A O 1
ATOM 2989 N N . VAL A 1 378 ? -42.768 55.160 -3.480 1.00 93.06 378 VAL A N 1
ATOM 2990 C CA . VAL A 1 378 ? -43.103 56.322 -2.646 1.00 93.06 378 VAL A CA 1
ATOM 2991 C C . VAL A 1 378 ? -42.424 57.572 -3.196 1.00 93.06 378 VAL A C 1
ATOM 2993 O O . VAL A 1 378 ? -43.102 58.569 -3.422 1.00 93.06 378 VAL A O 1
ATOM 2996 N N . LEU A 1 379 ? -41.123 57.514 -3.491 1.00 90.56 379 LEU A N 1
ATOM 2997 C CA . LEU A 1 379 ? -40.387 58.631 -4.085 1.00 90.56 379 LEU A CA 1
ATOM 2998 C C . LEU A 1 379 ? -40.914 58.989 -5.477 1.00 90.56 379 LEU A C 1
ATOM 3000 O O . LEU A 1 379 ? -41.060 60.166 -5.779 1.00 90.56 379 LEU A O 1
ATOM 3004 N N . PHE A 1 380 ? -41.260 58.003 -6.304 1.00 92.44 380 PHE A N 1
ATOM 3005 C CA . PHE A 1 380 ? -41.850 58.212 -7.624 1.00 92.44 380 PHE A CA 1
ATOM 3006 C C . PHE A 1 380 ? -43.223 58.877 -7.523 1.00 92.44 380 PHE A C 1
ATOM 3008 O O . PHE A 1 380 ? -43.516 59.802 -8.274 1.00 92.44 380 PHE A O 1
ATOM 3015 N N . LYS A 1 381 ? -44.066 58.456 -6.573 1.00 89.62 381 LYS A N 1
ATOM 3016 C CA . LYS A 1 381 ? -45.361 59.096 -6.316 1.00 89.62 381 LYS A CA 1
ATOM 3017 C C . LYS A 1 381 ? -45.193 60.513 -5.787 1.00 89.62 381 LYS A C 1
ATOM 3019 O O . LYS A 1 381 ? -45.890 61.402 -6.260 1.00 89.62 381 LYS A O 1
ATOM 3024 N N . LEU A 1 382 ? -44.258 60.733 -4.869 1.00 87.88 382 LEU A N 1
ATOM 3025 C CA . LEU A 1 382 ? -44.001 62.042 -4.274 1.00 87.88 382 LEU A CA 1
ATOM 3026 C C . LEU A 1 382 ? -43.407 63.016 -5.306 1.00 87.88 382 LEU A C 1
ATOM 3028 O O . LEU A 1 382 ? -43.884 64.140 -5.430 1.00 87.88 382 LEU A O 1
ATOM 3032 N N . ALA A 1 383 ? -42.461 62.556 -6.129 1.00 88.56 383 ALA A N 1
ATOM 3033 C CA . ALA A 1 383 ? -41.938 63.304 -7.271 1.00 88.56 383 ALA A CA 1
ATOM 3034 C C . ALA A 1 383 ? -43.021 63.555 -8.333 1.00 88.56 383 ALA A C 1
ATOM 3036 O O . ALA A 1 383 ? -43.116 64.656 -8.869 1.00 88.56 383 ALA A O 1
ATOM 3037 N N . GLY A 1 384 ? -43.874 62.564 -8.604 1.00 84.94 384 GLY A N 1
ATOM 3038 C CA . GLY A 1 384 ? -45.016 62.689 -9.507 1.00 84.94 384 GLY A CA 1
ATOM 3039 C C . GLY A 1 384 ? -46.002 63.762 -9.043 1.00 84.94 384 GLY A C 1
ATOM 3040 O O . GLY A 1 384 ? -46.352 64.641 -9.826 1.00 84.94 384 GLY A O 1
ATOM 3041 N N . MET A 1 385 ? -46.385 63.753 -7.764 1.00 83.81 385 MET A N 1
ATOM 3042 C CA . MET A 1 385 ? -47.248 64.780 -7.171 1.00 83.81 385 MET A CA 1
ATOM 3043 C C . MET A 1 385 ? -46.606 66.170 -7.235 1.00 83.81 385 MET A C 1
ATOM 3045 O O . MET A 1 385 ? -47.247 67.105 -7.706 1.00 83.81 385 MET A O 1
ATOM 3049 N N . GLN A 1 386 ? -45.326 66.298 -6.873 1.00 80.31 386 GLN A N 1
ATOM 3050 C CA . GLN A 1 386 ? -44.605 67.571 -6.987 1.00 80.31 386 GLN A CA 1
ATOM 3051 C C . GLN A 1 386 ? -44.507 68.064 -8.439 1.00 80.31 386 GLN A C 1
ATOM 3053 O O . GLN A 1 386 ? -44.626 69.260 -8.703 1.00 80.31 386 GLN A O 1
ATOM 3058 N N . SER A 1 387 ? -44.302 67.162 -9.402 1.00 79.94 387 SER A N 1
ATOM 3059 C CA . SER A 1 387 ? -44.272 67.521 -10.823 1.00 79.94 387 SER A CA 1
ATOM 3060 C C . SER A 1 387 ? -45.647 67.956 -11.334 1.00 79.94 387 SER A C 1
ATOM 3062 O O . SER A 1 387 ? -45.727 68.898 -12.117 1.00 79.94 387 SER A O 1
ATOM 3064 N N . PHE A 1 388 ? -46.729 67.331 -10.855 1.00 79.25 388 PHE A N 1
ATOM 3065 C CA . PHE A 1 388 ? -48.093 67.727 -11.186 1.00 79.25 388 PHE A CA 1
ATOM 3066 C C . PHE A 1 388 ? -48.415 69.119 -10.644 1.00 79.25 388 PHE A C 1
ATOM 3068 O O . PHE A 1 388 ? -48.921 69.941 -11.400 1.00 79.25 388 PHE A O 1
ATOM 3075 N N . GLU A 1 389 ? -48.059 69.418 -9.389 1.00 78.00 389 GLU A N 1
ATOM 3076 C CA . GLU A 1 389 ? -48.204 70.770 -8.838 1.00 78.00 389 GLU A CA 1
ATOM 3077 C C . GLU A 1 389 ? -47.442 71.790 -9.686 1.00 78.00 389 GLU A C 1
ATOM 3079 O O . GLU A 1 389 ? -48.035 72.765 -10.139 1.00 78.00 389 GLU A O 1
ATOM 3084 N N . ARG A 1 390 ? -46.159 71.544 -9.993 1.00 80.62 390 ARG A N 1
ATOM 3085 C CA . ARG A 1 390 ? -45.361 72.443 -10.848 1.00 80.62 390 ARG A CA 1
ATOM 3086 C C . ARG A 1 390 ? -45.979 72.640 -12.233 1.00 80.62 390 ARG A C 1
ATOM 3088 O O . ARG A 1 390 ? -46.027 73.771 -12.708 1.00 80.62 390 ARG A O 1
ATOM 3095 N N . ASN A 1 391 ? -46.470 71.574 -12.863 1.00 83.38 391 ASN A N 1
ATOM 3096 C CA . ASN A 1 391 ? -47.134 71.653 -14.164 1.00 83.38 391 ASN A CA 1
ATOM 3097 C C . ASN A 1 391 ? -48.462 72.418 -14.078 1.00 83.38 391 ASN A C 1
ATOM 3099 O O . ASN A 1 391 ? -48.761 73.206 -14.969 1.00 83.38 391 ASN A O 1
ATOM 3103 N N . MET A 1 392 ? -49.234 72.242 -13.003 1.00 78.62 392 MET A N 1
ATOM 3104 C CA . MET A 1 392 ? -50.473 72.985 -12.772 1.00 78.62 392 MET A CA 1
ATOM 3105 C C . MET A 1 392 ? -50.193 74.477 -12.548 1.00 78.62 392 MET A C 1
ATOM 3107 O O . MET A 1 392 ? -50.883 75.316 -13.122 1.00 78.62 392 MET A O 1
ATOM 3111 N N . TYR A 1 393 ? -49.159 74.819 -11.772 1.00 81.00 393 TYR A N 1
ATOM 3112 C CA . TYR A 1 393 ? -48.707 76.203 -11.609 1.00 81.00 393 TYR A CA 1
ATOM 3113 C C . TYR A 1 393 ? -48.230 76.805 -12.932 1.00 81.00 393 TYR A C 1
ATOM 3115 O O . TYR A 1 393 ? -48.604 77.931 -13.248 1.00 81.00 393 TYR A O 1
ATOM 3123 N N . ALA A 1 394 ? -47.451 76.062 -13.724 1.00 80.88 394 ALA A N 1
ATOM 3124 C CA . ALA A 1 394 ? -46.983 76.517 -15.031 1.00 80.88 394 ALA A CA 1
ATOM 3125 C C . ALA A 1 394 ? -48.145 76.748 -16.013 1.00 80.88 394 ALA A C 1
ATOM 3127 O O . ALA A 1 394 ? -48.171 77.769 -16.694 1.00 80.88 394 ALA A O 1
ATOM 3128 N N . GLU A 1 395 ? -49.129 75.847 -16.049 1.00 84.12 395 GLU A N 1
ATOM 3129 C CA . GLU A 1 395 ? -50.317 75.985 -16.898 1.00 84.12 395 GLU A CA 1
ATOM 3130 C C . GLU A 1 395 ? -51.212 77.147 -16.436 1.00 84.12 395 GLU A C 1
ATOM 3132 O O . GLU A 1 395 ? -51.705 77.917 -17.259 1.00 84.12 395 GLU A O 1
ATOM 3137 N N . CYS A 1 396 ? -51.380 77.332 -15.121 1.00 81.69 396 CYS A N 1
ATOM 3138 C CA . CYS A 1 396 ? -52.103 78.473 -14.558 1.00 81.69 396 CYS A CA 1
ATOM 3139 C C . CYS A 1 396 ? -51.412 79.800 -14.905 1.00 81.69 396 CYS A C 1
ATOM 3141 O O . CYS A 1 396 ? -52.063 80.722 -15.396 1.00 81.69 396 CYS A O 1
ATOM 3143 N N . ALA A 1 397 ? -50.087 79.873 -14.732 1.00 81.19 397 ALA A N 1
ATOM 3144 C CA . ALA A 1 397 ? -49.291 81.039 -15.102 1.00 81.19 397 ALA A CA 1
ATOM 3145 C C . ALA A 1 397 ? -49.403 81.339 -16.602 1.00 81.19 397 ALA A C 1
ATOM 3147 O O . ALA A 1 397 ? -49.641 82.482 -16.978 1.00 81.19 397 ALA A O 1
ATOM 3148 N N . LYS A 1 398 ? -49.324 80.314 -17.459 1.00 84.06 398 LYS A N 1
ATOM 3149 C CA . LYS A 1 398 ? -49.473 80.469 -18.908 1.00 84.06 398 LYS A CA 1
ATOM 3150 C C . LYS A 1 398 ? -50.846 81.029 -19.283 1.00 84.06 398 LYS A C 1
ATOM 3152 O O . LYS A 1 398 ? -50.918 82.008 -20.019 1.00 84.06 398 LYS A O 1
ATOM 3157 N N . ARG A 1 399 ? -51.930 80.457 -18.746 1.00 83.75 399 ARG A N 1
ATOM 3158 C CA . ARG A 1 399 ? -53.291 80.960 -18.997 1.00 83.75 399 ARG A CA 1
ATOM 3159 C C . ARG A 1 399 ? -53.500 82.373 -18.469 1.00 83.75 399 ARG A C 1
ATOM 3161 O O . ARG A 1 399 ? -54.205 83.152 -19.104 1.00 83.75 399 ARG A O 1
ATOM 3168 N N . PHE A 1 400 ? -52.895 82.715 -17.334 1.00 82.31 400 PHE A N 1
ATOM 3169 C CA . PHE A 1 400 ? -52.915 84.079 -16.817 1.00 82.31 400 PHE A CA 1
ATOM 3170 C C . PHE A 1 400 ? -52.204 85.044 -17.771 1.00 82.31 400 PHE A C 1
ATOM 3172 O O . PHE A 1 400 ? -52.768 86.081 -18.110 1.00 82.31 400 PHE A O 1
ATOM 3179 N N . THR A 1 401 ? -51.017 84.687 -18.271 1.00 81.12 401 THR A N 1
ATOM 3180 C CA . THR A 1 401 ? -50.301 85.487 -19.275 1.00 81.12 401 THR A CA 1
ATOM 3181 C C . THR A 1 401 ? -51.125 85.662 -20.552 1.00 81.12 401 THR A C 1
ATOM 3183 O O . THR A 1 401 ? -51.260 86.785 -21.032 1.00 81.12 401 THR A O 1
ATOM 3186 N N . GLU A 1 402 ? -51.727 84.590 -21.073 1.00 83.50 402 GLU A N 1
ATOM 3187 C CA . GLU A 1 402 ? -52.604 84.651 -22.251 1.00 83.50 402 GLU A CA 1
ATOM 3188 C C . GLU A 1 402 ? -53.823 85.559 -22.008 1.00 83.50 402 GLU A C 1
ATOM 3190 O O . GLU A 1 402 ? -54.163 86.386 -22.855 1.00 83.50 402 GLU A O 1
ATOM 3195 N N . HIS A 1 403 ? -54.462 85.461 -20.836 1.00 82.94 403 HIS A N 1
ATOM 3196 C CA . HIS A 1 403 ? -55.585 86.324 -20.466 1.00 82.94 403 HIS A CA 1
ATOM 3197 C C . HIS A 1 403 ? -55.171 87.800 -20.366 1.00 82.94 403 HIS A C 1
ATOM 3199 O O . HIS A 1 403 ? -55.858 88.663 -20.911 1.00 82.94 403 HIS A O 1
ATOM 3205 N N . MET A 1 404 ? -54.035 88.096 -19.726 1.00 80.06 404 MET A N 1
ATOM 3206 C CA . MET A 1 404 ? -53.512 89.461 -19.622 1.00 80.06 404 MET A CA 1
ATOM 3207 C C . MET A 1 404 ? -53.218 90.059 -21.001 1.00 80.06 404 MET A C 1
ATOM 3209 O O . MET A 1 404 ? -53.600 91.198 -21.256 1.00 80.06 404 MET A O 1
ATOM 3213 N N . GLN A 1 405 ? -52.622 89.285 -21.913 1.00 79.12 405 GLN A N 1
ATOM 3214 C CA . GLN A 1 405 ? -52.360 89.723 -23.288 1.00 79.12 405 GLN A CA 1
ATOM 3215 C C . GLN A 1 405 ? -53.637 90.026 -24.078 1.00 79.12 405 GLN A C 1
ATOM 3217 O O . GLN A 1 405 ? -53.675 91.000 -24.827 1.00 79.12 405 GLN A O 1
ATOM 3222 N N . LEU A 1 406 ? -54.679 89.208 -23.918 1.00 80.44 406 LEU A N 1
ATOM 3223 C CA . LEU A 1 406 ? -55.928 89.359 -24.667 1.00 80.44 406 LEU A CA 1
ATOM 3224 C C . LEU A 1 406 ? -56.822 90.487 -24.138 1.00 80.44 406 LEU A C 1
ATOM 3226 O O . LEU A 1 406 ? -57.447 91.183 -24.935 1.00 80.44 406 LEU A O 1
ATOM 3230 N N . PHE A 1 407 ? -56.916 90.655 -22.817 1.00 78.44 407 PHE A N 1
ATOM 3231 C CA . PHE A 1 407 ? -57.907 91.546 -22.200 1.00 78.44 407 PHE A CA 1
ATOM 3232 C C . PHE A 1 407 ? -57.314 92.828 -21.602 1.00 78.44 407 PHE A C 1
ATOM 3234 O O . PHE A 1 407 ? -58.040 93.812 -21.458 1.00 78.44 407 PHE A O 1
ATOM 3241 N N . HIS A 1 408 ? -56.014 92.858 -21.289 1.00 78.69 408 HIS A N 1
ATOM 3242 C CA . HIS A 1 408 ? -55.348 94.000 -20.651 1.00 78.69 408 HIS A CA 1
ATOM 3243 C C . HIS A 1 408 ? -54.006 94.364 -21.314 1.00 78.69 408 HIS A C 1
ATOM 3245 O O . HIS A 1 408 ? -53.002 94.473 -20.608 1.00 78.69 408 HIS A O 1
ATOM 3251 N N . PRO A 1 409 ? -53.966 94.595 -22.643 1.00 71.19 409 PRO A N 1
ATOM 3252 C CA . PRO A 1 409 ? -52.724 94.768 -23.402 1.00 71.19 409 PRO A CA 1
ATOM 3253 C C . PRO A 1 409 ? -51.849 95.936 -22.920 1.00 71.19 409 PRO A C 1
ATOM 3255 O O . PRO A 1 409 ? -50.632 95.864 -23.042 1.00 71.19 409 PRO A O 1
ATOM 3258 N N . GLU A 1 410 ? -52.433 96.983 -22.332 1.00 70.19 410 GLU A N 1
ATOM 3259 C CA . GLU A 1 410 ? -51.676 98.165 -21.886 1.00 70.19 410 GLU A CA 1
ATOM 3260 C C . GLU A 1 410 ? -50.923 97.974 -20.559 1.00 70.19 410 GLU A C 1
ATOM 3262 O O . GLU A 1 410 ? -50.044 98.766 -20.240 1.00 70.19 410 GLU A O 1
ATOM 3267 N N . HIS A 1 411 ? -51.232 96.925 -19.788 1.00 69.94 411 HIS A N 1
ATOM 3268 C CA . HIS A 1 411 ? -50.619 96.674 -18.474 1.00 69.94 411 HIS A CA 1
ATOM 3269 C C . HIS A 1 411 ? -49.837 95.355 -18.405 1.00 69.94 411 HIS A C 1
ATOM 3271 O O . HIS A 1 411 ? -49.375 94.960 -17.335 1.00 69.94 411 HIS A O 1
ATOM 3277 N N . VAL A 1 412 ? -49.689 94.653 -19.532 1.00 71.06 412 VAL A N 1
ATOM 3278 C CA . VAL A 1 412 ? -49.031 93.339 -19.579 1.00 71.06 412 VAL A CA 1
ATOM 3279 C C . VAL A 1 412 ? -47.562 93.440 -19.196 1.00 71.06 412 VAL A C 1
ATOM 3281 O O . VAL A 1 412 ? -47.099 92.651 -18.375 1.00 71.06 412 VAL A O 1
ATOM 3284 N N . ASP A 1 413 ? -46.844 94.413 -19.756 1.00 71.44 413 ASP A N 1
ATOM 3285 C CA . ASP A 1 413 ? -45.397 94.530 -19.570 1.00 71.44 413 ASP A CA 1
ATOM 3286 C C . ASP A 1 413 ? -45.037 94.862 -18.116 1.00 71.44 413 ASP A C 1
ATOM 3288 O O . ASP A 1 413 ? -44.118 94.262 -17.562 1.00 71.44 413 ASP A O 1
ATOM 3292 N N . ASP A 1 414 ? -45.812 95.725 -17.450 1.00 72.19 414 ASP A N 1
ATOM 3293 C CA . ASP A 1 414 ? -45.594 96.075 -16.040 1.00 72.19 414 ASP A CA 1
ATOM 3294 C C . ASP A 1 414 ? -45.907 94.899 -15.096 1.00 72.19 414 ASP A C 1
ATOM 3296 O O . ASP A 1 414 ? -45.169 94.627 -14.142 1.00 72.19 414 ASP A O 1
ATOM 3300 N N . VAL A 1 415 ? -46.977 94.143 -15.372 1.00 73.12 415 VAL A N 1
ATOM 3301 C CA . VAL A 1 415 ? -47.360 92.976 -14.558 1.00 73.12 415 VAL A CA 1
ATOM 3302 C C . VAL A 1 415 ? -46.398 91.802 -14.769 1.00 73.12 415 VAL A C 1
ATOM 3304 O O . VAL A 1 415 ? -46.050 91.117 -13.809 1.00 73.12 415 VAL A O 1
ATOM 3307 N N . LEU A 1 416 ? -45.904 91.571 -15.988 1.00 69.94 416 LEU A N 1
ATOM 3308 C CA . LEU A 1 416 ? -44.895 90.536 -16.235 1.00 69.94 416 LEU A CA 1
ATOM 3309 C C . LEU A 1 416 ? -43.552 90.883 -15.588 1.00 69.94 416 LEU A C 1
ATOM 3311 O O . LEU A 1 416 ? -42.917 90.000 -15.014 1.00 69.94 416 LEU A O 1
ATOM 3315 N N . ARG A 1 417 ? -43.155 92.161 -15.605 1.00 73.12 417 ARG A N 1
ATOM 3316 C CA . ARG A 1 417 ? -41.912 92.628 -14.977 1.00 73.12 417 ARG A CA 1
ATOM 3317 C C . ARG A 1 417 ? -41.943 92.457 -13.459 1.00 73.12 417 ARG A C 1
ATOM 3319 O O . ARG A 1 417 ? -40.997 91.929 -12.884 1.00 73.12 417 ARG A O 1
ATOM 3326 N N . THR A 1 418 ? -43.062 92.803 -12.821 1.00 73.69 418 THR A N 1
ATOM 3327 C CA . THR A 1 418 ? -43.255 92.568 -11.377 1.00 73.69 418 THR A CA 1
ATOM 3328 C C . THR A 1 418 ? -43.313 91.078 -11.027 1.00 73.69 418 THR A C 1
ATOM 3330 O O . THR A 1 418 ? -42.818 90.669 -9.976 1.00 73.69 418 THR A O 1
ATOM 3333 N N . PHE A 1 419 ? -43.852 90.233 -11.911 1.00 70.38 419 PHE A N 1
ATOM 3334 C CA . PHE A 1 419 ? -43.847 88.781 -11.717 1.00 70.38 419 PHE A CA 1
ATOM 3335 C C . PHE A 1 419 ? -42.441 88.171 -11.869 1.00 70.38 419 PHE A C 1
ATOM 3337 O O . PHE A 1 419 ? -42.078 87.272 -11.110 1.00 70.38 419 PHE A O 1
ATOM 3344 N N . GLU A 1 420 ? -41.624 88.669 -12.804 1.00 70.06 420 GLU A N 1
ATOM 3345 C CA . GLU A 1 420 ? -40.209 88.291 -12.935 1.00 70.06 420 GLU A CA 1
ATOM 3346 C C . GLU A 1 420 ? -39.377 88.725 -11.725 1.00 70.06 420 GLU A C 1
ATOM 3348 O O . GLU A 1 420 ? -38.566 87.937 -11.236 1.00 70.06 420 GLU A O 1
ATOM 3353 N N . GLU A 1 421 ? -39.618 89.925 -11.193 1.00 75.50 421 GLU A N 1
ATOM 3354 C CA . GLU A 1 421 ? -38.979 90.398 -9.960 1.00 75.50 421 GLU A CA 1
ATOM 3355 C C . GLU A 1 421 ? -39.364 89.525 -8.756 1.00 75.50 421 GLU A C 1
ATOM 3357 O O . GLU A 1 421 ? -38.489 89.093 -8.005 1.00 75.50 421 GLU A O 1
ATOM 3362 N N . MET A 1 422 ? -40.646 89.165 -8.608 1.00 68.62 422 MET A N 1
ATOM 3363 C CA . MET A 1 422 ? -41.080 88.253 -7.541 1.00 68.62 422 MET A CA 1
ATOM 3364 C C . MET A 1 422 ? -40.512 86.835 -7.693 1.00 68.62 422 MET A C 1
ATOM 3366 O O . MET A 1 422 ? -40.217 86.191 -6.689 1.00 68.62 422 MET A O 1
ATOM 3370 N N . LYS A 1 423 ? -40.289 86.354 -8.922 1.00 66.69 423 LYS A N 1
ATOM 3371 C CA . LYS A 1 423 ? -39.651 85.052 -9.185 1.00 66.69 423 LYS A CA 1
ATOM 3372 C C . LYS A 1 423 ? -38.148 85.034 -8.868 1.00 66.69 423 LYS A C 1
ATOM 3374 O O . LYS A 1 423 ? -37.600 83.957 -8.672 1.00 66.69 423 LYS A O 1
ATOM 3379 N N . GLN A 1 424 ? -37.470 86.184 -8.832 1.00 66.06 424 GLN A N 1
ATOM 3380 C CA . GLN A 1 424 ? -36.070 86.268 -8.385 1.00 66.06 424 GLN A CA 1
ATOM 3381 C C . GLN A 1 424 ? -35.925 86.384 -6.857 1.00 66.06 424 GLN A C 1
ATOM 3383 O O . GLN A 1 424 ? -34.822 86.216 -6.339 1.00 66.06 424 GLN A O 1
ATOM 3388 N N . LEU A 1 425 ? -37.018 86.668 -6.141 1.00 57.88 425 LEU A N 1
ATOM 3389 C CA . LEU A 1 425 ? -37.039 86.904 -4.693 1.00 57.88 425 LEU A CA 1
ATOM 3390 C C . LEU A 1 425 ? -37.515 85.703 -3.853 1.00 57.88 425 LEU A C 1
ATOM 3392 O O . LEU A 1 425 ? -37.364 85.742 -2.631 1.00 57.88 425 LEU A O 1
ATOM 3396 N N . GLY A 1 426 ? -38.061 84.654 -4.474 1.00 45.62 426 GLY A N 1
ATOM 3397 C CA . GLY A 1 426 ? -38.418 83.378 -3.835 1.00 45.62 426 GLY A CA 1
ATOM 3398 C C . GLY A 1 426 ? -37.700 82.213 -4.491 1.00 45.62 426 GLY A C 1
ATOM 3399 O O . GLY A 1 426 ? -37.367 81.255 -3.757 1.00 45.62 426 GLY A O 1
#

Foldseek 3Di:
DVVVVVVVVVCVVVVCDPDVVNVVVVVVVVVVVVVVVVVVVVVVVVVVVVVVVVVVVVVVVVVVVVVVVVVVVVVVVVVVVVVVVVVVVVVVCVCVVVVVVVVVVCVCCVQVVVVVVDDDDDDDDDDDPPDPPVVSVVVVVVVVVVVVVVVVVVVVVVVVVVVVVVVVVVVVVVVVVVVVVVVVVVVVVCVVCVVVDPPPDDDDDDDDDDPPPVPVVVVVVVPPPDDDDDDDDDDPVVVVVVVVVVVVVVVVVVVVVVVVVVVVVVVVVVVVVVVVVVVVVLVVLLVVLVVVVVVVVPPDDDDDPVCVVVNVVSVVVNVCVPDPVNVVVVVVVVVVLVVDDPVRVVVVVVVCVCVVDPVSVVVVVVVVVVVVVVVVVVVVVVVVVVVVVVVVVVVVVVVVLVCCVVPPVPCSVVVVVVVVVVVVVD

Organism: Geodia barretti (NCBI:txid519541)

Sequence (426 aa):
MAAERELEHVRQTAGSLPTDTSREKAQSERVELELELQAREKENARLVEDGAKLQTTLSRLREASTTQIHSLEQQLAEKTELLRQVEAQLASQSDYEEIKRELDVIKMIEFSAKSSSSDSATGAEAPHPSKPLEVLLLEKNRALQNENMSLKLELSELRGHFSSLQTQHSDVLHTLQEQKDLIGQLESDLLRAQPYIPQRTEREGQATGSSSASIMSEVLRDVGGGGGRETVVGSDGGADSLLLIVSGQRERFRQRNVELEAECRQHRTTVSVLQREADALRADNVKLYEKIKFLQSYPGTRKSVDDRDTLTRYSSEYETQLDPFTAFSAQERERKYRQLSGPDKATLVLGRFILSNKVARMVAFFYTLLLHLLVFLVLFKLAGMQSFERNMYAECAKRFTEHMQLFHPEHVDDVLRTFEEMKQLG

pLDDT: mean 78.53, std 18.5, range [33.25, 97.94]